Protein AF-0000000080392130 (afdb_homodimer)

Structure (mmCIF, N/CA/C/O backbone):
data_AF-0000000080392130-model_v1
#
loop_
_entity.id
_entity.type
_entity.pdbx_description
1 polymer 'Glycosyl transferase family 17 protein'
#
loop_
_atom_site.group_PDB
_atom_site.id
_atom_site.type_symbol
_atom_site.label_atom_id
_atom_site.label_alt_id
_atom_site.label_comp_id
_atom_site.label_asym_id
_atom_site.label_entity_id
_atom_site.label_seq_id
_atom_site.pdbx_PDB_ins_code
_atom_site.Cartn_x
_atom_site.Cartn_y
_atom_site.Cartn_z
_atom_site.occupancy
_atom_site.B_iso_or_equiv
_atom_site.auth_seq_id
_atom_site.auth_comp_id
_atom_site.auth_asym_id
_atom_site.auth_atom_id
_atom_site.pdbx_PDB_model_num
ATOM 1 N N . MET A 1 1 ? -1.293 20.219 19.391 1 91.06 1 MET A N 1
ATOM 2 C CA . MET A 1 1 ? -1.253 19.484 18.125 1 91.06 1 MET A CA 1
ATOM 3 C C . MET A 1 1 ? 0.135 18.906 17.891 1 91.06 1 MET A C 1
ATOM 5 O O . MET A 1 1 ? 0.278 17.703 17.656 1 91.06 1 MET A O 1
ATOM 9 N N . LEU A 1 2 ? 1.126 19.703 17.984 1 92.88 2 LEU A N 1
ATOM 10 C CA . LEU A 1 2 ? 2.482 19.219 17.75 1 92.88 2 LEU A CA 1
ATOM 11 C C . LEU A 1 2 ? 2.85 18.109 18.719 1 92.88 2 LEU A C 1
ATOM 13 O O . LEU A 1 2 ? 3.424 17.094 18.328 1 92.88 2 LEU A O 1
ATOM 17 N N . GLU A 1 3 ? 2.512 18.328 19.969 1 91.5 3 GLU A N 1
ATOM 18 C CA . GLU A 1 3 ? 2.824 17.312 20.984 1 91.5 3 GLU A CA 1
ATOM 19 C C . GLU A 1 3 ? 2.137 15.992 20.656 1 91.5 3 GLU A C 1
ATOM 21 O O . GLU A 1 3 ? 2.744 14.93 20.781 1 91.5 3 GLU A O 1
ATOM 26 N N . PHE A 1 4 ? 0.896 16.078 20.328 1 93.25 4 PHE A N 1
ATOM 27 C CA . PHE A 1 4 ? 0.15 14.898 19.938 1 93.25 4 PHE A CA 1
ATOM 28 C C . PHE A 1 4 ? 0.846 14.18 18.781 1 93.25 4 PHE A C 1
ATOM 30 O O . PHE A 1 4 ? 1.002 12.961 18.797 1 93.25 4 PHE A O 1
ATOM 37 N N . ARG A 1 5 ? 1.266 14.938 17.781 1 95.75 5 ARG A N 1
ATOM 38 C CA . ARG A 1 5 ? 1.941 14.391 16.594 1 95.75 5 ARG A CA 1
ATOM 39 C C . ARG A 1 5 ? 3.246 13.703 16.984 1 95.75 5 ARG A C 1
ATOM 41 O O . ARG A 1 5 ? 3.504 12.57 16.578 1 95.75 5 ARG A O 1
ATOM 48 N N . LEU A 1 6 ? 4.051 14.375 17.797 1 96.12 6 LEU A N 1
ATOM 49 C CA . LEU A 1 6 ? 5.34 13.828 18.203 1 96.12 6 LEU A CA 1
ATOM 50 C C . LEU A 1 6 ? 5.152 12.547 19.016 1 96.12 6 LEU A C 1
ATOM 52 O O . LEU A 1 6 ? 5.836 11.547 18.781 1 96.12 6 LEU A O 1
ATOM 56 N N . LYS A 1 7 ? 4.207 12.562 19.922 1 94.56 7 LYS A N 1
ATOM 57 C CA . LYS A 1 7 ? 3.939 11.391 20.75 1 94.56 7 LYS A CA 1
ATOM 58 C C . LYS A 1 7 ? 3.463 10.211 19.891 1 94.56 7 LYS A C 1
ATOM 60 O O . LYS A 1 7 ? 3.918 9.086 20.078 1 94.56 7 LYS A O 1
ATOM 65 N N . THR A 1 8 ? 2.6 10.477 19.031 1 95.88 8 THR A N 1
ATOM 66 C CA . THR A 1 8 ? 2.002 9.453 18.172 1 95.88 8 THR A CA 1
ATOM 67 C C . THR A 1 8 ? 3.053 8.828 17.266 1 95.88 8 THR A C 1
ATOM 69 O O . THR A 1 8 ? 3.039 7.613 17.031 1 95.88 8 THR A O 1
ATOM 72 N N . LEU A 1 9 ? 4.02 9.617 16.766 1 97.56 9 LEU A N 1
ATOM 73 C CA . LEU A 1 9 ? 4.887 9.172 15.688 1 97.56 9 LEU A CA 1
ATOM 74 C C . LEU A 1 9 ? 6.266 8.789 16.219 1 97.56 9 LEU A C 1
ATOM 76 O O . LEU A 1 9 ? 7.062 8.172 15.5 1 97.56 9 LEU A O 1
ATOM 80 N N . ASP A 1 10 ? 6.531 9.078 17.438 1 97 10 ASP A N 1
ATOM 81 C CA . ASP A 1 10 ? 7.848 8.875 18.031 1 97 10 ASP A CA 1
ATOM 82 C C . ASP A 1 10 ? 8.336 7.445 17.812 1 97 10 ASP A C 1
ATOM 84 O O . ASP A 1 10 ? 9.492 7.223 17.453 1 97 10 ASP A O 1
ATOM 88 N N . PRO A 1 11 ? 7.512 6.445 17.969 1 96.44 11 PRO A N 1
ATOM 89 C CA . PRO A 1 11 ? 7.996 5.066 17.859 1 96.44 11 PRO A CA 1
ATOM 90 C C . PRO A 1 11 ? 8.391 4.695 16.438 1 96.44 11 PRO A C 1
ATOM 92 O O . PRO A 1 11 ? 9.133 3.725 16.234 1 96.44 11 PRO A O 1
ATOM 95 N N . VAL A 1 12 ? 7.973 5.465 15.453 1 97.31 12 VAL A N 1
ATOM 96 C CA . VAL A 1 12 ? 8.117 4.957 14.094 1 97.31 12 VAL A CA 1
ATOM 97 C C . VAL A 1 12 ? 8.906 5.957 13.25 1 97.31 12 VAL A C 1
ATOM 99 O O . VAL A 1 12 ? 9.406 5.613 12.172 1 97.31 12 VAL A O 1
ATOM 102 N N . VAL A 1 13 ? 9.031 7.188 13.625 1 97.75 13 VAL A N 1
ATOM 103 C CA . VAL A 1 13 ? 9.758 8.211 12.875 1 97.75 13 VAL A CA 1
ATOM 104 C C . VAL A 1 13 ? 11.148 8.398 13.469 1 97.75 13 VAL A C 1
ATOM 106 O O . VAL A 1 13 ? 11.305 8.508 14.688 1 97.75 13 VAL A O 1
ATOM 109 N N . ASP A 1 14 ? 12.156 8.453 12.648 1 96.88 14 ASP A N 1
ATOM 110 C CA . ASP A 1 14 ? 13.539 8.531 13.109 1 96.88 14 ASP A CA 1
ATOM 111 C C . ASP A 1 14 ? 13.984 9.977 13.266 1 96.88 14 ASP A C 1
ATOM 113 O O . ASP A 1 14 ? 14.766 10.305 14.172 1 96.88 14 ASP A O 1
ATOM 117 N N . ILE A 1 15 ? 13.5 10.852 12.398 1 96.81 15 ILE A N 1
ATOM 118 C CA . ILE A 1 15 ? 13.875 12.266 12.422 1 96.81 15 ILE A CA 1
ATOM 119 C C . ILE A 1 15 ? 12.656 13.125 12.133 1 96.81 15 ILE A C 1
ATOM 121 O O . ILE A 1 15 ? 11.922 12.883 11.164 1 96.81 15 ILE A O 1
ATOM 125 N N . PHE A 1 16 ? 12.445 14.125 12.961 1 97.25 16 PHE A N 1
ATOM 126 C CA . PHE A 1 16 ? 11.43 15.148 12.75 1 97.25 16 PHE A CA 1
ATOM 127 C C . PHE A 1 16 ? 12.062 16.453 12.281 1 97.25 16 PHE A C 1
ATOM 129 O O . PHE A 1 16 ? 12.961 16.984 12.945 1 97.25 16 PHE A O 1
ATOM 136 N N . VAL A 1 17 ? 11.633 16.969 11.164 1 95.75 17 VAL A N 1
ATOM 137 C CA . VAL A 1 17 ? 12.062 18.281 10.719 1 95.75 17 VAL A CA 1
ATOM 138 C C . VAL A 1 17 ? 10.938 19.297 10.93 1 95.75 17 VAL A C 1
ATOM 140 O O . VAL A 1 17 ? 9.859 19.172 10.352 1 95.75 17 VAL A O 1
ATOM 143 N N . ILE A 1 18 ? 11.18 20.25 11.781 1 94.81 18 ILE A N 1
ATOM 144 C CA . ILE A 1 18 ? 10.195 21.266 12.094 1 94.81 18 ILE A CA 1
ATOM 145 C C . ILE A 1 18 ? 10.648 22.609 11.523 1 94.81 18 ILE A C 1
ATOM 147 O O . ILE A 1 18 ? 11.688 23.141 11.922 1 94.81 18 ILE A O 1
ATOM 151 N N . SER A 1 19 ? 9.891 23.109 10.594 1 91.69 19 SER A N 1
ATOM 152 C CA . SER A 1 19 ? 10.133 24.453 10.047 1 91.69 19 SER A CA 1
ATOM 153 C C . SER A 1 19 ? 9.25 25.484 10.734 1 91.69 19 SER A C 1
ATOM 155 O O . SER A 1 19 ? 8.023 25.375 10.727 1 91.69 19 SER A O 1
ATOM 157 N N . GLU A 1 20 ? 9.875 26.469 11.273 1 90.62 20 GLU A N 1
ATOM 158 C CA . GLU A 1 20 ? 9.172 27.516 12.016 1 90.62 20 GLU A CA 1
ATOM 159 C C . GLU A 1 20 ? 9.555 28.906 11.5 1 90.62 20 GLU A C 1
ATOM 161 O O . GLU A 1 20 ? 10.742 29.234 11.438 1 90.62 20 GLU A O 1
ATOM 166 N N . ALA A 1 21 ? 8.547 29.656 11.117 1 87.69 21 ALA A N 1
ATOM 167 C CA . ALA A 1 21 ? 8.789 31 10.586 1 87.69 21 ALA A CA 1
ATOM 168 C C . ALA A 1 21 ? 8.5 32.062 11.641 1 87.69 21 ALA A C 1
ATOM 170 O O . ALA A 1 21 ? 7.668 31.875 12.523 1 87.69 21 ALA A O 1
ATOM 171 N N . LYS A 1 22 ? 9.086 33.219 11.484 1 86.62 22 LYS A N 1
ATOM 172 C CA . LYS A 1 22 ? 8.867 34.375 12.383 1 86.62 22 LYS A CA 1
ATOM 173 C C . LYS A 1 22 ? 7.684 35.219 11.922 1 86.62 22 LYS A C 1
ATOM 175 O O . LYS A 1 22 ? 7.328 36.188 12.57 1 86.62 22 LYS A O 1
ATOM 180 N N . THR A 1 23 ? 7.188 34.844 10.812 1 83.56 23 THR A N 1
ATOM 181 C CA . THR A 1 23 ? 6.027 35.531 10.273 1 83.56 23 THR A CA 1
ATOM 182 C C . THR A 1 23 ? 4.938 34.531 9.867 1 83.56 23 THR A C 1
ATOM 184 O O . THR A 1 23 ? 5.234 33.406 9.539 1 83.56 23 THR A O 1
ATOM 187 N N . THR A 1 24 ? 3.713 35 10 1 81.88 24 THR A N 1
ATOM 188 C CA . THR A 1 24 ? 2.611 34.188 9.484 1 81.88 24 THR A CA 1
ATOM 189 C C . THR A 1 24 ? 2.619 34.188 7.957 1 81.88 24 THR A C 1
ATOM 191 O O . THR A 1 24 ? 3.375 34.938 7.332 1 81.88 24 THR A O 1
ATOM 194 N N . PHE A 1 25 ? 1.802 33.344 7.379 1 81.06 25 PHE A N 1
ATOM 195 C CA . PHE A 1 25 ? 1.703 33.344 5.922 1 81.06 25 PHE A CA 1
ATOM 196 C C . PHE A 1 25 ? 1.188 34.688 5.402 1 81.06 25 PHE A C 1
ATOM 198 O O . PHE A 1 25 ? 1.566 35.125 4.312 1 81.06 25 PHE A O 1
ATOM 205 N N . SER A 1 26 ? 0.376 35.344 6.227 1 78.19 26 SER A N 1
ATOM 206 C CA . SER A 1 26 ? -0.181 36.625 5.836 1 78.19 26 SER A CA 1
ATOM 207 C C . SER A 1 26 ? 0.822 37.75 6.066 1 78.19 26 SER A C 1
ATOM 209 O O . SER A 1 26 ? 0.525 38.938 5.801 1 78.19 26 SER A O 1
ATOM 211 N N . GLY A 1 27 ? 1.993 37.406 6.668 1 77.62 27 GLY A N 1
ATOM 212 C CA . GLY A 1 27 ? 3.068 38.406 6.766 1 77.62 27 GLY A CA 1
ATOM 213 C C . GLY A 1 27 ? 3.15 39.062 8.125 1 77.62 27 GLY A C 1
ATOM 214 O O . GLY A 1 27 ? 3.932 40 8.32 1 77.62 27 GLY A O 1
ATOM 215 N N . ARG A 1 28 ? 2.367 38.625 9.07 1 80.75 28 ARG A N 1
ATOM 216 C CA . ARG A 1 28 ? 2.389 39.219 10.398 1 80.75 28 ARG A CA 1
ATOM 217 C C . ARG A 1 28 ? 3.443 38.531 11.281 1 80.75 28 ARG A C 1
ATOM 219 O O . ARG A 1 28 ? 3.701 37.344 11.141 1 80.75 28 ARG A O 1
ATOM 226 N N . PRO A 1 29 ? 3.994 39.375 12.141 1 82.94 29 PRO A N 1
ATOM 227 C CA . PRO A 1 29 ? 4.965 38.781 13.055 1 82.94 29 PRO A CA 1
ATOM 228 C C . PRO A 1 29 ? 4.344 37.688 13.938 1 82.94 29 PRO A C 1
ATOM 230 O O . PRO A 1 29 ? 3.197 37.844 14.375 1 82.94 29 PRO A O 1
ATOM 233 N N . LYS A 1 30 ? 5.07 36.688 14.164 1 85.31 30 LYS A N 1
ATOM 234 C CA . LYS A 1 30 ? 4.629 35.562 14.984 1 85.31 30 LYS A CA 1
ATOM 235 C C . LYS A 1 30 ? 5.754 35.062 15.883 1 85.31 30 LYS A C 1
ATOM 237 O O . LYS A 1 30 ? 6.918 35.062 15.477 1 85.31 30 LYS A O 1
ATOM 242 N N . ASP A 1 31 ? 5.457 34.688 17.062 1 86.62 31 ASP A N 1
ATOM 243 C CA . ASP A 1 31 ? 6.438 34.094 17.969 1 86.62 31 ASP A CA 1
ATOM 244 C C . ASP A 1 31 ? 6.891 32.719 17.5 1 86.62 31 ASP A C 1
ATOM 246 O O . ASP A 1 31 ? 6.168 32.062 16.75 1 86.62 31 ASP A O 1
ATOM 250 N N . LEU A 1 32 ? 8.109 32.438 17.891 1 91.12 32 LEU A N 1
ATOM 251 C CA . LEU A 1 32 ? 8.609 31.078 17.672 1 91.12 32 LEU A CA 1
ATOM 252 C C . LEU A 1 32 ? 8.172 30.141 18.781 1 91.12 32 LEU A C 1
ATOM 254 O O . LEU A 1 32 ? 8.945 29.844 19.688 1 91.12 32 LEU A O 1
ATOM 258 N N . PHE A 1 33 ? 7.031 29.625 18.625 1 89.25 33 PHE A N 1
ATOM 259 C CA . PHE A 1 33 ? 6.383 28.875 19.688 1 89.25 33 PHE A CA 1
ATOM 260 C C . PHE A 1 33 ? 7.191 27.625 20.047 1 89.25 33 PHE A C 1
ATOM 262 O O . PHE A 1 33 ? 7.359 27.297 21.219 1 89.25 33 PHE A O 1
ATOM 269 N N . PHE A 1 34 ? 7.684 26.953 19.078 1 93.5 34 PHE A N 1
ATOM 270 C CA . PHE A 1 34 ? 8.469 25.75 19.359 1 93.5 34 PHE A CA 1
ATOM 271 C C . PHE A 1 34 ? 9.773 26.109 20.062 1 93.5 34 PHE A C 1
ATOM 273 O O . PHE A 1 34 ? 10.109 25.516 21.094 1 93.5 34 PHE A O 1
ATOM 280 N N . GLU A 1 35 ? 10.422 27.062 19.484 1 92.44 35 GLU A N 1
ATOM 281 C CA . GLU A 1 35 ? 11.688 27.484 20.062 1 92.44 35 GLU A CA 1
ATOM 282 C C . GLU A 1 35 ? 11.516 27.906 21.516 1 92.44 35 GLU A C 1
ATOM 284 O O . GLU A 1 35 ? 12.344 27.562 22.375 1 92.44 35 GLU A O 1
ATOM 289 N N . GLN A 1 36 ? 10.453 28.547 21.781 1 93.38 36 GLN A N 1
ATOM 290 C CA . GLN A 1 36 ? 10.219 29.109 23.109 1 93.38 36 GLN A CA 1
ATOM 291 C C . GLN A 1 36 ? 9.758 28.031 24.094 1 93.38 36 GLN A C 1
ATOM 293 O O . GLN A 1 36 ? 9.805 28.234 25.297 1 93.38 36 GLN A O 1
ATOM 298 N N . ASN A 1 37 ? 9.305 26.922 23.578 1 93.38 37 ASN A N 1
ATOM 299 C CA . ASN A 1 37 ? 8.742 25.875 24.438 1 93.38 37 ASN A CA 1
ATOM 300 C C . ASN A 1 37 ? 9.469 24.547 24.25 1 93.38 37 ASN A C 1
ATOM 302 O O . ASN A 1 37 ? 8.852 23.484 24.359 1 93.38 37 ASN A O 1
ATOM 306 N N . LYS A 1 38 ? 10.648 24.531 23.984 1 93.88 38 LYS A N 1
ATOM 307 C CA . LYS A 1 38 ? 11.414 23.328 23.703 1 93.88 38 LYS A CA 1
ATOM 308 C C . LYS A 1 38 ? 11.367 22.344 24.875 1 93.88 38 LYS A C 1
ATOM 310 O O . LYS A 1 38 ? 11.383 21.141 24.672 1 93.88 38 LYS A O 1
ATOM 315 N N . LYS A 1 39 ? 11.305 22.859 26.047 1 94.19 39 LYS A N 1
ATOM 316 C CA . LYS A 1 39 ? 11.281 22.016 27.234 1 94.19 39 LYS A CA 1
ATOM 317 C C . LYS A 1 39 ? 10.086 21.078 27.219 1 94.19 39 LYS A C 1
ATOM 319 O O . LYS A 1 39 ? 10.18 19.938 27.688 1 94.19 39 LYS A O 1
ATOM 324 N N . ARG A 1 40 ? 9 21.516 26.719 1 93.69 40 ARG A N 1
ATOM 325 C CA . ARG A 1 40 ? 7.77 20.734 26.609 1 93.69 40 ARG A CA 1
ATOM 326 C C . ARG A 1 40 ? 7.977 19.5 25.734 1 93.69 40 ARG A C 1
ATOM 328 O O . ARG A 1 40 ? 7.309 18.484 25.922 1 93.69 40 ARG A O 1
ATOM 335 N N . TYR A 1 41 ? 8.945 19.641 24.891 1 96.19 41 TYR A N 1
ATOM 336 C CA . TYR A 1 41 ? 9.164 18.578 23.906 1 96.19 41 TYR A CA 1
ATOM 337 C C . TYR A 1 41 ? 10.453 17.828 24.188 1 96.19 41 TYR A C 1
ATOM 339 O O . TYR A 1 41 ? 10.984 17.141 23.312 1 96.19 41 TYR A O 1
ATOM 347 N N . GLU A 1 42 ? 10.953 17.859 25.312 1 96.19 42 GLU A N 1
ATOM 348 C CA . GLU A 1 42 ? 12.25 17.328 25.719 1 96.19 42 GLU A CA 1
ATOM 349 C C . GLU A 1 42 ? 12.406 15.867 25.344 1 96.19 42 GLU A C 1
ATOM 351 O O . GLU A 1 42 ? 13.445 15.461 24.812 1 96.19 42 GLU A O 1
ATOM 356 N N . PRO A 1 43 ? 11.367 15.008 25.547 1 96.5 43 PRO A N 1
ATOM 357 C CA . PRO A 1 43 ? 11.531 13.586 25.234 1 96.5 43 PRO A CA 1
ATOM 358 C C . PRO A 1 43 ? 11.828 13.344 23.75 1 96.5 43 PRO A C 1
ATOM 360 O O . PRO A 1 43 ? 12.367 12.289 23.391 1 96.5 43 PRO A O 1
ATOM 363 N N . TYR A 1 44 ? 11.523 14.297 22.922 1 97.38 44 TYR A N 1
ATOM 364 C CA . TYR A 1 44 ? 11.602 14.07 21.484 1 97.38 44 TYR A CA 1
ATOM 365 C C . TYR A 1 44 ? 12.719 14.898 20.859 1 97.38 44 TYR A C 1
ATOM 367 O O . TYR A 1 44 ? 13.016 14.75 19.672 1 97.38 44 TYR A O 1
ATOM 375 N N . LEU A 1 45 ? 13.391 15.773 21.562 1 96.94 45 LEU A N 1
ATOM 376 C CA . LEU A 1 45 ? 14.312 16.766 21.031 1 96.94 45 LEU A CA 1
ATOM 377 C C . LEU A 1 45 ? 15.484 16.109 20.328 1 96.94 45 LEU A C 1
ATOM 379 O O . LEU A 1 45 ? 16 16.641 19.344 1 96.94 45 LEU A O 1
ATOM 383 N N . HIS A 1 46 ? 15.891 14.93 20.781 1 96.5 46 HIS A N 1
ATOM 384 C CA . HIS A 1 46 ? 17.031 14.242 20.188 1 96.5 46 HIS A CA 1
ATOM 385 C C . HIS A 1 46 ? 16.75 13.828 18.75 1 96.5 46 HIS A C 1
ATOM 387 O O . HIS A 1 46 ? 17.688 13.594 17.984 1 96.5 46 HIS A O 1
ATOM 393 N N . LYS A 1 47 ? 15.484 13.75 18.359 1 96.94 47 LYS A N 1
ATOM 394 C CA . LYS A 1 47 ? 15.102 13.359 17 1 96.94 47 LYS A CA 1
ATOM 395 C C . LYS A 1 47 ? 14.719 14.586 16.172 1 96.94 47 LYS A C 1
ATOM 397 O O . LYS A 1 47 ? 14.398 14.461 14.992 1 96.94 47 LYS A O 1
ATOM 402 N N . ILE A 1 48 ? 14.727 15.797 16.75 1 96.25 48 ILE A N 1
ATOM 403 C CA . ILE A 1 48 ? 14.133 16.953 16.078 1 96.25 48 ILE A CA 1
ATOM 404 C C . ILE A 1 48 ? 15.234 17.797 15.445 1 96.25 48 ILE A C 1
ATOM 406 O O . ILE A 1 48 ? 16.25 18.109 16.094 1 96.25 48 ILE A O 1
ATOM 410 N N . ARG A 1 49 ? 15.102 18.062 14.219 1 94.69 49 ARG A N 1
ATOM 411 C CA . ARG A 1 49 ? 15.828 19.125 13.531 1 94.69 49 ARG A CA 1
ATOM 412 C C . ARG A 1 49 ? 14.953 20.359 13.336 1 94.69 49 ARG A C 1
ATOM 414 O O . ARG A 1 49 ? 13.922 20.281 12.648 1 94.69 49 ARG A O 1
ATOM 421 N N . HIS A 1 50 ? 15.305 21.422 13.953 1 93.69 50 HIS A N 1
ATOM 422 C CA . HIS A 1 50 ? 14.523 22.656 13.961 1 93.69 50 HIS A CA 1
ATOM 423 C C . HIS A 1 50 ? 15.102 23.672 12.992 1 93.69 50 HIS A C 1
ATOM 425 O O . HIS A 1 50 ? 16.281 24.031 13.078 1 93.69 50 HIS A O 1
ATOM 431 N N . VAL A 1 51 ? 14.32 24.141 12.078 1 90.88 51 VAL A N 1
ATOM 432 C CA . VAL A 1 51 ? 14.727 25.141 11.102 1 90.88 51 VAL A CA 1
ATOM 433 C C . VAL A 1 51 ? 13.922 26.422 11.305 1 90.88 51 VAL A C 1
ATOM 435 O O . VAL A 1 51 ? 12.688 26.406 11.219 1 90.88 51 VAL A O 1
ATOM 438 N N . ILE A 1 52 ? 14.578 27.469 11.539 1 89 52 ILE A N 1
ATOM 439 C CA . ILE A 1 52 ? 13.93 28.766 11.703 1 89 52 ILE A CA 1
ATOM 440 C C . ILE A 1 52 ? 14.023 29.562 10.406 1 89 52 ILE A C 1
ATOM 442 O O . ILE A 1 52 ? 15.102 29.656 9.812 1 89 52 ILE A O 1
ATOM 446 N N . ILE A 1 53 ? 12.938 29.969 10.016 1 84.69 53 ILE A N 1
ATOM 447 C CA . ILE A 1 53 ? 12.867 30.781 8.805 1 84.69 53 ILE A CA 1
ATOM 448 C C . ILE A 1 53 ? 12.719 32.25 9.18 1 84.69 53 ILE A C 1
ATOM 450 O O . ILE A 1 53 ? 11.75 32.656 9.82 1 84.69 53 ILE A O 1
ATOM 454 N N . GLU A 1 54 ? 13.719 33 9.031 1 75.88 54 GLU A N 1
ATOM 455 C CA . GLU A 1 54 ? 13.703 34.406 9.391 1 75.88 54 GLU A CA 1
ATOM 456 C C . GLU A 1 54 ? 12.727 35.188 8.523 1 75.88 54 GLU A C 1
ATOM 458 O O . GLU A 1 54 ? 11.859 35.906 9.031 1 75.88 54 GLU A O 1
ATOM 463 N N . ASP A 1 55 ? 13.219 35.969 7.309 1 60.34 55 ASP A N 1
ATOM 464 C CA . ASP A 1 55 ? 12.586 37.125 6.68 1 60.34 55 ASP A CA 1
ATOM 465 C C . ASP A 1 55 ? 11.672 36.688 5.531 1 60.34 55 ASP A C 1
ATOM 467 O O . ASP A 1 55 ? 12.148 36.25 4.48 1 60.34 55 ASP A O 1
ATOM 471 N N . PRO A 1 56 ? 10.375 36.406 5.988 1 55.12 56 PRO A N 1
ATOM 472 C CA . PRO A 1 56 ? 9.602 36.406 4.746 1 55.12 56 PRO A CA 1
ATOM 473 C C . PRO A 1 56 ? 9.719 37.688 3.957 1 55.12 56 PRO A C 1
ATOM 475 O O . PRO A 1 56 ? 9.969 38.75 4.539 1 55.12 56 PRO A O 1
ATOM 478 N N . LYS A 1 57 ? 10.031 37.656 2.766 1 54.38 57 LYS A N 1
ATOM 479 C CA . LYS A 1 57 ? 9.992 38.906 2.021 1 54.38 57 LYS A CA 1
ATOM 480 C C . LYS A 1 57 ? 8.719 39.688 2.338 1 54.38 57 LYS A C 1
ATOM 482 O O . LYS A 1 57 ? 7.613 39.156 2.266 1 54.38 57 LYS A O 1
ATOM 487 N N . LYS A 1 58 ? 8.703 40.812 3.148 1 54.19 58 LYS A N 1
ATOM 488 C CA . LYS A 1 58 ? 7.652 41.75 3.564 1 54.19 58 LYS A CA 1
ATOM 489 C C . LYS A 1 58 ? 6.512 41.75 2.553 1 54.19 58 LYS A C 1
ATOM 491 O O . LYS A 1 58 ? 5.352 41.969 2.922 1 54.19 58 LYS A O 1
ATOM 496 N N . GLN A 1 59 ? 6.871 41.5 1.258 1 54.34 59 GLN A N 1
ATOM 497 C CA . GLN A 1 59 ? 5.859 41.75 0.233 1 54.34 59 GLN A CA 1
ATOM 498 C C . GLN A 1 59 ? 5.473 40.438 -0.474 1 54.34 59 GLN A C 1
ATOM 500 O O . GLN A 1 59 ? 4.824 40.469 -1.521 1 54.34 59 GLN A O 1
ATOM 505 N N . ALA A 1 60 ? 5.531 39.406 0.358 1 63.19 60 ALA A N 1
ATOM 506 C CA . ALA A 1 60 ? 5.227 38.219 -0.441 1 63.19 60 ALA A CA 1
ATOM 507 C C . ALA A 1 60 ? 3.775 37.781 -0.242 1 63.19 60 ALA A C 1
ATOM 509 O O . ALA A 1 60 ? 3.189 38.031 0.816 1 63.19 60 ALA A O 1
ATOM 510 N N . ALA A 1 61 ? 3.113 37.438 -1.345 1 79.06 61 ALA A N 1
ATOM 511 C CA . ALA A 1 61 ? 1.795 36.812 -1.271 1 79.06 61 ALA A CA 1
ATOM 512 C C . ALA A 1 61 ? 1.795 35.656 -0.284 1 79.06 61 ALA A C 1
ATOM 514 O O . ALA A 1 61 ? 2.818 35 -0.092 1 79.06 61 ALA A O 1
ATOM 515 N N . ALA A 1 62 ? 0.792 35.562 0.516 1 77.81 62 ALA A N 1
ATOM 516 C CA . ALA A 1 62 ? 0.643 34.531 1.552 1 77.81 62 ALA A CA 1
ATOM 517 C C . ALA A 1 62 ? 1.081 33.156 1.041 1 77.81 62 ALA A C 1
ATOM 519 O O . ALA A 1 62 ? 1.772 32.438 1.744 1 77.81 62 ALA A O 1
ATOM 520 N N . TRP A 1 63 ? 0.757 32.906 -0.173 1 83.06 63 TRP A N 1
ATOM 521 C CA . TRP A 1 63 ? 1.096 31.625 -0.755 1 83.06 63 TRP A CA 1
ATOM 522 C C . TRP A 1 63 ? 2.604 31.484 -0.941 1 83.06 63 TRP A C 1
ATOM 524 O O . TRP A 1 63 ? 3.152 30.391 -0.84 1 83.06 63 TRP A O 1
ATOM 534 N N . GLN A 1 64 ? 3.223 32.531 -1.252 1 82.12 64 GLN A N 1
ATOM 535 C CA . GLN A 1 64 ? 4.676 32.5 -1.398 1 82.12 64 GLN A CA 1
ATOM 536 C C . GLN A 1 64 ? 5.359 32.25 -0.058 1 82.12 64 GLN A C 1
ATOM 538 O O . GLN A 1 64 ? 6.367 31.547 0.009 1 82.12 64 GLN A O 1
ATOM 543 N N . ASN A 1 65 ? 4.852 32.844 0.982 1 83 65 ASN A N 1
ATOM 544 C CA . ASN A 1 65 ? 5.383 32.625 2.32 1 83 65 ASN A CA 1
ATOM 545 C C . ASN A 1 65 ? 5.258 31.141 2.719 1 83 65 ASN A C 1
ATOM 547 O O . ASN A 1 65 ? 6.195 30.562 3.264 1 83 65 ASN A O 1
ATOM 551 N N . GLU A 1 66 ? 4.102 30.609 2.441 1 84.38 66 GLU A N 1
ATOM 552 C CA . GLU A 1 66 ? 3.859 29.203 2.729 1 84.38 66 GLU A CA 1
ATOM 553 C C . GLU A 1 66 ? 4.832 28.312 1.96 1 84.38 66 GLU A C 1
ATOM 555 O O . GLU A 1 66 ? 5.41 27.375 2.529 1 84.38 66 GLU A O 1
ATOM 560 N N . ALA A 1 67 ? 4.984 28.594 0.72 1 86.81 67 ALA A N 1
ATOM 561 C CA . ALA A 1 67 ? 5.902 27.828 -0.114 1 86.81 67 ALA A CA 1
ATOM 562 C C . ALA A 1 67 ? 7.332 27.922 0.417 1 86.81 67 ALA A C 1
ATOM 564 O O . ALA A 1 67 ? 8.047 26.922 0.476 1 86.81 67 ALA A O 1
ATOM 565 N N . THR A 1 68 ? 7.688 29.094 0.764 1 85.19 68 THR A N 1
ATOM 566 C CA . THR A 1 68 ? 9.031 29.297 1.297 1 85.19 68 THR A CA 1
ATOM 567 C C . THR A 1 68 ? 9.242 28.484 2.564 1 85.19 68 THR A C 1
ATOM 569 O O . THR A 1 68 ? 10.289 27.844 2.732 1 85.19 68 THR A O 1
ATOM 572 N N . GLN A 1 69 ? 8.297 28.516 3.389 1 86.75 69 GLN A N 1
ATOM 573 C CA . GLN A 1 69 ? 8.414 27.766 4.629 1 86.75 69 GLN A CA 1
ATOM 574 C C . GLN A 1 69 ? 8.523 26.266 4.348 1 86.75 69 GLN A C 1
ATOM 576 O O . GLN A 1 69 ? 9.367 25.578 4.934 1 86.75 69 GLN A O 1
ATOM 581 N N . ARG A 1 70 ? 7.695 25.797 3.441 1 88.12 70 ARG A N 1
ATOM 582 C CA . ARG A 1 70 ? 7.719 24.375 3.078 1 88.12 70 ARG A CA 1
ATOM 583 C C . ARG A 1 70 ? 9.062 24 2.467 1 88.12 70 ARG A C 1
ATOM 585 O O . ARG A 1 70 ? 9.648 22.984 2.838 1 88.12 70 ARG A O 1
ATOM 592 N N . ASP A 1 71 ? 9.562 24.781 1.629 1 90.44 71 ASP A N 1
ATOM 593 C CA . ASP A 1 71 ? 10.703 24.438 0.79 1 90.44 71 ASP A CA 1
ATOM 594 C C . ASP A 1 71 ? 12.023 24.625 1.539 1 90.44 71 ASP A C 1
ATOM 596 O O . ASP A 1 71 ? 13.055 24.078 1.147 1 90.44 71 ASP A O 1
ATOM 600 N N . THR A 1 72 ? 12.008 25.422 2.605 1 86.56 72 THR A N 1
ATOM 601 C CA . THR A 1 72 ? 13.219 25.656 3.387 1 86.56 72 THR A CA 1
ATOM 602 C C . THR A 1 72 ? 13.695 24.359 4.039 1 86.56 72 THR A C 1
ATOM 604 O O . THR A 1 72 ? 14.891 24.188 4.27 1 86.56 72 THR A O 1
ATOM 607 N N . SER A 1 73 ? 12.789 23.469 4.277 1 85.44 73 SER A N 1
ATOM 608 C CA . SER A 1 73 ? 13.125 22.188 4.895 1 85.44 73 SER A CA 1
ATOM 609 C C . SER A 1 73 ? 14.039 21.375 3.994 1 85.44 73 SER A C 1
ATOM 611 O O . SER A 1 73 ? 14.695 20.438 4.457 1 85.44 73 SER A O 1
ATOM 613 N N . LYS A 1 74 ? 14.039 21.625 2.727 1 85.88 74 LYS A N 1
ATOM 614 C CA . LYS A 1 74 ? 14.914 20.922 1.802 1 85.88 74 LYS A CA 1
ATOM 615 C C . LYS A 1 74 ? 16.375 21.109 2.178 1 85.88 74 LYS A C 1
ATOM 617 O O . LYS A 1 74 ? 17.203 20.219 1.93 1 85.88 74 LYS A O 1
ATOM 622 N N . GLU A 1 75 ? 16.672 22.234 2.77 1 83.19 75 GLU A N 1
ATOM 623 C CA . GLU A 1 75 ? 18.031 22.5 3.215 1 83.19 75 GLU A CA 1
ATOM 624 C C . GLU A 1 75 ? 18.469 21.5 4.285 1 83.19 75 GLU A C 1
ATOM 626 O O . GLU A 1 75 ? 19.625 21.078 4.324 1 83.19 75 GLU A O 1
ATOM 631 N N . VAL A 1 76 ? 17.562 21.172 5.125 1 85.69 76 VAL A N 1
ATOM 632 C CA . VAL A 1 76 ? 17.844 20.188 6.16 1 85.69 76 VAL A CA 1
ATOM 633 C C . VAL A 1 76 ? 18.141 18.828 5.52 1 85.69 76 VAL A C 1
ATOM 635 O O . VAL A 1 76 ? 19.031 18.109 5.961 1 85.69 76 VAL A O 1
ATOM 638 N N . LEU A 1 77 ? 17.391 18.484 4.535 1 86.5 77 LEU A N 1
ATOM 639 C CA . LEU A 1 77 ? 17.609 17.219 3.842 1 86.5 77 LEU A CA 1
ATOM 640 C C . LEU A 1 77 ? 19.031 17.156 3.27 1 86.5 77 LEU A C 1
ATOM 642 O O . LEU A 1 77 ? 19.656 16.094 3.287 1 86.5 77 LEU A O 1
ATOM 646 N N . ALA A 1 78 ? 19.5 18.219 2.789 1 83.56 78 ALA A N 1
ATOM 647 C CA . ALA A 1 78 ? 20.844 18.266 2.232 1 83.56 78 ALA A CA 1
ATOM 648 C C . ALA A 1 78 ? 21.891 17.922 3.293 1 83.56 78 ALA A C 1
ATOM 650 O O . ALA A 1 78 ? 22.891 17.25 3 1 83.56 78 ALA A O 1
ATOM 651 N N . THR A 1 79 ? 21.625 18.328 4.457 1 87.75 79 THR A N 1
ATOM 652 C CA . THR A 1 79 ? 22.578 18.078 5.539 1 87.75 79 THR A CA 1
ATOM 653 C C . THR A 1 79 ? 22.5 16.625 5.992 1 87.75 79 THR A C 1
ATOM 655 O O . THR A 1 79 ? 23.484 16.062 6.473 1 87.75 79 THR A O 1
ATOM 658 N N . LEU A 1 80 ? 21.406 16.031 5.816 1 89.25 80 LEU A N 1
ATOM 659 C CA . LEU A 1 80 ? 21.188 14.656 6.262 1 89.25 80 LEU A CA 1
ATOM 660 C C . LEU A 1 80 ? 21.562 13.664 5.168 1 89.25 80 LEU A C 1
ATOM 662 O O . LEU A 1 80 ? 21.75 12.477 5.441 1 89.25 80 LEU A O 1
ATOM 666 N N . GLU A 1 81 ? 21.594 14.125 3.996 1 84.06 81 GLU A N 1
ATOM 667 C CA . GLU A 1 81 ? 21.688 13.305 2.793 1 84.06 81 GLU A CA 1
ATOM 668 C C . GLU A 1 81 ? 22.812 12.281 2.912 1 84.06 81 GLU A C 1
ATOM 670 O O . GLU A 1 81 ? 22.625 11.094 2.627 1 84.06 81 GLU A O 1
ATOM 675 N N . PRO A 1 82 ? 23.984 12.664 3.457 1 85.75 82 PRO A N 1
ATOM 676 C CA . PRO A 1 82 ? 25.078 11.703 3.52 1 85.75 82 PRO A CA 1
ATOM 677 C C . PRO A 1 82 ? 24.781 10.508 4.418 1 85.75 82 PRO A C 1
ATOM 679 O O . PRO A 1 82 ? 25.359 9.438 4.246 1 85.75 82 PRO A O 1
ATOM 682 N N . SER A 1 83 ? 23.828 10.68 5.223 1 89.56 83 SER A N 1
ATOM 683 C CA . SER A 1 83 ? 23.531 9.617 6.188 1 89.56 83 SER A CA 1
ATOM 684 C C . SER A 1 83 ? 22.25 8.883 5.816 1 89.56 83 SER A C 1
ATOM 686 O O . SER A 1 83 ? 21.859 7.926 6.492 1 89.56 83 SER A O 1
ATOM 688 N N . LEU A 1 84 ? 21.656 9.297 4.75 1 92.19 84 LEU A N 1
ATOM 689 C CA . LEU A 1 84 ? 20.375 8.703 4.375 1 92.19 84 LEU A CA 1
ATOM 690 C C . LEU A 1 84 ? 20.578 7.574 3.369 1 92.19 84 LEU A C 1
ATOM 692 O O . LEU A 1 84 ? 21.438 7.672 2.484 1 92.19 84 LEU A O 1
ATOM 696 N N . ASN A 1 85 ? 19.812 6.543 3.572 1 93.88 85 ASN A N 1
ATOM 697 C CA . ASN A 1 85 ? 19.688 5.5 2.562 1 93.88 85 ASN A CA 1
ATOM 698 C C . ASN A 1 85 ? 18.734 5.926 1.441 1 93.88 85 ASN A C 1
ATOM 700 O O . ASN A 1 85 ? 17.719 6.559 1.694 1 93.88 85 ASN A O 1
ATOM 704 N N . PRO A 1 86 ? 19.094 5.586 0.198 1 92.88 86 PRO A N 1
ATOM 705 C CA . PRO A 1 86 ? 18.234 5.949 -0.93 1 92.88 86 PRO A CA 1
ATOM 706 C C . PRO A 1 86 ? 16.797 5.48 -0.751 1 92.88 86 PRO A C 1
ATOM 708 O O . PRO A 1 86 ? 15.875 6.059 -1.334 1 92.88 86 PRO A O 1
ATOM 711 N N . TYR A 1 87 ? 16.609 4.477 0.073 1 92.12 87 TYR A N 1
ATOM 712 C CA . TYR A 1 87 ? 15.273 3.904 0.191 1 92.12 87 TYR A CA 1
ATOM 713 C C . TYR A 1 87 ? 14.602 4.348 1.484 1 92.12 87 TYR A C 1
ATOM 715 O O . TYR A 1 87 ? 13.508 3.883 1.814 1 92.12 87 TYR A O 1
ATOM 723 N N . ASP A 1 88 ? 15.273 5.273 2.174 1 95.5 88 ASP A N 1
ATOM 724 C CA . ASP A 1 88 ? 14.586 5.926 3.287 1 95.5 88 ASP A CA 1
ATOM 725 C C . ASP A 1 88 ? 13.359 6.691 2.801 1 95.5 88 ASP A C 1
ATOM 727 O O . ASP A 1 88 ? 13.273 7.059 1.626 1 95.5 88 ASP A O 1
ATOM 731 N N . LEU A 1 89 ? 12.406 6.852 3.674 1 96.75 89 LEU A N 1
ATOM 732 C CA . LEU A 1 89 ? 11.148 7.48 3.295 1 96.75 89 LEU A CA 1
ATOM 733 C C . LEU A 1 89 ? 11.055 8.898 3.855 1 96.75 89 LEU A C 1
ATOM 735 O O . LEU A 1 89 ? 11.414 9.133 5.012 1 96.75 89 LEU A O 1
ATOM 739 N N . ILE A 1 90 ? 10.641 9.82 3.025 1 96.44 90 ILE A N 1
ATOM 740 C CA . ILE A 1 90 ? 10.359 11.195 3.414 1 96.44 90 ILE A CA 1
ATOM 741 C C . ILE A 1 90 ? 8.844 11.422 3.459 1 96.44 90 ILE A C 1
ATOM 743 O O . ILE A 1 90 ? 8.141 11.117 2.496 1 96.44 90 ILE A O 1
ATOM 747 N N . LEU A 1 91 ? 8.398 11.883 4.543 1 97.25 91 LEU A N 1
ATOM 748 C CA . LEU A 1 91 ? 7.004 12.289 4.711 1 97.25 91 LEU A CA 1
ATOM 749 C C . LEU A 1 91 ? 6.875 13.805 4.711 1 97.25 91 LEU A C 1
ATOM 751 O O . LEU A 1 91 ? 7.555 14.492 5.48 1 97.25 91 LEU A O 1
ATOM 755 N N . HIS A 1 92 ? 6.078 14.297 3.883 1 96.69 92 HIS A N 1
ATOM 756 C CA . HIS A 1 92 ? 5.797 15.727 3.893 1 96.69 92 HIS A CA 1
ATOM 757 C C . HIS A 1 92 ? 4.324 16 4.172 1 96.69 92 HIS A C 1
ATOM 759 O O . HIS A 1 92 ? 3.459 15.641 3.369 1 96.69 92 HIS A O 1
ATOM 765 N N . MET A 1 93 ? 4.082 16.688 5.242 1 95.56 93 MET A N 1
ATOM 766 C CA . MET A 1 93 ? 2.717 16.984 5.664 1 95.56 93 MET A CA 1
ATOM 767 C C . MET A 1 93 ? 2.689 18.141 6.648 1 95.56 93 MET A C 1
ATOM 769 O O . MET A 1 93 ? 3.719 18.5 7.219 1 95.56 93 MET A O 1
ATOM 773 N N . ASP A 1 94 ? 1.542 18.797 6.777 1 94.19 94 ASP A N 1
ATOM 774 C CA . ASP A 1 94 ? 1.362 19.859 7.754 1 94.19 94 ASP A CA 1
ATOM 775 C C . ASP A 1 94 ? 1.241 19.297 9.172 1 94.19 94 ASP A C 1
ATOM 777 O O . ASP A 1 94 ? 1.07 18.094 9.352 1 94.19 94 ASP A O 1
ATOM 781 N N . VAL A 1 95 ? 1.308 20.172 10.117 1 94 95 VAL A N 1
ATOM 782 C CA . VAL A 1 95 ? 1.361 19.766 11.516 1 94 95 VAL A CA 1
ATOM 783 C C . VAL A 1 95 ? 0.046 19.094 11.906 1 94 95 VAL A C 1
ATOM 785 O O . VAL A 1 95 ? 0.03 18.188 12.742 1 94 95 VAL A O 1
ATOM 788 N N . ASP A 1 96 ? -1.068 19.516 11.305 1 95.75 96 ASP A N 1
ATOM 789 C CA . ASP A 1 96 ? -2.371 18.984 11.68 1 95.75 96 ASP A CA 1
ATOM 790 C C . ASP A 1 96 ? -2.729 17.766 10.82 1 95.75 96 ASP A C 1
ATOM 792 O O . ASP A 1 96 ? -3.869 17.297 10.852 1 95.75 96 ASP A O 1
ATOM 796 N N . GLU A 1 97 ? -1.848 17.328 10.008 1 97.44 97 GLU A N 1
ATOM 797 C CA . GLU A 1 97 ? -1.919 16.062 9.266 1 97.44 97 GLU A CA 1
ATOM 798 C C . GLU A 1 97 ? -1.026 15.008 9.898 1 97.44 97 GLU A C 1
ATOM 800 O O . GLU A 1 97 ? 0.198 15.047 9.75 1 97.44 97 GLU A O 1
ATOM 805 N N . VAL A 1 98 ? -1.628 14.055 10.539 1 97.69 98 VAL A N 1
ATOM 806 C CA . VAL A 1 98 ? -0.865 13.062 11.289 1 97.69 98 VAL A CA 1
ATOM 807 C C . VAL A 1 98 ? -1.061 11.68 10.672 1 97.69 98 VAL A C 1
ATOM 809 O O . VAL A 1 98 ? -2.174 11.148 10.656 1 97.69 98 VAL A O 1
ATOM 812 N N . PRO A 1 99 ? 0.011 11.094 10.18 1 97.88 99 PRO A N 1
ATOM 813 C CA . PRO A 1 99 ? -0.131 9.758 9.578 1 97.88 99 PRO A CA 1
ATOM 814 C C . PRO A 1 99 ? -0.356 8.664 10.617 1 97.88 99 PRO A C 1
ATOM 816 O O . PRO A 1 99 ? 0.038 8.82 11.773 1 97.88 99 PRO A O 1
ATOM 819 N N . ASP A 1 100 ? -1.051 7.629 10.188 1 96.62 100 ASP A N 1
ATOM 820 C CA . ASP A 1 100 ? -1.232 6.457 11.039 1 96.62 100 ASP A CA 1
ATOM 821 C C . ASP A 1 100 ? 0.09 5.723 11.258 1 96.62 100 ASP A C 1
ATOM 823 O O . ASP A 1 100 ? 0.707 5.25 10.297 1 96.62 100 ASP A O 1
ATOM 827 N N . PRO A 1 101 ? 0.543 5.645 12.531 1 96.69 101 PRO A N 1
ATOM 828 C CA . PRO A 1 101 ? 1.829 4.988 12.781 1 96.69 101 PRO A CA 1
ATOM 829 C C . PRO A 1 101 ? 1.833 3.521 12.359 1 96.69 101 PRO A C 1
ATOM 831 O O . PRO A 1 101 ? 2.885 2.977 12.016 1 96.69 101 PRO A O 1
ATOM 834 N N . ARG A 1 102 ? 0.731 2.814 12.359 1 94.62 102 ARG A N 1
ATOM 835 C CA . ARG A 1 102 ? 0.655 1.421 11.93 1 94.62 102 ARG A CA 1
ATOM 836 C C . ARG A 1 102 ? 0.998 1.283 10.453 1 94.62 102 ARG A C 1
ATOM 838 O O . ARG A 1 102 ? 1.703 0.352 10.055 1 94.62 102 ARG A O 1
ATOM 845 N N . THR A 1 103 ? 0.452 2.193 9.656 1 96 103 THR A N 1
ATOM 846 C CA . THR A 1 103 ? 0.774 2.234 8.234 1 96 103 THR A CA 1
ATOM 847 C C . THR A 1 103 ? 2.266 2.479 8.023 1 96 103 THR A C 1
ATOM 849 O O . THR A 1 103 ? 2.91 1.782 7.238 1 96 103 THR A O 1
ATOM 852 N N . LEU A 1 104 ? 2.801 3.488 8.727 1 96.81 104 LEU A N 1
ATOM 853 C CA . LEU A 1 104 ? 4.219 3.801 8.586 1 96.81 104 LEU A CA 1
ATOM 854 C C . LEU A 1 104 ? 5.078 2.611 9 1 96.81 104 LEU A C 1
ATOM 856 O O . LEU A 1 104 ? 6.098 2.324 8.367 1 96.81 104 LEU A O 1
ATOM 860 N N . GLN A 1 105 ? 4.688 1.955 10.031 1 95 105 GLN A N 1
ATOM 861 C CA . GLN A 1 105 ? 5.426 0.78 10.484 1 95 105 GLN A CA 1
ATOM 862 C C . GLN A 1 105 ? 5.414 -0.319 9.422 1 95 105 GLN A C 1
ATOM 864 O O . GLN A 1 105 ? 6.434 -0.967 9.18 1 95 105 GLN A O 1
ATOM 869 N N . ALA A 1 106 ? 4.273 -0.551 8.867 1 93.75 106 ALA A N 1
ATOM 870 C CA . ALA A 1 106 ? 4.164 -1.551 7.805 1 93.75 106 ALA A CA 1
ATOM 871 C C . ALA A 1 106 ? 5.082 -1.211 6.633 1 93.75 106 ALA A C 1
ATOM 873 O O . ALA A 1 106 ? 5.758 -2.088 6.09 1 93.75 106 ALA A O 1
ATOM 874 N N . LEU A 1 107 ? 5.113 0.024 6.227 1 94.94 107 LEU A N 1
ATOM 875 C CA . LEU A 1 107 ? 5.957 0.467 5.121 1 94.94 107 LEU A CA 1
ATOM 876 C C . LEU A 1 107 ? 7.434 0.333 5.477 1 94.94 107 LEU A C 1
ATOM 878 O O . LEU A 1 107 ? 8.25 -0.028 4.629 1 94.94 107 LEU A O 1
ATOM 882 N N . LYS A 1 108 ? 7.727 0.655 6.711 1 92.38 108 LYS A N 1
ATOM 883 C CA . LYS A 1 108 ? 9.109 0.531 7.164 1 92.38 108 LYS A CA 1
ATOM 884 C C . LYS A 1 108 ? 9.555 -0.928 7.168 1 92.38 108 LYS A C 1
ATOM 886 O O . LYS A 1 108 ? 10.672 -1.239 6.746 1 92.38 108 LYS A O 1
ATOM 891 N N . ASN A 1 109 ? 8.695 -1.788 7.625 1 88.88 109 ASN A N 1
ATOM 892 C CA . ASN A 1 109 ? 9.07 -3.184 7.836 1 88.88 109 ASN A CA 1
ATOM 893 C C . ASN A 1 109 ? 8.977 -3.986 6.543 1 88.88 109 ASN A C 1
ATOM 895 O O . ASN A 1 109 ? 9.773 -4.898 6.316 1 88.88 109 ASN A O 1
ATOM 899 N N . HIS A 1 110 ? 8 -3.613 5.719 1 87.62 110 HIS A N 1
ATOM 900 C CA . HIS A 1 110 ? 7.707 -4.492 4.594 1 87.62 110 HIS A CA 1
ATOM 901 C C . HIS A 1 110 ? 7.535 -3.699 3.303 1 87.62 110 HIS A C 1
ATOM 903 O O . HIS A 1 110 ? 7.148 -4.258 2.271 1 87.62 110 HIS A O 1
ATOM 909 N N . GLY A 1 111 ? 7.84 -2.445 3.383 1 90.69 111 GLY A N 1
ATOM 910 C CA . GLY A 1 111 ? 7.578 -1.568 2.254 1 90.69 111 GLY A CA 1
ATOM 911 C C . GLY A 1 111 ? 8.602 -1.7 1.145 1 90.69 111 GLY A C 1
ATOM 912 O O . GLY A 1 111 ? 9.781 -1.974 1.407 1 90.69 111 GLY A O 1
ATOM 913 N N . VAL A 1 112 ? 8.125 -1.517 -0.107 1 90.06 112 VAL A N 1
ATOM 914 C CA . VAL A 1 112 ? 8.961 -1.46 -1.299 1 90.06 112 VAL A CA 1
ATOM 915 C C . VAL A 1 112 ? 8.664 -0.185 -2.084 1 90.06 112 VAL A C 1
ATOM 917 O O . VAL A 1 112 ? 8.758 -0.167 -3.312 1 90.06 112 VAL A O 1
ATOM 920 N N . LEU A 1 113 ? 8.219 0.757 -1.352 1 92.81 113 LEU A N 1
ATOM 921 C CA . LEU A 1 113 ? 7.758 2.002 -1.957 1 92.81 113 LEU A CA 1
ATOM 922 C C . LEU A 1 113 ? 8.883 2.674 -2.74 1 92.81 113 LEU A C 1
ATOM 924 O O . LEU A 1 113 ? 9.938 2.98 -2.18 1 92.81 113 LEU A O 1
ATOM 928 N N . ARG A 1 114 ? 8.648 2.828 -4.027 1 91.88 114 ARG A N 1
ATOM 929 C CA . ARG A 1 114 ? 9.516 3.578 -4.934 1 91.88 114 ARG A CA 1
ATOM 930 C C . ARG A 1 114 ? 8.727 4.656 -5.672 1 91.88 114 ARG A C 1
ATOM 932 O O . ARG A 1 114 ? 7.738 4.359 -6.344 1 91.88 114 ARG A O 1
ATOM 939 N N . GLY A 1 115 ? 9.203 5.918 -5.488 1 94.5 115 GLY A N 1
ATOM 940 C CA . GLY A 1 115 ? 8.484 7.027 -6.094 1 94.5 115 GLY A CA 1
ATOM 941 C C . GLY A 1 115 ? 7.625 7.793 -5.102 1 94.5 115 GLY A C 1
ATOM 942 O O . GLY A 1 115 ? 7.883 7.766 -3.898 1 94.5 115 GLY A O 1
ATOM 943 N N . VAL A 1 116 ? 6.633 8.531 -5.641 1 95.88 116 VAL A N 1
ATOM 944 C CA . VAL A 1 116 ? 5.797 9.414 -4.832 1 95.88 116 VAL A CA 1
ATOM 945 C C . VAL A 1 116 ? 4.41 8.797 -4.664 1 95.88 116 VAL A C 1
ATOM 947 O O . VAL A 1 116 ? 3.826 8.289 -5.625 1 95.88 116 VAL A O 1
ATOM 950 N N . TYR A 1 117 ? 3.889 8.789 -3.488 1 96.5 117 TYR A N 1
ATOM 951 C CA . TYR A 1 117 ? 2.543 8.312 -3.191 1 96.5 117 TYR A CA 1
ATOM 952 C C . TYR A 1 117 ? 1.799 9.297 -2.297 1 96.5 117 TYR A C 1
ATOM 954 O O . TYR A 1 117 ? 2.418 10.055 -1.547 1 96.5 117 TYR A O 1
ATOM 962 N N . TYR A 1 118 ? 0.442 9.102 -2.316 1 95.56 118 TYR A N 1
ATOM 963 C CA . TYR A 1 118 ? -0.418 9.758 -1.339 1 95.56 118 TYR A CA 1
ATOM 964 C C . TYR A 1 118 ? -0.605 8.883 -0.104 1 95.56 118 TYR A C 1
ATOM 966 O O . TYR A 1 118 ? -0.711 7.664 -0.212 1 95.56 118 TYR A O 1
ATOM 974 N N . LEU A 1 119 ? -0.702 9.609 0.896 1 96.31 119 LEU A N 1
ATOM 975 C CA . LEU A 1 119 ? -1.33 9 2.062 1 96.31 119 LEU A CA 1
ATOM 976 C C . LEU A 1 119 ? -2.734 9.555 2.275 1 96.31 119 LEU A C 1
ATOM 978 O O . LEU A 1 119 ? -2.896 10.711 2.691 1 96.31 119 LEU A O 1
ATOM 982 N N . GLY A 1 120 ? -3.701 8.773 1.93 1 96.12 120 GLY A N 1
ATOM 983 C CA . GLY A 1 120 ? -5.074 9.219 2.131 1 96.12 120 GLY A CA 1
ATOM 984 C C . GLY A 1 120 ? -5.465 9.297 3.594 1 96.12 120 GLY A C 1
ATOM 985 O O . GLY A 1 120 ? -5.27 8.344 4.352 1 96.12 120 GLY A O 1
ATOM 986 N N . MET A 1 121 ? -6.082 10.477 3.957 1 97.38 121 MET A N 1
ATOM 987 C CA . MET A 1 121 ? -6.383 10.688 5.371 1 97.38 121 MET A CA 1
ATOM 988 C C . MET A 1 121 ? -7.863 10.984 5.578 1 97.38 121 MET A C 1
ATOM 990 O O . MET A 1 121 ? -8.508 11.578 4.711 1 97.38 121 MET A O 1
ATOM 994 N N . ASP A 1 122 ? -8.352 10.5 6.734 1 96.5 122 ASP A N 1
ATOM 995 C CA . ASP A 1 122 ? -9.656 10.977 7.188 1 96.5 122 ASP A CA 1
ATOM 996 C C . ASP A 1 122 ? -9.594 12.445 7.586 1 96.5 122 ASP A C 1
ATOM 998 O O . ASP A 1 122 ? -8.719 12.852 8.352 1 96.5 122 ASP A O 1
ATOM 1002 N N . LEU A 1 123 ? -10.531 13.195 7.082 1 97.19 123 LEU A N 1
ATOM 1003 C CA . LEU A 1 123 ? -10.578 14.617 7.398 1 97.19 123 LEU A CA 1
ATOM 1004 C C . LEU A 1 123 ? -11.641 14.906 8.461 1 97.19 123 LEU A C 1
ATOM 1006 O O . LEU A 1 123 ? -12.812 14.562 8.281 1 97.19 123 LEU A O 1
ATOM 1010 N N . TYR A 1 124 ? -11.234 15.492 9.539 1 96.56 124 TYR A N 1
ATOM 1011 C CA . TYR A 1 124 ? -12.117 15.891 10.633 1 96.56 124 TYR A CA 1
ATOM 1012 C C . TYR A 1 124 ? -12.117 17.406 10.805 1 96.56 124 TYR A C 1
ATOM 1014 O O . TYR A 1 124 ? -11.078 18.047 10.688 1 96.56 124 TYR A O 1
ATOM 1022 N N . TYR A 1 125 ? -13.32 17.922 11.172 1 96.06 125 TYR A N 1
ATOM 1023 C CA . TYR A 1 125 ? -13.438 19.328 11.5 1 96.06 125 TYR A CA 1
ATOM 1024 C C . TYR A 1 125 ? -13.766 19.531 12.977 1 96.06 125 TYR A C 1
ATOM 1026 O O . TYR A 1 125 ? -14.664 18.859 13.508 1 96.06 125 TYR A O 1
ATOM 1034 N N . PHE A 1 126 ? -13.016 20.344 13.75 1 95.12 126 PHE A N 1
ATOM 1035 C CA . PHE A 1 126 ? -13.297 20.844 15.094 1 95.12 126 PHE A CA 1
ATOM 1036 C C . PHE A 1 126 ? -13.039 19.766 16.141 1 95.12 126 PHE A C 1
ATOM 1038 O O . PHE A 1 126 ? -12.484 20.062 17.203 1 95.12 126 PHE A O 1
ATOM 1045 N N . SER A 1 127 ? -13.508 18.578 15.805 1 93.94 127 SER A N 1
ATOM 1046 C CA . SER A 1 127 ? -13.352 17.438 16.688 1 93.94 127 SER A CA 1
ATOM 1047 C C . SER A 1 127 ? -13.453 16.125 15.914 1 93.94 127 SER A C 1
ATOM 1049 O O . SER A 1 127 ? -13.727 16.125 14.711 1 93.94 127 SER A O 1
ATOM 1051 N N . PHE A 1 128 ? -13.25 15.016 16.641 1 95.12 128 PHE A N 1
ATOM 1052 C CA . PHE A 1 128 ? -13.312 13.711 16.016 1 95.12 128 PHE A CA 1
ATOM 1053 C C . PHE A 1 128 ? -14.758 13.266 15.828 1 95.12 128 PHE A C 1
ATOM 1055 O O . PHE A 1 128 ? -15.023 12.188 15.281 1 95.12 128 PHE A O 1
ATOM 1062 N N . ARG A 1 129 ? -15.719 14.133 16.203 1 94.62 129 ARG A N 1
ATOM 1063 C CA . ARG A 1 129 ? -17.125 13.82 16.031 1 94.62 129 ARG A CA 1
ATOM 1064 C C . ARG A 1 129 ? -17.609 14.18 14.617 1 94.62 129 ARG A C 1
ATOM 1066 O O . ARG A 1 129 ? -18.672 13.727 14.188 1 94.62 129 ARG A O 1
ATOM 1073 N N . TYR A 1 130 ? -16.875 15.039 13.953 1 96.25 130 TYR A N 1
ATOM 1074 C CA . TYR A 1 130 ? -17.328 15.539 12.664 1 96.25 130 TYR A CA 1
ATOM 1075 C C . TYR A 1 130 ? -16.344 15.172 11.555 1 96.25 130 TYR A C 1
ATOM 1077 O O . TYR A 1 130 ? -15.359 15.875 11.328 1 96.25 130 TYR A O 1
ATOM 1085 N N . LYS A 1 131 ? -16.672 14.148 10.773 1 96.31 131 LYS A N 1
ATOM 1086 C CA . LYS A 1 131 ? -15.844 13.617 9.703 1 96.31 131 LYS A CA 1
ATOM 1087 C C . LYS A 1 131 ? -16.438 13.938 8.336 1 96.31 131 LYS A C 1
ATOM 1089 O O . LYS A 1 131 ? -17.641 13.828 8.133 1 96.31 131 LYS A O 1
ATOM 1094 N N . THR A 1 132 ? -15.57 14.391 7.43 1 96.44 132 THR A N 1
ATOM 1095 C CA . THR A 1 132 ? -16.047 14.594 6.07 1 96.44 132 THR A CA 1
ATOM 1096 C C . THR A 1 132 ? -16.188 13.266 5.332 1 96.44 132 THR A C 1
ATOM 1098 O O . THR A 1 132 ? -15.516 12.289 5.68 1 96.44 132 THR A O 1
ATOM 1101 N N . LYS A 1 133 ? -16.938 13.234 4.312 1 93.31 133 LYS A N 1
ATOM 1102 C CA . LYS A 1 133 ? -17.109 12.047 3.475 1 93.31 133 LYS A CA 1
ATOM 1103 C C . LYS A 1 133 ? -15.891 11.852 2.566 1 93.31 133 LYS A C 1
ATOM 1105 O O . LYS A 1 133 ? -15.438 10.727 2.367 1 93.31 133 LYS A O 1
ATOM 1110 N N . ASP A 1 134 ? -15.352 12.906 2.09 1 91.44 134 ASP A N 1
ATOM 1111 C CA . ASP A 1 134 ? -14.219 12.828 1.172 1 91.44 134 ASP A CA 1
ATOM 1112 C C . ASP A 1 134 ? -12.906 12.648 1.931 1 91.44 134 ASP A C 1
ATOM 1114 O O . ASP A 1 134 ? -12.742 13.172 3.037 1 91.44 134 ASP A O 1
ATOM 1118 N N . GLU A 1 135 ? -12.047 11.961 1.271 1 92.19 135 GLU A N 1
ATOM 1119 C CA . GLU A 1 135 ? -10.711 11.75 1.815 1 92.19 135 GLU A CA 1
ATOM 1120 C C . GLU A 1 135 ? -9.797 12.938 1.512 1 92.19 135 GLU A C 1
ATOM 1122 O O . GLU A 1 135 ? -9.992 13.633 0.509 1 92.19 135 GLU A O 1
ATOM 1127 N N . TRP A 1 136 ? -8.883 13.172 2.445 1 95.31 136 TRP A N 1
ATOM 1128 C CA . TRP A 1 136 ? -7.852 14.195 2.277 1 95.31 136 TRP A CA 1
ATOM 1129 C C . TRP A 1 136 ? -6.602 13.602 1.632 1 95.31 136 TRP A C 1
ATOM 1131 O O . TRP A 1 136 ? -5.984 12.688 2.18 1 95.31 136 TRP A O 1
ATOM 1141 N N . ARG A 1 137 ? -6.156 14.094 0.417 1 93.44 137 ARG A N 1
ATOM 1142 C CA . ARG A 1 137 ? -5.098 13.453 -0.353 1 93.44 137 ARG A CA 1
ATOM 1143 C C . ARG A 1 137 ? -3.996 14.445 -0.704 1 93.44 137 ARG A C 1
ATOM 1145 O O . ARG A 1 137 ? -3.615 14.57 -1.869 1 93.44 137 ARG A O 1
ATOM 1152 N N . TYR A 1 138 ? -3.396 15.047 0.296 1 94.44 138 TYR A N 1
ATOM 1153 C CA . TYR A 1 138 ? -2.322 15.992 0.011 1 94.44 138 TYR A CA 1
ATOM 1154 C C . TYR A 1 138 ? -1.013 15.531 0.644 1 94.44 138 TYR A C 1
ATOM 1156 O O . TYR A 1 138 ? 0.061 15.719 0.066 1 94.44 138 TYR A O 1
ATOM 1164 N N . PRO A 1 139 ? -1.129 14.898 1.811 1 97 139 PRO A N 1
ATOM 1165 C CA . PRO A 1 139 ? 0.123 14.375 2.365 1 97 139 PRO A CA 1
ATOM 1166 C C . PRO A 1 139 ? 0.823 13.398 1.422 1 97 139 PRO A C 1
ATOM 1168 O O . PRO A 1 139 ? 0.164 12.586 0.767 1 97 139 PRO A O 1
ATOM 1171 N N . LYS A 1 140 ? 2.158 13.57 1.354 1 97.5 140 LYS A N 1
ATOM 1172 C CA . LYS A 1 140 ? 2.934 12.758 0.422 1 97.5 140 LYS A CA 1
ATOM 1173 C C . LYS A 1 140 ? 4.004 11.953 1.152 1 97.5 140 LYS A C 1
ATOM 1175 O O . LYS A 1 140 ? 4.508 12.375 2.193 1 97.5 140 LYS A O 1
ATOM 1180 N N . ILE A 1 141 ? 4.277 10.828 0.645 1 97.31 141 ILE A N 1
ATOM 1181 C CA . ILE A 1 141 ? 5.41 9.992 1.031 1 97.31 141 ILE A CA 1
ATOM 1182 C C . ILE A 1 141 ? 6.242 9.648 -0.203 1 97.31 141 ILE A C 1
ATOM 1184 O O . ILE A 1 141 ? 5.691 9.352 -1.267 1 97.31 141 ILE A O 1
ATOM 1188 N N . VAL A 1 142 ? 7.582 9.789 -0.089 1 96.62 142 VAL A N 1
ATOM 1189 C CA . VAL A 1 142 ? 8.477 9.57 -1.221 1 96.62 142 VAL A CA 1
ATOM 1190 C C . VAL A 1 142 ? 9.805 9 -0.729 1 96.62 142 VAL A C 1
ATOM 1192 O O . VAL A 1 142 ? 10.234 9.281 0.394 1 96.62 142 VAL A O 1
ATOM 1195 N N . ASP A 1 143 ? 10.383 8.141 -1.521 1 95.62 143 ASP A N 1
ATOM 1196 C CA . ASP A 1 143 ? 11.711 7.68 -1.154 1 95.62 143 ASP A CA 1
ATOM 1197 C C . ASP A 1 143 ? 12.773 8.734 -1.476 1 95.62 143 ASP A C 1
ATOM 1199 O O . ASP A 1 143 ? 12.586 9.547 -2.387 1 95.62 143 ASP A O 1
ATOM 1203 N N . VAL A 1 144 ? 13.891 8.695 -0.748 1 94.75 144 VAL A N 1
ATOM 1204 C CA . VAL A 1 144 ? 14.953 9.688 -0.842 1 94.75 144 VAL A CA 1
ATOM 1205 C C . VAL A 1 144 ? 15.5 9.734 -2.27 1 94.75 144 VAL A C 1
ATOM 1207 O O . VAL A 1 144 ? 15.703 10.812 -2.832 1 94.75 144 VAL A O 1
ATOM 1210 N N . LYS A 1 145 ? 15.672 8.617 -2.863 1 94.31 145 LYS A N 1
ATOM 1211 C CA . LYS A 1 145 ? 16.219 8.539 -4.211 1 94.31 145 LYS A CA 1
ATOM 1212 C C . LYS A 1 145 ? 15.375 9.328 -5.203 1 94.31 145 LYS A C 1
ATOM 1214 O O . LYS A 1 145 ? 15.891 10.141 -5.969 1 94.31 145 LYS A O 1
ATOM 1219 N N . THR A 1 146 ? 14.133 9.094 -5.172 1 94.62 146 THR A N 1
ATOM 1220 C CA . THR A 1 146 ? 13.211 9.766 -6.082 1 94.62 146 THR A CA 1
ATOM 1221 C C . THR A 1 146 ? 13.203 11.273 -5.824 1 94.62 146 THR A C 1
ATOM 1223 O O . THR A 1 146 ? 13.25 12.062 -6.766 1 94.62 146 THR A O 1
ATOM 1226 N N . PHE A 1 147 ? 13.125 11.68 -4.602 1 94.56 147 PHE A N 1
ATOM 1227 C CA . PHE A 1 147 ? 13.039 13.094 -4.25 1 94.56 147 PHE A CA 1
ATOM 1228 C C . PHE A 1 147 ? 14.289 13.836 -4.715 1 94.56 147 PHE A C 1
ATOM 1230 O O . PHE A 1 147 ? 14.195 14.953 -5.234 1 94.56 147 PHE A O 1
ATOM 1237 N N . LEU A 1 148 ? 15.453 13.195 -4.578 1 90.44 148 LEU A N 1
ATOM 1238 C CA . LEU A 1 148 ? 16.719 13.883 -4.859 1 90.44 148 LEU A CA 1
ATOM 1239 C C . LEU A 1 148 ? 17.078 13.75 -6.332 1 90.44 148 LEU A C 1
ATOM 1241 O O . LEU A 1 148 ? 17.953 14.477 -6.824 1 90.44 148 LEU A O 1
ATOM 1245 N N . LYS A 1 149 ? 16.5 12.805 -6.988 1 87.56 149 LYS A N 1
ATOM 1246 C CA . LYS A 1 149 ? 16.812 12.602 -8.398 1 87.56 149 LYS A CA 1
ATOM 1247 C C . LYS A 1 149 ? 16.438 13.828 -9.227 1 87.56 149 LYS A C 1
ATOM 1249 O O . LYS A 1 149 ? 17.141 14.195 -10.156 1 87.56 149 LYS A O 1
ATOM 1254 N N . GLU A 1 150 ? 15.297 14.367 -8.953 1 81.06 150 GLU A N 1
ATOM 1255 C CA . GLU A 1 150 ? 14.844 15.57 -9.656 1 81.06 150 GLU A CA 1
ATOM 1256 C C . GLU A 1 150 ? 15.289 16.828 -8.93 1 81.06 150 GLU A C 1
ATOM 1258 O O . GLU A 1 150 ? 14.672 17.234 -7.934 1 81.06 150 GLU A O 1
ATOM 1263 N N . SER A 1 151 ? 16.172 17.5 -9.438 1 76.62 151 SER A N 1
ATOM 1264 C CA . SER A 1 151 ? 16.734 18.672 -8.781 1 76.62 151 SER A CA 1
ATOM 1265 C C . SER A 1 151 ? 15.688 19.75 -8.586 1 76.62 151 SER A C 1
ATOM 1267 O O . SER A 1 151 ? 15.75 20.516 -7.617 1 76.62 151 SER A O 1
ATOM 1269 N N . SER A 1 152 ? 14.703 19.734 -9.391 1 85.56 152 SER A N 1
ATOM 1270 C CA . SER A 1 152 ? 13.719 20.812 -9.344 1 85.56 152 SER A CA 1
ATOM 1271 C C . SER A 1 152 ? 12.594 20.484 -8.375 1 85.56 152 SER A C 1
ATOM 1273 O O . SER A 1 152 ? 11.742 21.328 -8.086 1 85.56 152 SER A O 1
ATOM 1275 N N . MET A 1 153 ? 12.633 19.312 -7.867 1 90.06 153 MET A N 1
ATOM 1276 C CA . MET A 1 153 ? 11.56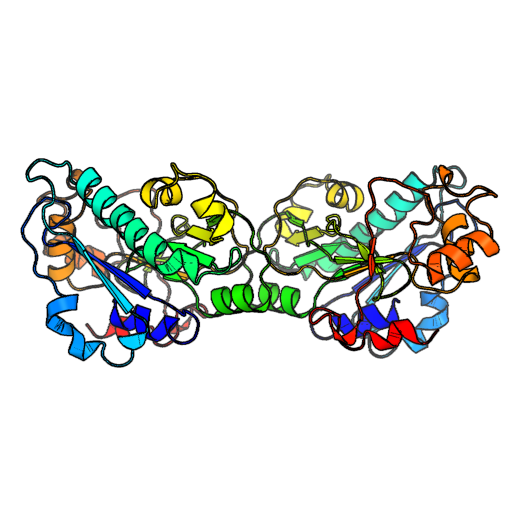2 18.922 -6.957 1 90.06 153 MET A CA 1
ATOM 1277 C C . MET A 1 153 ? 11.656 19.688 -5.641 1 90.06 153 MET A C 1
ATOM 1279 O O . MET A 1 153 ? 12.727 19.75 -5.031 1 90.06 153 MET A O 1
ATOM 1283 N N . THR A 1 154 ? 10.57 20.375 -5.254 1 92.56 154 THR A N 1
ATOM 1284 C CA . THR A 1 154 ? 10.422 21.031 -3.961 1 92.56 154 THR A CA 1
ATOM 1285 C C . THR A 1 154 ? 9.289 20.391 -3.158 1 92.56 154 THR A C 1
ATOM 1287 O O . THR A 1 154 ? 8.531 19.578 -3.686 1 92.56 154 THR A O 1
ATOM 1290 N N . PHE A 1 155 ? 9.242 20.703 -1.933 1 93.69 155 PHE A N 1
ATOM 1291 C CA . PHE A 1 155 ? 8.148 20.156 -1.125 1 93.69 155 PHE A CA 1
ATOM 1292 C C . PHE A 1 155 ? 6.812 20.75 -1.558 1 93.69 155 PHE A C 1
ATOM 1294 O O . PHE A 1 155 ? 5.785 20.062 -1.498 1 93.69 155 PHE A O 1
ATOM 1301 N N . THR A 1 156 ? 6.832 22.016 -1.99 1 93.19 156 THR A N 1
ATOM 1302 C CA . THR A 1 156 ? 5.617 22.625 -2.523 1 93.19 156 THR A CA 1
ATOM 1303 C C . THR A 1 156 ? 5.141 21.875 -3.764 1 93.19 156 THR A C 1
ATOM 1305 O O . THR A 1 156 ? 3.963 21.516 -3.865 1 93.19 156 THR A O 1
ATOM 1308 N N . SER A 1 157 ? 6.043 21.625 -4.695 1 93.75 157 SER A N 1
ATOM 1309 C CA . SER A 1 157 ? 5.672 20.906 -5.91 1 93.75 157 SER A CA 1
ATOM 1310 C C . SER A 1 157 ? 5.273 19.469 -5.598 1 93.75 157 SER A C 1
ATOM 1312 O O . SER A 1 157 ? 4.387 18.906 -6.25 1 93.75 157 SER A O 1
ATOM 1314 N N . LEU A 1 158 ? 5.938 18.844 -4.676 1 94.81 158 LEU A N 1
ATOM 1315 C CA . LEU A 1 158 ? 5.605 17.5 -4.242 1 94.81 158 LEU A CA 1
ATOM 1316 C C . LEU A 1 158 ? 4.164 17.422 -3.744 1 94.81 158 LEU A C 1
ATOM 1318 O O . LEU A 1 158 ? 3.428 16.5 -4.094 1 94.81 158 LEU A O 1
ATOM 1322 N N . ARG A 1 159 ? 3.783 18.375 -2.992 1 93.81 159 ARG A N 1
ATOM 1323 C CA . ARG A 1 159 ? 2.449 18.406 -2.402 1 93.81 159 ARG A CA 1
ATOM 1324 C C . ARG A 1 159 ? 1.375 18.484 -3.482 1 93.81 159 ARG A C 1
ATOM 1326 O O . ARG A 1 159 ? 0.302 17.891 -3.346 1 93.81 159 ARG A O 1
ATOM 1333 N N . GLU A 1 160 ? 1.67 19.109 -4.551 1 92.75 160 GLU A N 1
ATOM 1334 C CA . GLU A 1 160 ? 0.669 19.375 -5.578 1 92.75 160 GLU A CA 1
ATOM 1335 C C . GLU A 1 160 ? 0.677 18.297 -6.656 1 92.75 160 GLU A C 1
ATOM 1337 O O . GLU A 1 160 ? -0.264 18.188 -7.445 1 92.75 160 GLU A O 1
ATOM 1342 N N . MET A 1 161 ? 1.622 17.5 -6.652 1 93.5 161 MET A N 1
ATOM 1343 C CA . MET A 1 161 ? 1.781 16.547 -7.75 1 93.5 161 MET A CA 1
ATOM 1344 C C . MET A 1 161 ? 0.8 15.391 -7.613 1 93.5 161 MET A C 1
ATOM 1346 O O . MET A 1 161 ? 0.494 14.961 -6.5 1 93.5 161 MET A O 1
ATOM 1350 N N . LYS A 1 162 ? 0.364 14.844 -8.773 1 93.56 162 LYS A N 1
ATOM 1351 C CA . LYS A 1 162 ? -0.458 13.641 -8.781 1 93.56 162 LYS A CA 1
ATOM 1352 C C . LYS A 1 162 ? 0.38 12.398 -8.469 1 93.56 162 LYS A C 1
ATOM 1354 O O . LYS A 1 162 ? 1.528 12.297 -8.906 1 93.56 162 LYS A O 1
ATOM 1359 N N . ALA A 1 163 ? -0.199 11.492 -7.711 1 94.31 163 ALA A N 1
ATOM 1360 C CA . ALA A 1 163 ? 0.5 10.273 -7.309 1 94.31 163 ALA A CA 1
ATOM 1361 C C . ALA A 1 163 ? -0.485 9.148 -7.008 1 94.31 163 ALA A C 1
ATOM 1363 O O . ALA A 1 163 ? -1.67 9.398 -6.773 1 94.31 163 ALA A O 1
ATOM 1364 N N . PRO A 1 164 ? -0.002 7.887 -7.117 1 93.88 164 PRO A N 1
ATOM 1365 C CA . PRO A 1 164 ? -0.867 6.785 -6.684 1 93.88 164 PRO A CA 1
ATOM 1366 C C . PRO A 1 164 ? -1.101 6.781 -5.172 1 93.88 164 PRO A C 1
ATOM 1368 O O . PRO A 1 164 ? -0.302 7.344 -4.418 1 93.88 164 PRO A O 1
ATOM 1371 N N . LEU A 1 165 ? -2.191 6.121 -4.773 1 94.69 165 LEU A N 1
ATOM 1372 C CA . LEU A 1 165 ? -2.582 6.02 -3.373 1 94.69 165 LEU A CA 1
ATOM 1373 C C . LEU A 1 165 ? -1.912 4.82 -2.707 1 94.69 165 LEU A C 1
ATOM 1375 O O . LEU A 1 165 ? -1.851 3.736 -3.291 1 94.69 165 LEU A O 1
ATOM 1379 N N . VAL A 1 166 ? -1.339 5.008 -1.541 1 95.75 166 VAL A N 1
ATOM 1380 C CA . VAL A 1 166 ? -1.021 3.869 -0.685 1 95.75 166 VAL A CA 1
ATOM 1381 C C . VAL A 1 166 ? -2.311 3.199 -0.217 1 95.75 166 VAL A C 1
ATOM 1383 O O . VAL A 1 166 ? -3.154 3.836 0.417 1 95.75 166 VAL A O 1
ATOM 1386 N N . PRO A 1 167 ? -2.51 1.911 -0.485 1 95.06 167 PRO A N 1
ATOM 1387 C CA . PRO A 1 167 ? -3.793 1.283 -0.166 1 95.06 167 PRO A CA 1
ATOM 1388 C C . PRO A 1 167 ? -3.895 0.859 1.297 1 95.06 167 PRO A C 1
ATOM 1390 O O . PRO A 1 167 ? -4.352 -0.25 1.592 1 95.06 167 PRO A O 1
ATOM 1393 N N . LEU A 1 168 ? -3.412 1.621 2.182 1 95.12 168 LEU A N 1
ATOM 1394 C CA . LEU A 1 168 ? -3.533 1.561 3.635 1 95.12 168 LEU A CA 1
ATOM 1395 C C . LEU A 1 168 ? -4.09 2.867 4.188 1 95.12 168 LEU A C 1
ATOM 1397 O O . LEU A 1 168 ? -3.996 3.912 3.541 1 95.12 168 LEU A O 1
ATOM 1401 N N . ARG A 1 169 ? -4.648 2.779 5.359 1 94.19 169 ARG A N 1
ATOM 1402 C CA . ARG A 1 169 ? -5.133 4.004 5.984 1 94.19 169 ARG A CA 1
ATOM 1403 C C . ARG A 1 169 ? -3.99 4.984 6.23 1 94.19 169 ARG A C 1
ATOM 1405 O O . ARG A 1 169 ? -3.029 4.66 6.93 1 94.19 169 ARG A O 1
ATOM 1412 N N . GLY A 1 170 ? -4.152 6.184 5.707 1 96.69 170 GLY A N 1
ATOM 1413 C CA . GLY A 1 170 ? -3.043 7.121 5.707 1 96.69 170 GLY A CA 1
ATOM 1414 C C . GLY A 1 170 ? -2.924 7.906 7 1 96.69 170 GLY A C 1
ATOM 1415 O O . GLY A 1 170 ? -1.843 8.391 7.34 1 96.69 170 GLY A O 1
ATOM 1416 N N . GLY A 1 171 ? -4.055 8.172 7.699 1 97.31 171 GLY A N 1
ATOM 1417 C CA . GLY A 1 171 ? -4.027 8.922 8.938 1 97.31 171 GLY A CA 1
ATOM 1418 C C . GLY A 1 171 ? -5.176 9.906 9.062 1 97.31 171 GLY A C 1
ATOM 1419 O O . GLY A 1 171 ? -6.309 9.602 8.688 1 97.31 171 GLY A O 1
ATOM 1420 N N . TRP A 1 172 ? -4.852 11.008 9.711 1 97.75 172 TRP A N 1
ATOM 1421 C CA . TRP A 1 172 ? -5.918 11.93 10.094 1 97.75 172 TRP A CA 1
ATOM 1422 C C . TRP A 1 172 ? -5.516 13.375 9.812 1 97.75 172 TRP A C 1
ATOM 1424 O O . TRP A 1 172 ? -4.375 13.766 10.062 1 97.75 172 TRP A O 1
ATOM 1434 N N . HIS A 1 173 ? -6.348 14.062 9.242 1 97.88 173 HIS A N 1
ATOM 1435 C CA . HIS A 1 173 ? -6.238 15.516 9.148 1 97.88 173 HIS A CA 1
ATOM 1436 C C . HIS A 1 173 ? -7.211 16.203 10.102 1 97.88 173 HIS A C 1
ATOM 1438 O O . HIS A 1 173 ? -8.43 16.094 9.938 1 97.88 173 HIS A O 1
ATOM 1444 N N . MET A 1 174 ? -6.742 16.859 11.102 1 96.44 174 MET A N 1
ATOM 1445 C CA . MET A 1 174 ? -7.551 17.531 12.117 1 96.44 174 MET A CA 1
ATOM 1446 C C . MET A 1 174 ? -7.656 19.016 11.828 1 96.44 174 MET A C 1
ATOM 1448 O O . MET A 1 174 ? -6.887 19.812 12.375 1 96.44 174 MET A O 1
ATOM 1452 N N . SER A 1 175 ? -8.617 19.375 11.094 1 95.31 175 SER A N 1
ATOM 1453 C CA . SER A 1 175 ? -8.781 20.766 10.648 1 95.31 175 SER A CA 1
ATOM 1454 C C . SER A 1 175 ? -9.578 21.578 11.664 1 95.31 175 SER A C 1
ATOM 1456 O O . SER A 1 175 ? -10.625 21.125 12.148 1 95.31 175 SER A O 1
ATOM 1458 N N . TYR A 1 176 ? -9.055 22.766 12.141 1 94.25 176 TYR A N 1
ATOM 1459 C CA . TYR A 1 176 ? -9.688 23.734 13.031 1 94.25 176 TYR A CA 1
ATOM 1460 C C . TYR A 1 176 ? -9.945 23.125 14.398 1 94.25 176 TYR A C 1
ATOM 1462 O O . TYR A 1 176 ? -10.984 23.391 15.016 1 94.25 176 TYR A O 1
ATOM 1470 N N . PHE A 1 177 ? -9.094 22.281 14.789 1 94.25 177 PHE A N 1
ATOM 1471 C CA . PHE A 1 177 ? -9.156 21.75 16.141 1 94.25 177 PHE A CA 1
ATOM 1472 C C . PHE A 1 177 ? -8.734 22.797 17.156 1 94.25 177 PHE A C 1
ATOM 1474 O O . PHE A 1 177 ? -7.551 23.109 17.297 1 94.25 177 PHE A O 1
ATOM 1481 N N . GLY A 1 178 ? -9.594 23.344 17.891 1 91.81 178 GLY A N 1
ATOM 1482 C CA . GLY A 1 178 ? -9.375 24.391 18.875 1 91.81 178 GLY A CA 1
ATOM 1483 C C . GLY A 1 178 ? -10.633 25.172 19.219 1 91.81 178 GLY A C 1
ATOM 1484 O O . GLY A 1 178 ? -11.703 24.906 18.672 1 91.81 178 GLY A O 1
ATOM 1485 N N . ASP A 1 179 ? -10.531 26.141 20.062 1 92.94 179 ASP A N 1
ATOM 1486 C CA . ASP A 1 179 ? -11.672 26.969 20.422 1 92.94 179 ASP A CA 1
ATOM 1487 C C . ASP A 1 179 ? -11.852 28.125 19.438 1 92.94 179 ASP A C 1
ATOM 1489 O O . ASP A 1 179 ? -11.133 28.219 18.453 1 92.94 179 ASP A O 1
ATOM 1493 N N . VAL A 1 180 ? -12.844 28.922 19.734 1 95.06 180 VAL A N 1
ATOM 1494 C CA . VAL A 1 180 ? -13.211 30.016 18.844 1 95.06 180 VAL A CA 1
ATOM 1495 C C . VAL A 1 180 ? -12.008 30.938 18.609 1 95.06 180 VAL A C 1
ATOM 1497 O O . VAL A 1 180 ? -11.703 31.297 17.484 1 95.06 180 VAL A O 1
ATOM 1500 N N . GLU A 1 181 ? -11.32 31.266 19.656 1 93.69 181 GLU A N 1
ATOM 1501 C CA . GLU A 1 181 ? -10.188 32.156 19.531 1 93.69 181 GLU A CA 1
ATOM 1502 C C . GLU A 1 181 ? -9.078 31.562 18.672 1 93.69 181 GLU A C 1
ATOM 1504 O O . GLU A 1 181 ? -8.453 32.281 17.891 1 93.69 181 GLU A O 1
ATOM 1509 N N . PHE A 1 182 ? -8.836 30.344 18.859 1 91.56 182 PHE A N 1
ATOM 1510 C CA . PHE A 1 182 ? -7.836 29.656 18.062 1 91.56 182 PHE A CA 1
ATOM 1511 C C . PHE A 1 182 ? -8.188 29.734 16.578 1 91.56 182 PHE A C 1
ATOM 1513 O O . PHE A 1 182 ? -7.332 30.031 15.742 1 91.56 182 PHE A O 1
ATOM 1520 N N . ILE A 1 183 ? -9.391 29.438 16.281 1 93.88 183 ILE A N 1
ATOM 1521 C CA . ILE A 1 183 ? -9.836 29.375 14.898 1 93.88 183 ILE A CA 1
ATOM 1522 C C . ILE A 1 183 ? -9.75 30.781 14.281 1 93.88 183 ILE A C 1
ATOM 1524 O O . ILE A 1 183 ? -9.344 30.922 13.125 1 93.88 183 ILE A O 1
ATOM 1528 N N . ARG A 1 184 ? -10.102 31.766 15.023 1 92.75 184 ARG A N 1
ATOM 1529 C CA . ARG A 1 184 ? -9.992 33.125 14.531 1 92.75 184 ARG A CA 1
ATOM 1530 C C . ARG A 1 184 ? -8.547 33.469 14.195 1 92.75 184 ARG A C 1
ATOM 1532 O O . ARG A 1 184 ? -8.273 34.094 13.164 1 92.75 184 ARG A O 1
ATOM 1539 N N . THR A 1 185 ? -7.68 33.125 15.07 1 88.5 185 THR A N 1
ATOM 1540 C CA . THR A 1 185 ? -6.262 33.375 14.852 1 88.5 185 THR A CA 1
ATOM 1541 C C . THR A 1 185 ? -5.773 32.656 13.594 1 88.5 185 THR A C 1
ATOM 1543 O O . THR A 1 185 ? -4.992 33.219 12.82 1 88.5 185 THR A O 1
ATOM 1546 N N . LYS A 1 186 ? -6.23 31.438 13.469 1 89.56 186 LYS A N 1
ATOM 1547 C CA . LYS A 1 186 ? -5.867 30.688 12.273 1 89.56 186 LYS A CA 1
ATOM 1548 C C . LYS A 1 186 ? -6.355 31.391 11.016 1 89.56 186 LYS A C 1
ATOM 1550 O O . LYS A 1 186 ? -5.625 31.484 10.023 1 89.56 186 LYS A O 1
ATOM 1555 N N . LEU A 1 187 ? -7.559 31.844 10.984 1 88.25 187 LEU A N 1
ATOM 1556 C CA . LEU A 1 187 ? -8.133 32.531 9.836 1 88.25 187 LEU A CA 1
ATOM 1557 C C . LEU A 1 187 ? -7.324 33.781 9.508 1 88.25 187 LEU A C 1
ATOM 1559 O O . LEU A 1 187 ? -7.133 34.125 8.336 1 88.25 187 LEU A O 1
ATOM 1563 N N . ASN A 1 188 ? -6.816 34.375 10.477 1 85.31 188 ASN A N 1
ATOM 1564 C CA . ASN A 1 188 ? -6.031 35.594 10.297 1 85.31 188 ASN A CA 1
ATOM 1565 C C . ASN A 1 188 ? -4.652 35.281 9.719 1 85.31 188 ASN A C 1
ATOM 1567 O O . ASN A 1 188 ? -4.023 36.156 9.109 1 85.31 188 ASN A O 1
ATOM 1571 N N . SER A 1 189 ? -4.219 34.094 9.898 1 81.25 189 SER A N 1
ATOM 1572 C CA . SER A 1 189 ? -2.822 33.781 9.617 1 81.25 189 SER A CA 1
ATOM 1573 C C . SER A 1 189 ? -2.691 32.938 8.352 1 81.25 189 SER A C 1
ATOM 1575 O O . SER A 1 189 ? -1.599 32.812 7.797 1 81.25 189 SER A O 1
ATOM 1577 N N . PHE A 1 190 ? -3.768 32.344 7.914 1 80.31 190 PHE A N 1
ATOM 1578 C CA . PHE A 1 190 ? -3.602 31.344 6.887 1 80.31 190 PHE A CA 1
ATOM 1579 C C . PHE A 1 190 ? -3.574 31.969 5.5 1 80.31 190 PHE A C 1
ATOM 1581 O O . PHE A 1 190 ? -3.723 33.188 5.359 1 80.31 190 PHE A O 1
ATOM 1588 N N . SER A 1 191 ? -3.223 31.266 4.527 1 76.38 191 SER A N 1
ATOM 1589 C CA . SER A 1 191 ? -2.949 31.75 3.176 1 76.38 191 SER A CA 1
ATOM 1590 C C . SER A 1 191 ? -4.234 32.125 2.453 1 76.38 191 SER A C 1
ATOM 1592 O O . SER A 1 191 ? -4.227 33 1.576 1 76.38 191 SER A O 1
ATOM 1594 N N . HIS A 1 192 ? -5.312 31.484 2.82 1 77.94 192 HIS A N 1
ATOM 1595 C CA . HIS A 1 192 ? -6.598 31.75 2.18 1 77.94 192 HIS A CA 1
ATOM 1596 C C . HIS A 1 192 ? -7.258 33 2.754 1 77.94 192 HIS A C 1
ATOM 1598 O O . HIS A 1 192 ? -8.359 32.938 3.303 1 77.94 192 HIS A O 1
ATOM 1604 N N . GLN A 1 193 ? -6.715 34.094 2.479 1 79.19 193 GLN A N 1
ATOM 1605 C CA . GLN A 1 193 ? -7.176 35.312 3.1 1 79.19 193 GLN A CA 1
ATOM 1606 C C . GLN A 1 193 ? -8.531 35.75 2.533 1 79.19 193 GLN A C 1
ATOM 1608 O O . GLN A 1 193 ? -9.219 36.594 3.125 1 79.19 193 GLN A O 1
ATOM 1613 N N . ASN A 1 194 ? -8.891 35.125 1.429 1 78.75 194 ASN A N 1
ATOM 1614 C CA . ASN A 1 194 ? -10.219 35.375 0.878 1 78.75 194 ASN A CA 1
ATOM 1615 C C . ASN A 1 194 ? -11.312 34.875 1.815 1 78.75 194 ASN A C 1
ATOM 1617 O O . ASN A 1 194 ? -12.453 35.344 1.748 1 78.75 194 ASN A O 1
ATOM 1621 N N . PHE A 1 195 ? -11 34.094 2.742 1 83.62 195 PHE A N 1
ATOM 1622 C CA . PHE A 1 195 ? -11.969 33.5 3.674 1 83.62 195 PHE A CA 1
ATOM 1623 C C . PHE A 1 195 ? -11.938 34.25 5.004 1 83.62 195 PHE A C 1
ATOM 1625 O O . PHE A 1 195 ? -12.75 33.969 5.891 1 83.62 195 PHE A O 1
ATOM 1632 N N . ASN A 1 196 ? -11.047 35.188 5.078 1 87.25 196 ASN A N 1
ATOM 1633 C CA . ASN A 1 196 ? -10.969 35.969 6.301 1 87.25 196 ASN A CA 1
ATOM 1634 C C . ASN A 1 196 ? -11.844 37.219 6.219 1 87.25 196 ASN A C 1
ATOM 1636 O O . ASN A 1 196 ? -11.328 38.344 6.133 1 87.25 196 ASN A O 1
ATOM 1640 N N . THR A 1 197 ? -13.086 37.062 6.289 1 90.19 197 THR A N 1
ATOM 1641 C CA . THR A 1 197 ? -14.078 38.125 6.242 1 90.19 197 THR A CA 1
ATOM 1642 C C . THR A 1 197 ? -14.797 38.25 7.578 1 90.19 197 THR A C 1
ATOM 1644 O O . THR A 1 197 ? -14.836 37.312 8.367 1 90.19 197 THR A O 1
ATOM 1647 N N . PRO A 1 198 ? -15.32 39.375 7.766 1 91.94 198 PRO A N 1
ATOM 1648 C CA . PRO A 1 198 ? -16.031 39.562 9.031 1 91.94 198 PRO A CA 1
ATOM 1649 C C . PRO A 1 198 ? -17.203 38.562 9.203 1 91.94 198 PRO A C 1
ATOM 1651 O O . PRO A 1 198 ? -17.562 38.25 10.328 1 91.94 198 PRO A O 1
ATOM 1654 N N . GLN A 1 199 ? -17.75 38.156 8.133 1 91.25 199 GLN A N 1
ATOM 1655 C CA . GLN A 1 199 ? -18.875 37.219 8.195 1 91.25 199 GLN A CA 1
ATOM 1656 C C . GLN A 1 199 ? -18.406 35.844 8.672 1 91.25 199 GLN A C 1
ATOM 1658 O O . GLN A 1 199 ? -19.109 35.188 9.422 1 91.25 199 GLN A O 1
ATOM 1663 N N . ILE A 1 200 ? -17.281 35.438 8.281 1 92.69 200 ILE A N 1
ATOM 1664 C CA . ILE A 1 200 ? -16.75 34.125 8.617 1 92.69 200 ILE A CA 1
ATOM 1665 C C . ILE A 1 200 ? -15.977 34.219 9.938 1 92.69 200 ILE A C 1
ATOM 1667 O O . ILE A 1 200 ? -16.188 33.375 10.836 1 92.69 200 ILE A O 1
ATOM 1671 N N . ASN A 1 201 ? -15.102 35.188 9.953 1 93.88 201 ASN A N 1
ATOM 1672 C CA . ASN A 1 201 ? -14.328 35.406 11.172 1 93.88 201 ASN A CA 1
ATOM 1673 C C . ASN A 1 201 ? -15.141 36.156 12.227 1 93.88 201 ASN A C 1
ATOM 1675 O O . ASN A 1 201 ? -14.812 37.281 12.578 1 93.88 201 ASN A O 1
ATOM 1679 N N . ASN A 1 202 ? -16.156 35.531 12.648 1 94.38 202 ASN A N 1
ATOM 1680 C CA . ASN A 1 202 ? -17.141 35.969 13.633 1 94.38 202 ASN A CA 1
ATOM 1681 C C . ASN A 1 202 ? -17.312 34.938 14.75 1 94.38 202 ASN A C 1
ATOM 1683 O O . ASN A 1 202 ? -17.594 33.781 14.484 1 94.38 202 ASN A O 1
ATOM 1687 N N . PRO A 1 203 ? -17.078 35.406 15.992 1 96.19 203 PRO A N 1
ATOM 1688 C CA . PRO A 1 203 ? -17.109 34.438 17.094 1 96.19 203 PRO A CA 1
ATOM 1689 C C . PRO A 1 203 ? -18.406 33.625 17.125 1 96.19 203 PRO A C 1
ATOM 1691 O O . PRO A 1 203 ? -18.375 32.438 17.391 1 96.19 203 PRO A O 1
ATOM 1694 N N . GLU A 1 204 ? -19.516 34.281 16.938 1 96.44 204 GLU A N 1
ATOM 1695 C CA . GLU A 1 204 ? -20.797 33.594 16.969 1 96.44 204 GLU A CA 1
ATOM 1696 C C . GLU A 1 204 ? -20.906 32.562 15.852 1 96.44 204 GLU A C 1
ATOM 1698 O O . GLU A 1 204 ? -21.391 31.438 16.062 1 96.44 204 GLU A O 1
ATOM 1703 N N . HIS A 1 205 ? -20.5 32.938 14.703 1 96.12 205 HIS A N 1
ATOM 1704 C CA . HIS A 1 205 ? -20.516 32.031 13.555 1 96.12 205 HIS A CA 1
ATOM 1705 C C . HIS A 1 205 ? -19.625 30.828 13.789 1 96.12 205 HIS A C 1
ATOM 1707 O O . HIS A 1 205 ? -20.031 29.688 13.523 1 96.12 205 HIS A O 1
ATOM 1713 N N . ILE A 1 206 ? -18.453 31.031 14.25 1 96.38 206 ILE A N 1
ATOM 1714 C CA . ILE A 1 206 ? -17.469 29.984 14.5 1 96.38 206 ILE A CA 1
ATOM 1715 C C . ILE A 1 206 ? -17.969 29.047 15.586 1 96.38 206 ILE A C 1
ATOM 1717 O O . ILE A 1 206 ? -17.891 27.812 15.453 1 96.38 206 ILE A O 1
ATOM 1721 N N . GLN A 1 207 ? -18.531 29.625 16.625 1 96.75 207 GLN A N 1
ATOM 1722 C CA . GLN A 1 207 ? -19.078 28.812 17.703 1 96.75 207 GLN A CA 1
ATOM 1723 C C . GLN A 1 207 ? -20.188 27.891 17.188 1 96.75 207 GLN A C 1
ATOM 1725 O O . GLN A 1 207 ? -20.25 26.719 17.562 1 96.75 207 GLN A O 1
ATOM 1730 N N . ALA A 1 208 ? -21.047 28.438 16.406 1 95.88 208 ALA A N 1
ATOM 1731 C CA . ALA A 1 208 ? -22.125 27.656 15.82 1 95.88 208 ALA A CA 1
ATOM 1732 C C . ALA A 1 208 ? -21.578 26.516 14.969 1 95.88 208 ALA A C 1
ATOM 1734 O O . ALA A 1 208 ? -22.125 25.406 14.977 1 95.88 208 ALA A O 1
ATOM 1735 N N . ALA A 1 209 ? -20.562 26.781 14.188 1 95.12 209 ALA A N 1
ATOM 1736 C CA . ALA A 1 209 ? -19.938 25.766 13.344 1 95.12 209 ALA A CA 1
ATOM 1737 C C . ALA A 1 209 ? -19.344 24.625 14.188 1 95.12 209 ALA A C 1
ATOM 1739 O O . ALA A 1 209 ? -19.516 23.453 13.859 1 95.12 209 ALA A O 1
ATOM 1740 N N . ILE A 1 210 ? -18.703 24.953 15.219 1 94.62 210 ILE A N 1
ATOM 1741 C CA . ILE A 1 210 ? -18.094 23.969 16.125 1 94.62 210 ILE A CA 1
ATOM 1742 C C . ILE A 1 210 ? -19.188 23.094 16.734 1 94.62 210 ILE A C 1
ATOM 1744 O O . ILE A 1 210 ? -19.047 21.859 16.766 1 94.62 210 ILE A O 1
ATOM 1748 N N . GLU A 1 211 ? -20.234 23.703 17.172 1 94.44 211 GLU A N 1
ATOM 1749 C CA . GLU A 1 211 ? -21.281 23 17.891 1 94.44 211 GLU A CA 1
ATOM 1750 C C . GLU A 1 211 ? -22.078 22.094 16.969 1 94.44 211 GLU A C 1
ATOM 1752 O O . GLU A 1 211 ? -22.531 21.016 17.391 1 94.44 211 GLU A O 1
ATOM 1757 N N . ASN A 1 212 ? -22.203 22.484 15.758 1 94 212 ASN A N 1
ATOM 1758 C CA . ASN A 1 212 ? -23.109 21.766 14.875 1 94 212 ASN A CA 1
ATOM 1759 C C . ASN A 1 212 ? -22.359 20.984 13.805 1 94 212 ASN A C 1
ATOM 1761 O O . ASN A 1 212 ? -22.953 20.219 13.055 1 94 212 ASN A O 1
ATOM 1765 N N . GLY A 1 213 ? 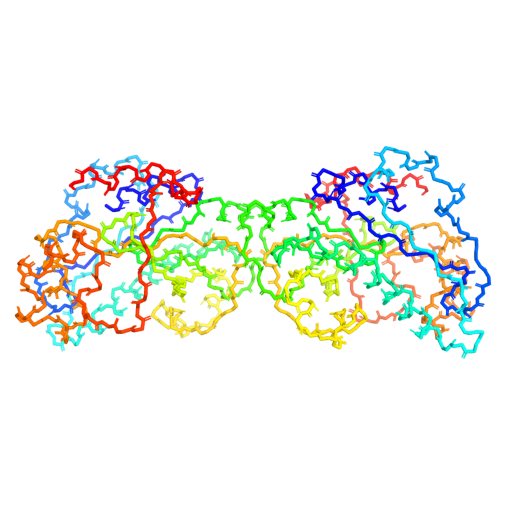-21.062 21.219 13.742 1 93.81 213 GLY A N 1
ATOM 1766 C CA . GLY A 1 213 ? -20.25 20.531 12.75 1 93.81 213 GLY A CA 1
ATOM 1767 C C . GLY A 1 213 ? -20.484 21.016 11.336 1 93.81 213 GLY A C 1
ATOM 1768 O O . GLY A 1 213 ? -20.594 20.219 10.406 1 93.81 213 GLY A O 1
ATOM 1769 N N . HIS A 1 214 ? -20.656 22.281 11.188 1 93.12 214 HIS A N 1
ATOM 1770 C CA . HIS A 1 214 ? -20.844 22.875 9.867 1 93.12 214 HIS A CA 1
ATOM 1771 C C . HIS A 1 214 ? -19.547 23.469 9.336 1 93.12 214 HIS A C 1
ATOM 1773 O O . HIS A 1 214 ? -18.75 24.016 10.102 1 93.12 214 HIS A O 1
ATOM 1779 N N . ASP A 1 215 ? -19.391 23.375 8.023 1 93.81 215 ASP A N 1
ATOM 1780 C CA . ASP A 1 215 ? -18.234 24 7.387 1 93.81 215 ASP A CA 1
ATOM 1781 C C . ASP A 1 215 ? -18.234 25.516 7.621 1 93.81 215 ASP A C 1
ATOM 1783 O O . ASP A 1 215 ? -19.219 26.188 7.352 1 93.81 215 ASP A O 1
ATOM 1787 N N . LEU A 1 216 ? -17.156 26.062 8.062 1 92.44 216 LEU A N 1
ATOM 1788 C CA . LEU A 1 216 ? -17.016 27.484 8.383 1 92.44 216 LEU A CA 1
ATOM 1789 C C . LEU A 1 216 ? -17.297 28.344 7.16 1 92.44 216 LEU A C 1
ATOM 1791 O O . LEU A 1 216 ? -17.734 29.5 7.289 1 92.44 216 LEU A O 1
ATOM 1795 N N . PHE A 1 217 ? -17.094 27.812 5.996 1 92.25 217 PHE A N 1
ATOM 1796 C CA . PHE A 1 217 ? -17.047 28.625 4.785 1 92.25 217 PHE A CA 1
ATOM 1797 C C . PHE A 1 217 ? -18.312 28.406 3.955 1 92.25 217 PHE A C 1
ATOM 1799 O O . PHE A 1 217 ? -18.5 29.062 2.92 1 92.25 217 PHE A O 1
ATOM 1806 N N . GLY A 1 218 ? -19.156 27.547 4.395 1 87.44 218 GLY A N 1
ATOM 1807 C CA . GLY A 1 218 ? -20.422 27.297 3.725 1 87.44 218 GLY A CA 1
ATOM 1808 C C . GLY A 1 218 ? -20.25 26.609 2.377 1 87.44 218 GLY A C 1
ATOM 1809 O O . GLY A 1 218 ? -21.062 26.828 1.469 1 87.44 218 GLY A O 1
ATOM 1810 N N . ARG A 1 219 ? -19.25 25.906 2.238 1 88.75 219 ARG A N 1
ATOM 1811 C CA . ARG A 1 219 ? -19.031 25.219 0.974 1 88.75 219 ARG A CA 1
ATOM 1812 C C . ARG A 1 219 ? -19.984 24.031 0.824 1 88.75 219 ARG A C 1
ATOM 1814 O O . ARG A 1 219 ? -19.984 23.125 1.662 1 88.75 219 ARG A O 1
ATOM 1821 N N . ALA A 1 220 ? -20.641 23.938 -0.279 1 84.88 220 ALA A N 1
ATOM 1822 C CA . ALA A 1 220 ? -21.703 22.953 -0.502 1 84.88 220 ALA A CA 1
ATOM 1823 C C . ALA A 1 220 ? -21.125 21.562 -0.745 1 84.88 220 ALA A C 1
ATOM 1825 O O . ALA A 1 220 ? -21.766 20.562 -0.461 1 84.88 220 ALA A O 1
ATOM 1826 N N . ASN A 1 221 ? -20.016 21.453 -1.265 1 88.19 221 ASN A N 1
ATOM 1827 C CA . ASN A 1 221 ? -19.438 20.172 -1.632 1 88.19 221 ASN A CA 1
ATOM 1828 C C . ASN A 1 221 ? -18.828 19.469 -0.421 1 88.19 221 ASN A C 1
ATOM 1830 O O . ASN A 1 221 ? -18.438 18.297 -0.511 1 88.19 221 ASN A O 1
ATOM 1834 N N . ILE A 1 222 ? -18.719 20.141 0.647 1 90.5 222 ILE A N 1
ATOM 1835 C CA . ILE A 1 222 ? -18.188 19.531 1.86 1 90.5 222 ILE A CA 1
ATOM 1836 C C . ILE A 1 222 ? -19.328 18.906 2.662 1 90.5 222 ILE A C 1
ATOM 1838 O O . ILE A 1 222 ? -20.188 19.609 3.201 1 90.5 222 ILE A O 1
ATOM 1842 N N . VAL A 1 223 ? -19.359 17.672 2.662 1 93.19 223 VAL A N 1
ATOM 1843 C CA . VAL A 1 223 ? -20.359 16.938 3.42 1 93.19 223 VAL A CA 1
ATOM 1844 C C . VAL A 1 223 ? -19.734 16.375 4.699 1 93.19 223 VAL A C 1
ATOM 1846 O O . VAL A 1 223 ? -18.797 15.594 4.648 1 93.19 223 VAL A O 1
ATOM 1849 N N . ILE A 1 224 ? -20.281 16.797 5.836 1 94.88 224 ILE A N 1
ATOM 1850 C CA . ILE A 1 224 ? -19.766 16.406 7.137 1 94.88 224 ILE A CA 1
ATOM 1851 C C . ILE A 1 224 ? -20.734 15.453 7.816 1 94.88 224 ILE A C 1
ATOM 1853 O O . ILE A 1 224 ? -21.938 15.719 7.883 1 94.88 224 ILE A O 1
ATOM 1857 N N . GLU A 1 225 ? -20.297 14.438 8.258 1 94.81 225 GLU A N 1
ATOM 1858 C CA . GLU A 1 225 ? -21.062 13.445 9 1 94.81 225 GLU A CA 1
ATOM 1859 C C . GLU A 1 225 ? -20.688 13.43 10.477 1 94.81 225 GLU A C 1
ATOM 1861 O O . GLU A 1 225 ? -19.516 13.547 10.82 1 94.81 225 GLU A O 1
ATOM 1866 N N . LYS A 1 226 ? -21.703 13.328 11.281 1 94.94 226 LYS A N 1
ATOM 1867 C CA . LYS A 1 226 ? -21.469 13.195 12.719 1 94.94 226 LYS A CA 1
ATOM 1868 C C . LYS A 1 226 ? -21.281 11.734 13.109 1 94.94 226 LYS A C 1
ATOM 1870 O O . LYS A 1 226 ? -22.078 10.875 12.742 1 94.94 226 LYS A O 1
ATOM 1875 N N . ILE A 1 227 ? -20.219 11.477 13.789 1 94 227 ILE A N 1
ATOM 1876 C CA . ILE A 1 227 ? -19.906 10.133 14.258 1 94 227 ILE A CA 1
ATOM 1877 C C . ILE A 1 227 ? -19.453 10.18 15.719 1 94 227 ILE A C 1
ATOM 1879 O O . ILE A 1 227 ? -18.594 10.984 16.078 1 94 227 ILE A O 1
ATOM 1883 N N . GLU A 1 228 ? -20 9.344 16.531 1 93 228 GLU A N 1
ATOM 1884 C CA . GLU A 1 228 ? -19.516 9.289 17.906 1 93 228 GLU A CA 1
ATOM 1885 C C . GLU A 1 228 ? -18.156 8.617 17.969 1 93 228 GLU A C 1
ATOM 1887 O O . GLU A 1 228 ? -17.953 7.543 17.406 1 93 228 GLU A O 1
ATOM 1892 N N . PRO A 1 229 ? -17.188 9.297 18.609 1 90.19 229 PRO A N 1
ATOM 1893 C CA . PRO A 1 229 ? -15.836 8.758 18.672 1 90.19 229 PRO A CA 1
ATOM 1894 C C . PRO A 1 229 ? -15.797 7.305 19.141 1 90.19 229 PRO A C 1
ATOM 1896 O O . PRO A 1 229 ? -14.984 6.516 18.656 1 90.19 229 PRO A O 1
ATOM 1899 N N . GLU A 1 230 ? -16.672 6.895 20.016 1 89.06 230 GLU A N 1
ATOM 1900 C CA . GLU A 1 230 ? -16.719 5.535 20.531 1 89.06 230 GLU A CA 1
ATOM 1901 C C . GLU A 1 230 ? -17.078 4.535 19.438 1 89.06 230 GLU A C 1
ATOM 1903 O O . GLU A 1 230 ? -16.75 3.352 19.531 1 89.06 230 GLU A O 1
ATOM 1908 N N . ASP A 1 231 ? -17.688 5.031 18.375 1 91.19 231 ASP A N 1
ATOM 1909 C CA . ASP A 1 231 ? -18.156 4.168 17.297 1 91.19 231 ASP A CA 1
ATOM 1910 C C . ASP A 1 231 ? -17.156 4.137 16.141 1 91.19 231 ASP A C 1
ATOM 1912 O O . ASP A 1 231 ? -17.375 3.455 15.148 1 91.19 231 ASP A O 1
ATOM 1916 N N . ASN A 1 232 ? -16.125 4.898 16.25 1 91.19 232 ASN A N 1
ATOM 1917 C CA . ASN A 1 232 ? -15.094 4.969 15.211 1 91.19 232 ASN A CA 1
ATOM 1918 C C . ASN A 1 232 ? -13.836 4.203 15.617 1 91.19 232 ASN A C 1
ATOM 1920 O O . ASN A 1 232 ? -13.023 4.703 16.391 1 91.19 232 ASN A O 1
ATOM 1924 N N . PRO A 1 233 ? -13.617 3.047 15.062 1 88.25 233 PRO A N 1
ATOM 1925 C CA . PRO A 1 233 ? -12.469 2.229 15.461 1 88.25 233 PRO A CA 1
ATOM 1926 C C . PRO A 1 233 ? -11.164 2.695 14.828 1 88.25 233 PRO A C 1
ATOM 1928 O O . PRO A 1 233 ? -10.102 2.137 15.117 1 88.25 233 PRO A O 1
ATOM 1931 N N . TYR A 1 234 ? -11.172 3.758 14.125 1 89.38 234 TYR A N 1
ATOM 1932 C CA . TYR A 1 234 ? -9.984 4.148 13.375 1 89.38 234 TYR A CA 1
ATOM 1933 C C . TYR A 1 234 ? -9.367 5.414 13.945 1 89.38 234 TYR A C 1
ATOM 1935 O O . TYR A 1 234 ? -8.469 6.004 13.344 1 89.38 234 TYR A O 1
ATOM 1943 N N . LEU A 1 235 ? -9.828 5.859 15.047 1 93.31 235 LEU A N 1
ATOM 1944 C CA . LEU A 1 235 ? -9.266 7.055 15.672 1 93.31 235 LEU A CA 1
ATOM 1945 C C . LEU A 1 235 ? -7.855 6.785 16.188 1 93.31 235 LEU A C 1
ATOM 1947 O O . LEU A 1 235 ? -7.508 5.641 16.484 1 93.31 235 LEU A O 1
ATOM 1951 N N . PRO A 1 236 ? -7.008 7.855 16.156 1 91.44 236 PRO A N 1
ATOM 1952 C CA . PRO A 1 236 ? -5.668 7.656 16.719 1 91.44 236 PRO A CA 1
ATOM 1953 C C . PRO A 1 236 ? -5.703 7.258 18.188 1 91.44 236 PRO A C 1
ATOM 1955 O O . PRO A 1 236 ? -6.664 7.574 18.891 1 91.44 236 PRO A O 1
ATOM 1958 N N . GLU A 1 237 ? -4.543 6.656 18.453 1 86.81 237 GLU A N 1
ATOM 1959 C CA . GLU A 1 237 ? -4.375 6.363 19.875 1 86.81 237 GLU A CA 1
ATOM 1960 C C . GLU A 1 237 ? -4.332 7.645 20.703 1 86.81 237 GLU A C 1
ATOM 1962 O O . GLU A 1 237 ? -3.742 8.641 20.266 1 86.81 237 GLU A O 1
ATOM 1967 N N . HIS A 1 238 ? -4.969 7.871 21.75 1 83.38 238 HIS A N 1
ATOM 1968 C CA . HIS A 1 238 ? -4.949 8.992 22.672 1 83.38 238 HIS A CA 1
ATOM 1969 C C . HIS A 1 238 ? -5.695 10.195 22.094 1 83.38 238 HIS A C 1
ATOM 1971 O O . HIS A 1 238 ? -5.316 11.344 22.344 1 83.38 238 HIS A O 1
ATOM 1977 N N . TYR A 1 239 ? -6.547 9.953 21.156 1 86.12 239 TYR A N 1
ATOM 1978 C CA . TYR A 1 239 ? -7.277 11.039 20.516 1 86.12 239 TYR A CA 1
ATOM 1979 C C . TYR A 1 239 ? -7.918 11.945 21.562 1 86.12 239 TYR A C 1
ATOM 1981 O O . TYR A 1 239 ? -8.211 13.117 21.281 1 86.12 239 TYR A O 1
ATOM 1989 N N . MET A 1 240 ? -8.023 11.477 22.797 1 80.75 240 MET A N 1
ATOM 1990 C CA . MET A 1 240 ? -8.641 12.242 23.875 1 80.75 240 MET A CA 1
ATOM 1991 C C . MET A 1 240 ? -7.777 13.445 24.234 1 80.75 240 MET A C 1
ATOM 1993 O O . MET A 1 240 ? -8.273 14.406 24.828 1 80.75 240 MET A O 1
ATOM 1997 N N . LEU A 1 241 ? -6.504 13.391 23.922 1 78.69 241 LEU A N 1
ATOM 1998 C CA . LEU A 1 241 ? -5.602 14.508 24.188 1 78.69 241 LEU A CA 1
ATOM 1999 C C . LEU A 1 241 ? -6.027 15.742 23.391 1 78.69 241 LEU A C 1
ATOM 2001 O O . LEU A 1 241 ? -5.699 16.875 23.781 1 78.69 241 LEU A O 1
ATOM 2005 N N . LEU A 1 242 ? -6.762 15.531 22.359 1 81.5 242 LEU A N 1
ATOM 2006 C CA . LEU A 1 242 ? -7.145 16.641 21.5 1 81.5 242 LEU A CA 1
ATOM 2007 C C . LEU A 1 242 ? -8.539 17.141 21.844 1 81.5 242 LEU A C 1
ATOM 2009 O O . LEU A 1 242 ? -9.008 18.141 21.281 1 81.5 242 LEU A O 1
ATOM 2013 N N . HIS A 1 243 ? -9.328 16.422 22.688 1 68.38 243 HIS A N 1
ATOM 2014 C CA . HIS A 1 243 ? -10.656 16.844 23.109 1 68.38 243 HIS A CA 1
ATOM 2015 C C . HIS A 1 243 ? -10.578 17.781 24.312 1 68.38 243 HIS A C 1
ATOM 2017 O O . HIS A 1 243 ? -11.523 18.531 24.578 1 68.38 243 HIS A O 1
ATOM 2023 N N . LYS A 1 244 ? -9.578 17.688 25.219 1 52.16 244 LYS A N 1
ATOM 2024 C CA . LYS A 1 244 ? -9.609 18.406 26.5 1 52.16 244 LYS A CA 1
ATOM 2025 C C . LYS A 1 244 ? -9.734 19.922 26.266 1 52.16 244 LYS A C 1
ATOM 2027 O O . LYS A 1 244 ? -10.148 20.656 27.172 1 52.16 244 LYS A O 1
ATOM 2032 N N . THR A 1 245 ? -9.422 20.531 25.078 1 40.94 245 THR A N 1
ATOM 2033 C CA . THR A 1 245 ? -9.539 21.969 25.359 1 40.94 245 THR A CA 1
ATOM 2034 C C . THR A 1 245 ? -10.984 22.422 25.188 1 40.94 245 THR A C 1
ATOM 2036 O O . THR A 1 245 ? -11.688 21.969 24.281 1 40.94 245 THR A O 1
ATOM 2039 N N . MET B 1 1 ? 3.809 -27.891 -3.33 1 90.94 1 MET B N 1
ATOM 2040 C CA . MET B 1 1 ? 3.568 -26.469 -3.564 1 90.94 1 MET B CA 1
ATOM 2041 C C . MET B 1 1 ? 2.225 -26.031 -2.98 1 90.94 1 MET B C 1
ATOM 2043 O O . MET B 1 1 ? 2.156 -25.078 -2.205 1 90.94 1 MET B O 1
ATOM 2047 N N . LEU B 1 2 ? 1.203 -26.75 -3.303 1 92.81 2 LEU B N 1
ATOM 2048 C CA . LEU B 1 2 ? -0.119 -26.391 -2.799 1 92.81 2 LEU B CA 1
ATOM 2049 C C . LEU B 1 2 ? -0.149 -26.422 -1.275 1 92.81 2 LEU B C 1
ATOM 2051 O O . LEU B 1 2 ? -0.691 -25.516 -0.641 1 92.81 2 LEU B O 1
ATOM 2055 N N . GLU B 1 3 ? 0.44 -27.453 -0.735 1 91.5 3 GLU B N 1
ATOM 2056 C CA . GLU B 1 3 ? 0.461 -27.562 0.72 1 91.5 3 GLU B CA 1
ATOM 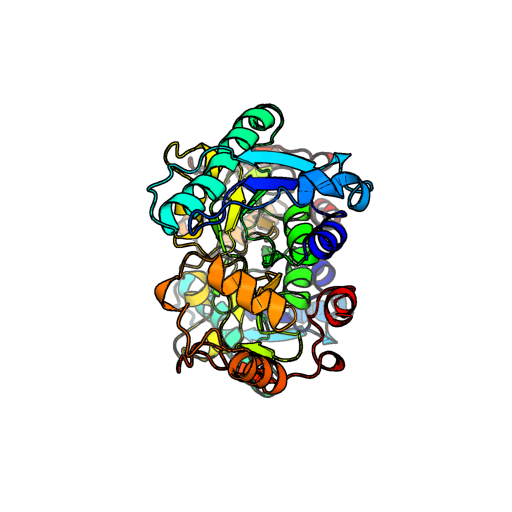2057 C C . GLU B 1 3 ? 1.189 -26.375 1.353 1 91.5 3 GLU B C 1
ATOM 2059 O O . GLU B 1 3 ? 0.735 -25.828 2.359 1 91.5 3 GLU B O 1
ATOM 2064 N N . PHE B 1 4 ? 2.312 -26.078 0.814 1 93.19 4 PHE B N 1
ATOM 2065 C CA . PHE B 1 4 ? 3.066 -24.922 1.285 1 93.19 4 PHE B CA 1
ATOM 2066 C C . PHE B 1 4 ? 2.211 -23.656 1.245 1 93.19 4 PHE B C 1
ATOM 2068 O O . PHE B 1 4 ? 2.186 -22.891 2.207 1 93.19 4 PHE B O 1
ATOM 2075 N N . ARG B 1 5 ? 1.507 -23.469 0.15 1 95.62 5 ARG B N 1
ATOM 2076 C CA . ARG B 1 5 ? 0.647 -22.297 -0.035 1 95.62 5 ARG B CA 1
ATOM 2077 C C . ARG B 1 5 ? -0.463 -22.266 1.01 1 95.62 5 ARG B C 1
ATOM 2079 O O . ARG B 1 5 ? -0.69 -21.234 1.65 1 95.62 5 ARG B O 1
ATOM 2086 N N . LEU B 1 6 ? -1.129 -23.391 1.199 1 96.12 6 LEU B N 1
ATOM 2087 C CA . LEU B 1 6 ? -2.232 -23.469 2.15 1 96.12 6 LEU B CA 1
ATOM 2088 C C . LEU B 1 6 ? -1.743 -23.203 3.572 1 96.12 6 LEU B C 1
ATOM 2090 O O . LEU B 1 6 ? -2.357 -22.438 4.316 1 96.12 6 LEU B O 1
ATOM 2094 N N . LYS B 1 7 ? -0.635 -23.797 3.922 1 94.56 7 LYS B N 1
ATOM 2095 C CA . LYS B 1 7 ? -0.074 -23.609 5.258 1 94.56 7 LYS B CA 1
ATOM 2096 C C . LYS B 1 7 ? 0.319 -22.156 5.492 1 94.56 7 LYS B C 1
ATOM 2098 O O . LYS B 1 7 ? 0.032 -21.594 6.547 1 94.56 7 LYS B O 1
ATOM 2103 N N . THR B 1 8 ? 0.946 -21.594 4.562 1 95.88 8 THR B N 1
ATOM 2104 C CA . THR B 1 8 ? 1.443 -20.219 4.656 1 95.88 8 THR B CA 1
ATOM 2105 C C . THR B 1 8 ? 0.288 -19.234 4.781 1 95.88 8 THR B C 1
ATOM 2107 O O . THR B 1 8 ? 0.375 -18.266 5.535 1 95.88 8 THR B O 1
ATOM 2110 N N . LEU B 1 9 ? -0.835 -19.484 4.102 1 97.56 9 LEU B N 1
ATOM 2111 C CA . LEU B 1 9 ? -1.871 -18.469 3.943 1 97.56 9 LEU B CA 1
ATOM 2112 C C . LEU B 1 9 ? -3.053 -18.75 4.863 1 97.56 9 LEU B C 1
ATOM 2114 O O . LEU B 1 9 ? -3.92 -17.891 5.047 1 97.56 9 LEU B O 1
ATOM 2118 N N . ASP B 1 10 ? -3.068 -19.875 5.473 1 97.06 10 ASP B N 1
ATOM 2119 C CA . ASP B 1 10 ? -4.191 -20.312 6.293 1 97.06 10 ASP B CA 1
ATOM 2120 C C . ASP B 1 10 ? -4.566 -19.266 7.332 1 97.06 10 ASP B C 1
ATOM 2122 O O . ASP B 1 10 ? -5.746 -18.969 7.52 1 97.06 10 ASP B O 1
ATOM 2126 N N . PRO B 1 11 ? -3.639 -18.641 7.988 1 96.44 11 PRO B N 1
ATOM 2127 C CA . PRO B 1 11 ? -3.99 -17.703 9.055 1 96.44 11 PRO B CA 1
ATOM 2128 C C . PRO B 1 11 ? -4.652 -16.438 8.523 1 96.44 11 PRO B C 1
ATOM 2130 O O . PRO B 1 11 ? -5.309 -15.711 9.281 1 96.44 11 PRO B O 1
ATOM 2133 N N . VAL B 1 12 ? -4.539 -16.156 7.238 1 97.31 12 VAL B N 1
ATOM 2134 C CA . VAL B 1 12 ? -4.934 -14.828 6.797 1 97.31 12 VAL B CA 1
ATOM 2135 C C . VAL B 1 12 ? -5.98 -14.93 5.691 1 97.31 12 VAL B C 1
ATOM 2137 O O . VAL B 1 12 ? -6.664 -13.953 5.379 1 97.31 12 VAL B O 1
ATOM 2140 N N . VAL B 1 13 ? -6.152 -16.047 5.039 1 97.75 13 VAL B N 1
ATOM 2141 C CA . VAL B 1 13 ? -7.121 -16.219 3.963 1 97.75 13 VAL B CA 1
ATOM 2142 C C . VAL B 1 13 ? -8.367 -16.938 4.504 1 97.75 13 VAL B C 1
ATOM 2144 O O . VAL B 1 13 ? -8.258 -17.922 5.219 1 97.75 13 VAL B O 1
ATOM 2147 N N . ASP B 1 14 ? -9.523 -16.453 4.18 1 96.88 14 ASP B N 1
ATOM 2148 C CA . ASP B 1 14 ? -10.773 -16.984 4.719 1 96.88 14 ASP B CA 1
ATOM 2149 C C . ASP B 1 14 ? -11.312 -18.109 3.834 1 96.88 14 ASP B C 1
ATOM 2151 O O . ASP B 1 14 ? -11.906 -19.062 4.332 1 96.88 14 ASP B O 1
ATOM 2155 N N . ILE B 1 15 ? -11.133 -17.984 2.527 1 96.75 15 ILE B N 1
ATOM 2156 C CA . ILE B 1 15 ? -11.633 -18.969 1.577 1 96.75 15 ILE B CA 1
ATOM 2157 C C . ILE B 1 15 ? -10.594 -19.203 0.478 1 96.75 15 ILE B C 1
ATOM 2159 O O . ILE B 1 15 ? -10.078 -18.25 -0.104 1 96.75 15 ILE B O 1
ATOM 2163 N N . PHE B 1 16 ? -10.312 -20.453 0.211 1 97.25 16 PHE B N 1
ATOM 2164 C CA . PHE B 1 16 ? -9.484 -20.875 -0.912 1 97.25 16 PHE B CA 1
ATOM 2165 C C . PHE B 1 16 ? -10.336 -21.438 -2.035 1 97.25 16 PHE B C 1
ATOM 2167 O O . PHE B 1 16 ? -11.117 -22.375 -1.817 1 97.25 16 PHE B O 1
ATOM 2174 N N . VAL B 1 17 ? -10.211 -20.906 -3.215 1 95.75 17 VAL B N 1
ATOM 2175 C CA . VAL B 1 17 ? -10.859 -21.484 -4.387 1 95.75 17 VAL B CA 1
ATOM 2176 C C . VAL B 1 17 ? -9.82 -22.188 -5.254 1 95.75 17 VAL B C 1
ATOM 2178 O O . VAL B 1 17 ? -8.891 -21.562 -5.758 1 95.75 17 VAL B O 1
ATOM 2181 N N . ILE B 1 18 ? -9.977 -23.484 -5.379 1 94.81 18 ILE B N 1
ATOM 2182 C CA . ILE B 1 18 ? -9.055 -24.297 -6.172 1 94.81 18 ILE B CA 1
ATOM 2183 C C . ILE B 1 18 ? -9.766 -24.797 -7.426 1 94.81 18 ILE B C 1
ATOM 2185 O O . ILE B 1 18 ? -10.742 -25.547 -7.336 1 94.81 18 ILE B O 1
ATOM 2189 N N . SER B 1 19 ? -9.305 -24.344 -8.547 1 91.62 19 SER B N 1
ATOM 2190 C CA . SER B 1 19 ? -9.789 -24.844 -9.836 1 91.62 19 SER B CA 1
ATOM 2191 C C . SER B 1 19 ? -8.891 -25.953 -10.375 1 91.62 19 SER B C 1
ATOM 2193 O O . SER B 1 19 ? -7.695 -25.734 -10.57 1 91.62 19 SER B O 1
ATOM 2195 N N . GLU B 1 20 ? -9.469 -27.062 -10.625 1 90.62 20 GLU B N 1
ATOM 2196 C CA . GLU B 1 20 ? -8.734 -28.219 -11.094 1 90.62 20 GLU B CA 1
ATOM 2197 C C . GLU B 1 20 ? -9.359 -28.797 -12.359 1 90.62 20 GLU B C 1
ATOM 2199 O O . GLU B 1 20 ? -10.555 -29.094 -12.391 1 90.62 20 GLU B O 1
ATOM 2204 N N . ALA B 1 21 ? -8.539 -28.906 -13.391 1 87.62 21 ALA B N 1
ATOM 2205 C CA . ALA B 1 21 ? -9.031 -29.422 -14.672 1 87.62 21 ALA B CA 1
ATOM 2206 C C . ALA B 1 21 ? -8.617 -30.875 -14.867 1 87.62 21 ALA B C 1
ATOM 2208 O O . ALA B 1 21 ? -7.594 -31.312 -14.352 1 87.62 21 ALA B O 1
ATOM 2209 N N . LYS B 1 22 ? -9.336 -31.594 -15.711 1 86.62 22 LYS B N 1
ATOM 2210 C CA . LYS B 1 22 ? -9.039 -32.969 -16.047 1 86.62 22 LYS B CA 1
ATOM 2211 C C . LYS B 1 22 ? -8.078 -33.062 -17.234 1 86.62 22 LYS B C 1
ATOM 2213 O O . LYS B 1 22 ? -7.691 -34.156 -17.641 1 86.62 22 LYS B O 1
ATOM 2218 N N . THR B 1 23 ? -7.801 -31.969 -17.75 1 83.44 23 THR B N 1
ATOM 2219 C CA . THR B 1 23 ? -6.867 -31.906 -18.859 1 83.44 23 THR B CA 1
ATOM 2220 C C . THR B 1 23 ? -5.801 -30.828 -18.625 1 83.44 23 THR B C 1
ATOM 2222 O O . THR B 1 23 ? -6.039 -29.859 -17.906 1 83.44 23 THR B O 1
ATOM 2225 N N . THR B 1 24 ? -4.629 -31.109 -19.141 1 82.12 24 THR B N 1
ATOM 2226 C CA . THR B 1 24 ? -3.592 -30.078 -19.109 1 82.12 24 THR B CA 1
ATOM 2227 C C . THR B 1 24 ? -3.936 -28.938 -20.078 1 82.12 24 THR B C 1
ATOM 2229 O O . THR B 1 24 ? -4.883 -29.047 -20.859 1 82.12 24 THR B O 1
ATOM 2232 N N . PHE B 1 25 ? -3.184 -27.875 -20 1 80.94 25 PHE B N 1
ATOM 2233 C CA . PHE B 1 25 ? -3.408 -26.781 -20.922 1 80.94 25 PHE B CA 1
ATOM 2234 C C . PHE B 1 25 ? -3.16 -27.219 -22.359 1 80.94 25 PHE B C 1
ATOM 2236 O O . PHE B 1 25 ? -3.812 -26.734 -23.281 1 80.94 25 PHE B O 1
ATOM 2243 N N . SER B 1 26 ? -2.258 -28.188 -22.516 1 78.12 26 SER B N 1
ATOM 2244 C CA . SER B 1 26 ? -1.935 -28.688 -23.844 1 78.12 26 SER B CA 1
ATOM 2245 C C . SER B 1 26 ? -2.967 -29.703 -24.312 1 78.12 26 SER B C 1
ATOM 2247 O O . SER B 1 26 ? -2.85 -30.25 -25.422 1 78.12 26 SER B O 1
ATOM 2249 N N . GLY B 1 27 ? -3.939 -30.031 -23.422 1 77.62 27 GLY B N 1
ATOM 2250 C CA . GLY B 1 27 ? -5.059 -30.859 -23.844 1 77.62 27 GLY B CA 1
ATOM 2251 C C . GLY B 1 27 ? -4.902 -32.312 -23.469 1 77.62 27 GLY B C 1
ATOM 2252 O O . GLY B 1 27 ? -5.711 -33.156 -23.875 1 77.62 27 GLY B O 1
ATOM 2253 N N . ARG B 1 28 ? -3.887 -32.656 -22.75 1 80.56 28 ARG B N 1
ATOM 2254 C CA . ARG B 1 28 ? -3.674 -34.031 -22.344 1 80.56 28 ARG B CA 1
ATOM 2255 C C . ARG B 1 28 ? -4.438 -34.375 -21.062 1 80.56 28 ARG B C 1
ATOM 2257 O O . ARG B 1 28 ? -4.602 -33.5 -20.203 1 80.56 28 ARG B O 1
ATOM 2264 N N . PRO B 1 29 ? -4.859 -35.625 -21.016 1 83 29 PRO B N 1
ATOM 2265 C CA . PRO B 1 29 ? -5.539 -36 -19.766 1 83 29 PRO B CA 1
ATOM 2266 C C . PRO B 1 29 ? -4.633 -35.875 -18.547 1 83 29 PRO B C 1
ATOM 2268 O O . PRO B 1 29 ? -3.438 -36.156 -18.625 1 83 29 PRO B O 1
ATOM 2271 N N . LYS B 1 30 ? -5.199 -35.438 -17.5 1 85.44 30 LYS B N 1
ATOM 2272 C CA . LYS B 1 30 ? -4.477 -35.281 -16.234 1 85.44 30 LYS B CA 1
ATOM 2273 C C . LYS B 1 30 ? -5.328 -35.719 -15.055 1 85.44 30 LYS B C 1
ATOM 2275 O O . LYS B 1 30 ? -6.543 -35.531 -15.039 1 85.44 30 LYS B O 1
ATOM 2280 N N . ASP B 1 31 ? -4.742 -36.344 -14.086 1 86.88 31 ASP B N 1
ATOM 2281 C CA . ASP B 1 31 ? -5.438 -36.75 -12.859 1 86.88 31 ASP B CA 1
ATOM 2282 C C . ASP B 1 31 ? -5.844 -35.5 -12.039 1 86.88 31 ASP B C 1
ATOM 2284 O O . ASP B 1 31 ? -5.238 -34.438 -12.164 1 86.88 31 ASP B O 1
ATOM 2288 N N . LEU B 1 32 ? -6.91 -35.75 -11.297 1 91.19 32 LEU B N 1
ATOM 2289 C CA . LEU B 1 32 ? -7.312 -34.719 -10.328 1 91.19 32 LEU B CA 1
ATOM 2290 C C . LEU B 1 32 ? -6.539 -34.906 -9.023 1 91.19 32 LEU B C 1
ATOM 2292 O O . LEU B 1 32 ? -7.059 -35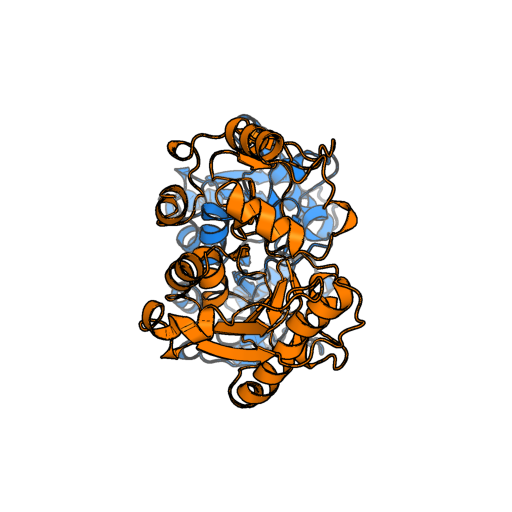.469 -8.055 1 91.19 32 LEU B O 1
ATOM 2296 N N . PHE B 1 33 ? -5.414 -34.312 -8.992 1 89.31 33 PHE B N 1
ATOM 2297 C CA . PHE B 1 33 ? -4.469 -34.562 -7.91 1 89.31 33 PHE B CA 1
ATOM 2298 C C . PHE B 1 33 ? -5.047 -34.062 -6.582 1 89.31 33 PHE B C 1
ATOM 2300 O O . PHE B 1 33 ? -4.918 -34.75 -5.562 1 89.31 33 PHE B O 1
ATOM 2307 N N . PHE B 1 34 ? -5.672 -32.969 -6.57 1 93.5 34 PHE B N 1
ATOM 2308 C CA . PHE B 1 34 ? -6.25 -32.469 -5.332 1 93.5 34 PHE B CA 1
ATOM 2309 C C . PHE B 1 34 ? -7.391 -33.375 -4.863 1 93.5 34 PHE B C 1
ATOM 2311 O O . PHE B 1 34 ? -7.426 -33.781 -3.703 1 93.5 34 PHE B O 1
ATOM 2318 N N . GLU B 1 35 ? -8.234 -33.625 -5.789 1 92.44 35 GLU B N 1
ATOM 2319 C CA . GLU B 1 35 ? -9.383 -34.469 -5.457 1 92.44 35 GLU B CA 1
ATOM 2320 C C . GLU B 1 35 ? -8.93 -35.812 -4.887 1 92.44 35 GLU B C 1
ATOM 2322 O O . GLU B 1 35 ? -9.5 -36.312 -3.91 1 92.44 35 GLU B O 1
ATOM 2327 N N . GLN B 1 36 ? -7.91 -36.312 -5.445 1 93.5 36 GLN B N 1
ATOM 2328 C CA . GLN B 1 36 ? -7.449 -37.656 -5.082 1 93.5 36 GLN B CA 1
ATOM 2329 C C . GLN B 1 36 ? -6.672 -37.625 -3.766 1 93.5 36 GLN B C 1
ATOM 2331 O O . GLN B 1 36 ? -6.465 -38.688 -3.141 1 93.5 36 GLN B O 1
ATOM 2336 N N . ASN B 1 37 ? -6.23 -36.469 -3.361 1 93.44 37 ASN B N 1
ATOM 2337 C CA . ASN B 1 37 ? -5.391 -36.375 -2.172 1 93.44 37 ASN B CA 1
ATOM 2338 C C . ASN B 1 37 ? -5.992 -35.438 -1.131 1 93.44 37 ASN B C 1
ATOM 2340 O O . ASN B 1 37 ? -5.262 -34.75 -0.402 1 93.44 37 ASN B O 1
ATOM 2344 N N . LYS B 1 38 ? -7.195 -35.344 -1.022 1 93.88 38 LYS B N 1
ATOM 2345 C CA . LYS B 1 38 ? -7.879 -34.406 -0.132 1 93.88 38 LYS B CA 1
ATOM 2346 C C . LYS B 1 38 ? -7.477 -34.625 1.321 1 93.88 38 LYS B C 1
ATOM 2348 O O . LYS B 1 38 ? -7.406 -33.688 2.109 1 93.88 38 LYS B O 1
ATOM 2353 N N . LYS B 1 39 ? -7.211 -35.844 1.657 1 94.25 39 LYS B N 1
ATOM 2354 C CA . LYS B 1 39 ? -6.836 -36.188 3.029 1 94.25 39 LYS B CA 1
ATOM 2355 C C . LYS B 1 39 ? -5.586 -35.406 3.457 1 94.25 39 LYS B C 1
ATOM 2357 O O . LYS B 1 39 ? -5.453 -35.031 4.621 1 94.25 39 LYS B O 1
ATOM 2362 N N . ARG B 1 40 ? -4.691 -35.219 2.566 1 93.75 40 ARG B N 1
ATOM 2363 C CA . ARG B 1 40 ? -3.441 -34.5 2.805 1 93.75 40 ARG B CA 1
ATOM 2364 C C . ARG B 1 40 ? -3.709 -33.062 3.223 1 93.75 40 ARG B C 1
ATOM 2366 O O . ARG B 1 40 ? -2.912 -32.469 3.949 1 93.75 40 ARG B O 1
ATOM 2373 N N . TYR B 1 41 ? -4.852 -32.625 2.824 1 96.25 41 TYR B N 1
ATOM 2374 C CA . TYR B 1 41 ? -5.164 -31.219 3.041 1 96.25 41 TYR B CA 1
ATOM 2375 C C . TYR B 1 41 ? -6.281 -31.062 4.066 1 96.25 41 TYR B C 1
ATOM 2377 O O . TYR B 1 41 ? -6.918 -30.016 4.145 1 96.25 41 TYR B O 1
ATOM 2385 N N . GLU B 1 42 ? -6.516 -31.969 4.855 1 96.25 42 GLU B N 1
ATOM 2386 C CA . GLU B 1 42 ? -7.633 -32.062 5.789 1 96.25 42 GLU B CA 1
ATOM 2387 C C . GLU B 1 42 ? -7.715 -30.828 6.676 1 96.25 42 GLU B C 1
ATOM 2389 O O . GLU B 1 42 ? -8.797 -30.281 6.867 1 96.25 42 GLU B O 1
ATOM 2394 N N . PRO B 1 43 ? -6.586 -30.312 7.207 1 96.56 43 PRO B N 1
ATOM 2395 C CA . PRO B 1 43 ? -6.668 -29.156 8.102 1 96.56 43 PRO B CA 1
ATOM 2396 C C . PRO B 1 43 ? -7.258 -27.922 7.426 1 96.56 43 PRO B C 1
ATOM 2398 O O . PRO B 1 43 ? -7.75 -27.016 8.102 1 96.56 43 PRO B O 1
ATOM 2401 N N . TYR B 1 44 ? -7.238 -27.906 6.129 1 97.44 44 TYR B N 1
ATOM 2402 C CA . TYR B 1 44 ? -7.605 -26.688 5.406 1 97.44 44 TYR B CA 1
ATOM 2403 C C . TYR B 1 44 ? -8.914 -26.875 4.648 1 97.44 44 TYR B C 1
ATOM 2405 O O . TYR B 1 44 ? -9.453 -25.938 4.07 1 97.44 44 TYR B O 1
ATOM 2413 N N . LEU B 1 45 ? -9.5 -28.062 4.59 1 97 45 LEU B N 1
ATOM 2414 C CA . LEU B 1 45 ? -10.609 -28.406 3.715 1 97 45 LEU B CA 1
ATOM 2415 C C . LEU B 1 45 ? -11.836 -27.562 4.027 1 97 45 LEU B C 1
ATOM 2417 O O . LEU B 1 45 ? -12.609 -27.219 3.131 1 97 45 LEU B O 1
ATOM 2421 N N . HIS B 1 46 ? -12.008 -27.156 5.273 1 96.56 46 HIS B N 1
ATOM 2422 C CA . HIS B 1 46 ? -13.172 -26.391 5.676 1 96.56 46 HIS B CA 1
ATOM 2423 C C . HIS B 1 46 ? -13.172 -25 5.02 1 96.56 46 HIS B C 1
ATOM 2425 O O . HIS B 1 46 ? -14.211 -24.359 4.918 1 96.56 46 HIS B O 1
ATOM 2431 N N . LYS B 1 47 ? -12.023 -24.547 4.547 1 96.94 47 LYS B N 1
ATOM 2432 C CA . LYS B 1 47 ? -11.906 -23.234 3.898 1 96.94 47 LYS B CA 1
ATOM 2433 C C . LYS B 1 47 ? -11.844 -23.375 2.381 1 96.94 47 LYS B C 1
ATOM 2435 O O . LYS B 1 47 ? -11.773 -22.391 1.659 1 96.94 47 LYS B O 1
ATOM 2440 N N . ILE B 1 48 ? -11.844 -24.594 1.842 1 96.31 48 ILE B N 1
ATOM 2441 C CA . ILE B 1 48 ? -11.539 -24.797 0.431 1 96.31 48 ILE B CA 1
ATOM 2442 C C . ILE B 1 48 ? -12.836 -25 -0.353 1 96.31 48 ILE B C 1
ATOM 2444 O O . ILE B 1 48 ? -13.695 -25.781 0.052 1 96.31 48 ILE B O 1
ATOM 2448 N N . ARG B 1 49 ? -13.016 -24.25 -1.344 1 94.69 49 ARG B N 1
ATOM 2449 C CA . ARG B 1 49 ? -13.984 -24.5 -2.408 1 94.69 49 ARG B CA 1
ATOM 2450 C C . ARG B 1 49 ? -13.297 -25.078 -3.643 1 94.69 49 ARG B C 1
ATOM 2452 O O . ARG B 1 49 ? -12.445 -24.422 -4.25 1 94.69 49 ARG B O 1
ATOM 2459 N N . HIS B 1 50 ? -13.609 -26.281 -3.967 1 93.69 50 HIS B N 1
ATOM 2460 C CA . HIS B 1 50 ? -12.977 -27.016 -5.055 1 93.69 50 HIS B CA 1
ATOM 2461 C C . HIS B 1 50 ? -13.859 -27.031 -6.301 1 93.69 50 HIS B C 1
ATOM 2463 O O . HIS B 1 50 ? -15.023 -27.438 -6.238 1 93.69 50 HIS B O 1
ATOM 2469 N N . VAL B 1 51 ? -13.344 -26.578 -7.383 1 90.88 51 VAL B N 1
ATOM 2470 C CA . VAL B 1 51 ? -14.062 -26.547 -8.656 1 90.88 51 VAL B CA 1
ATOM 2471 C C . VAL B 1 51 ? -13.367 -27.453 -9.664 1 90.88 51 VAL B C 1
ATOM 2473 O O . VAL B 1 51 ? -12.195 -27.266 -9.984 1 90.88 51 VAL B O 1
ATOM 2476 N N . ILE B 1 52 ? -14.07 -28.391 -10.156 1 89 52 ILE B N 1
ATOM 2477 C CA . ILE B 1 52 ? -13.539 -29.297 -11.164 1 89 52 ILE B CA 1
ATOM 2478 C C . ILE B 1 52 ? -14 -28.859 -12.555 1 89 52 ILE B C 1
ATOM 2480 O O . ILE B 1 52 ? -15.188 -28.594 -12.758 1 89 52 ILE B O 1
ATOM 2484 N N . ILE B 1 53 ? -13.094 -28.75 -13.367 1 84.88 53 ILE B N 1
ATOM 2485 C CA . ILE B 1 53 ? -13.383 -28.375 -14.742 1 84.88 53 ILE B CA 1
ATOM 2486 C C . ILE B 1 53 ? -13.32 -29.609 -15.641 1 84.88 53 ILE B C 1
ATOM 2488 O O . ILE B 1 53 ? -12.273 -30.25 -15.75 1 84.88 53 ILE B O 1
ATOM 2492 N N . GLU B 1 54 ? -14.414 -30.078 -16.062 1 75.25 54 GLU B N 1
ATOM 2493 C CA . GLU B 1 54 ? -14.477 -31.281 -16.875 1 75.25 54 GLU B CA 1
ATOM 2494 C C . GLU B 1 54 ? -13.875 -31.047 -18.266 1 75.25 54 GLU B C 1
ATOM 2496 O O . GL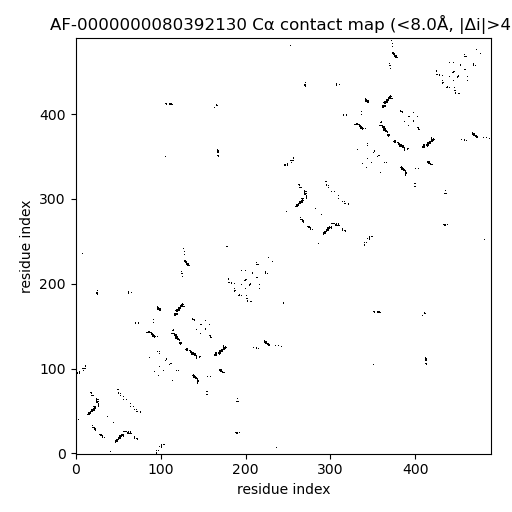U B 1 54 ? -13.078 -31.859 -18.75 1 75.25 54 GLU B O 1
ATOM 2501 N N . ASP B 1 55 ? -14.68 -30.422 -19.406 1 59.91 55 ASP B N 1
ATOM 2502 C CA . ASP B 1 55 ? -14.531 -30.625 -20.844 1 59.91 55 ASP B CA 1
ATOM 2503 C C . ASP B 1 55 ? -13.547 -29.625 -21.438 1 59.91 55 ASP B C 1
ATOM 2505 O O . ASP B 1 55 ? -13.867 -28.438 -21.562 1 59.91 55 ASP B O 1
ATOM 2509 N N . PRO B 1 56 ? -12.289 -30.016 -21.359 1 53.84 56 PRO B N 1
ATOM 2510 C CA . PRO B 1 56 ? -11.516 -29.156 -22.266 1 53.84 56 PRO B CA 1
ATOM 2511 C C . PRO B 1 56 ? -12.031 -29.188 -23.688 1 53.84 56 PRO B C 1
ATOM 2513 O O . PRO B 1 56 ? -12.594 -30.203 -24.125 1 53.84 56 PRO B O 1
ATOM 2516 N N . LYS B 1 57 ? -12.562 -28.188 -24.125 1 54.16 57 LYS B N 1
ATOM 2517 C CA . LYS B 1 57 ? -12.789 -28.344 -25.562 1 54.16 57 LYS B CA 1
ATOM 2518 C C . LYS B 1 57 ? -11.562 -28.938 -26.25 1 54.16 57 LYS B C 1
ATOM 2520 O O . LYS B 1 57 ? -10.453 -28.422 -26.109 1 54.16 57 LYS B O 1
ATOM 2525 N N . LYS B 1 58 ? -11.516 -30.281 -26.594 1 54.31 58 LYS B N 1
ATOM 2526 C CA . LYS B 1 58 ? -10.484 -31.062 -27.266 1 54.31 58 LYS B CA 1
ATOM 2527 C C . LYS B 1 58 ? -9.633 -30.188 -28.172 1 54.31 58 LYS B C 1
ATOM 2529 O O . LYS B 1 58 ? -8.438 -30.422 -28.344 1 54.31 58 LYS B O 1
ATOM 2534 N N . GLN B 1 59 ? -10.281 -29.188 -28.812 1 53.44 59 GLN B N 1
ATOM 2535 C CA . GLN B 1 59 ? -9.57 -28.469 -29.859 1 53.44 59 GLN B CA 1
ATOM 2536 C C . GLN B 1 59 ? -9.211 -27.062 -29.422 1 53.44 59 GLN B C 1
ATOM 2538 O O . GLN B 1 59 ? -8.805 -26.234 -30.234 1 53.44 59 GLN B O 1
ATOM 2543 N N . ALA B 1 60 ? -8.992 -26.984 -28.094 1 62.5 60 ALA B N 1
ATOM 2544 C CA . ALA B 1 60 ? -8.75 -25.578 -27.781 1 62.5 60 ALA B CA 1
ATOM 2545 C C . ALA B 1 60 ? -7.254 -25.312 -27.641 1 62.5 60 ALA B C 1
ATOM 2547 O O . ALA B 1 60 ? -6.48 -26.203 -27.297 1 62.5 60 ALA B O 1
ATOM 2548 N N . ALA B 1 61 ? -6.805 -24.188 -28.234 1 78.88 61 ALA B N 1
ATOM 2549 C CA . ALA B 1 61 ? -5.445 -23.703 -28.016 1 78.88 61 ALA B CA 1
ATOM 2550 C C . ALA B 1 61 ? -5.102 -23.672 -26.531 1 78.88 61 ALA B C 1
ATOM 2552 O O . ALA B 1 61 ? -5.984 -23.5 -25.688 1 78.88 61 ALA B O 1
ATOM 2553 N N . ALA B 1 62 ? -3.939 -24.125 -26.172 1 77.81 62 ALA B N 1
ATOM 2554 C CA . ALA B 1 62 ? -3.453 -24.203 -24.797 1 77.81 62 ALA B CA 1
ATOM 2555 C C . ALA B 1 62 ? -3.85 -22.969 -24 1 77.81 62 ALA B C 1
ATOM 2557 O O . ALA B 1 62 ? -4.285 -23.078 -22.859 1 77.81 62 ALA B O 1
ATOM 2558 N N . TRP B 1 63 ? -3.789 -21.859 -24.656 1 82.94 63 TRP B N 1
ATOM 2559 C CA . TRP B 1 63 ? -4.113 -20.609 -23.969 1 82.94 63 TRP B CA 1
ATOM 2560 C C . TRP B 1 63 ? -5.605 -20.531 -23.656 1 82.94 63 TRP B C 1
ATOM 2562 O O . TRP B 1 63 ? -6 -19.938 -22.656 1 82.94 63 TRP B O 1
ATOM 2572 N N . GLN B 1 64 ? -6.375 -21.047 -24.484 1 82.12 64 GLN B N 1
ATOM 2573 C CA . GLN B 1 64 ? -7.816 -21.062 -24.25 1 82.12 64 GLN B CA 1
ATOM 2574 C C . GLN B 1 64 ? -8.164 -21.969 -23.062 1 82.12 64 GLN B C 1
ATOM 2576 O O . GLN B 1 64 ? -9.047 -21.656 -22.266 1 82.12 64 GLN B O 1
ATOM 2581 N N . ASN B 1 65 ? -7.504 -23.094 -22.969 1 83 65 ASN B N 1
ATOM 2582 C CA . ASN B 1 65 ? -7.699 -23.984 -21.828 1 83 65 ASN B CA 1
ATOM 2583 C C . ASN B 1 65 ? -7.336 -23.297 -20.516 1 83 65 ASN B C 1
ATOM 2585 O O . ASN B 1 65 ? -8.07 -23.406 -19.531 1 83 65 ASN B O 1
ATOM 2589 N N . GLU B 1 66 ? -6.223 -22.641 -20.547 1 84.5 66 GLU B N 1
ATOM 2590 C CA . GLU B 1 66 ? -5.781 -21.891 -19.375 1 84.5 66 GLU B CA 1
ATOM 2591 C C . GLU B 1 66 ? -6.805 -20.828 -18.969 1 84.5 66 GLU B C 1
ATOM 2593 O O . GLU B 1 66 ? -7.152 -20.703 -17.797 1 84.5 66 GLU B O 1
ATOM 2598 N N . ALA B 1 67 ? -7.262 -20.109 -19.938 1 86.81 67 ALA B N 1
ATOM 2599 C CA . ALA B 1 67 ? -8.258 -19.078 -19.688 1 86.81 67 ALA B CA 1
ATOM 2600 C C . ALA B 1 67 ? -9.539 -19.672 -19.094 1 86.81 67 ALA B C 1
ATOM 2602 O O . ALA B 1 67 ? -10.109 -19.125 -18.156 1 86.81 67 ALA B O 1
ATOM 2603 N N . THR B 1 68 ? -9.914 -20.734 -19.672 1 85.31 68 THR B N 1
ATOM 2604 C CA . THR B 1 68 ? -11.125 -21.406 -19.203 1 85.31 68 THR B CA 1
ATOM 2605 C C . THR B 1 68 ? -10.969 -21.828 -17.75 1 85.31 68 THR B C 1
ATOM 2607 O O . THR B 1 68 ? -11.875 -21.641 -16.938 1 85.31 68 THR B O 1
ATOM 2610 N N . GLN B 1 69 ? -9.883 -22.391 -17.469 1 86.81 69 GLN B N 1
ATOM 2611 C CA . GLN B 1 69 ? -9.648 -22.812 -16.094 1 86.81 69 GLN B CA 1
ATOM 2612 C C . GLN B 1 69 ? -9.656 -21.641 -15.133 1 86.81 69 GLN B C 1
ATOM 2614 O O . GLN B 1 69 ? -10.273 -21.703 -14.062 1 86.81 69 GLN B O 1
ATOM 2619 N N . ARG B 1 70 ? -9 -20.578 -15.531 1 88.12 70 ARG B N 1
ATOM 2620 C CA . ARG B 1 70 ? -8.953 -19.375 -14.703 1 88.12 70 ARG B CA 1
ATOM 2621 C C . ARG B 1 70 ? -10.352 -18.797 -14.5 1 88.12 70 ARG B C 1
ATOM 2623 O O . ARG B 1 70 ? -10.734 -18.469 -13.375 1 88.12 70 ARG B O 1
ATOM 2630 N N . ASP B 1 71 ? -11.109 -18.734 -15.492 1 90.31 71 ASP B N 1
ATOM 2631 C CA . ASP B 1 71 ? -12.359 -17.984 -15.5 1 90.31 71 ASP B CA 1
ATOM 2632 C C . ASP B 1 71 ? -13.492 -18.812 -14.883 1 90.31 71 ASP B C 1
ATOM 2634 O O . ASP B 1 71 ? -14.523 -18.25 -14.5 1 90.31 71 ASP B O 1
ATOM 2638 N N . THR B 1 72 ? -13.328 -20.125 -14.812 1 86.56 72 THR B N 1
ATOM 2639 C CA . THR B 1 72 ? -14.352 -20.969 -14.227 1 86.56 72 THR B CA 1
ATOM 2640 C C . THR B 1 72 ? -14.539 -20.656 -12.742 1 86.56 72 THR B C 1
ATOM 2642 O O . THR B 1 72 ? -15.633 -20.828 -12.203 1 86.56 72 THR B O 1
ATOM 2645 N N . SER B 1 73 ? -13.516 -20.156 -12.133 1 85.38 73 SER B N 1
ATOM 2646 C CA . SER B 1 73 ? -13.578 -19.812 -10.719 1 85.38 73 SER B CA 1
ATOM 2647 C C . SER B 1 73 ? -14.57 -18.672 -10.469 1 85.38 73 SER B C 1
ATOM 2649 O O . SER B 1 73 ? -15.008 -18.469 -9.336 1 85.38 73 SER B O 1
ATOM 2651 N N . LYS B 1 74 ? -14.875 -17.906 -11.461 1 85.81 74 LYS B N 1
ATOM 2652 C CA . LYS B 1 74 ? -15.852 -16.828 -11.32 1 85.81 74 LYS B CA 1
ATOM 2653 C C . LYS B 1 74 ? -17.219 -17.391 -10.898 1 85.81 74 LYS B C 1
ATOM 2655 O O . LYS B 1 74 ? -17.984 -16.703 -10.211 1 85.81 74 LYS B O 1
ATOM 2660 N N . GLU B 1 75 ? -17.484 -18.609 -11.312 1 83.12 75 GLU B N 1
ATOM 2661 C CA . GLU B 1 75 ? -18.734 -19.25 -10.922 1 83.12 75 GLU B CA 1
ATOM 2662 C C . GLU B 1 75 ? -18.812 -19.438 -9.406 1 83.12 75 GLU B C 1
ATOM 2664 O O . GLU B 1 75 ? -19.891 -19.297 -8.82 1 83.12 75 GLU B O 1
ATOM 2669 N N . VAL B 1 76 ? -17.719 -19.75 -8.836 1 85.62 76 VAL B N 1
ATOM 2670 C CA . VAL B 1 76 ? -17.672 -19.906 -7.387 1 85.62 76 VAL B CA 1
ATOM 2671 C C . VAL B 1 76 ? -17.953 -18.562 -6.715 1 85.62 76 VAL B C 1
ATOM 2673 O O . VAL B 1 76 ? -18.672 -18.516 -5.707 1 85.62 76 VAL B O 1
ATOM 2676 N N . LEU B 1 77 ? -17.422 -17.531 -7.246 1 86.5 77 LEU B N 1
ATOM 2677 C CA . LEU B 1 77 ? -17.656 -16.203 -6.688 1 86.5 77 LEU B CA 1
ATOM 2678 C C . LEU B 1 77 ? -19.141 -15.875 -6.684 1 86.5 77 LEU B C 1
ATOM 2680 O O . LEU B 1 77 ? -19.641 -15.258 -5.738 1 86.5 77 LEU B O 1
ATOM 2684 N N . ALA B 1 78 ? -19.812 -16.266 -7.672 1 83.5 78 ALA B N 1
ATOM 2685 C CA . ALA B 1 78 ? -21.25 -16.016 -7.758 1 83.5 78 ALA B CA 1
ATOM 2686 C C . ALA B 1 78 ? -21.984 -16.688 -6.602 1 83.5 78 ALA B C 1
ATOM 2688 O O . ALA B 1 78 ? -22.953 -16.141 -6.066 1 83.5 78 ALA B O 1
ATOM 2689 N N . THR B 1 79 ? -21.531 -17.812 -6.234 1 87.56 79 THR B N 1
ATOM 2690 C CA . THR B 1 79 ? -22.172 -18.547 -5.152 1 87.56 79 THR B CA 1
ATOM 2691 C C . THR B 1 79 ? -21.844 -17.906 -3.801 1 87.56 79 THR B C 1
ATOM 2693 O O . THR B 1 79 ? -22.641 -18 -2.863 1 87.56 79 THR B O 1
ATOM 2696 N N . LEU B 1 80 ? -20.766 -17.281 -3.709 1 89.06 80 LEU B N 1
ATOM 2697 C CA . LEU B 1 80 ? -20.312 -16.688 -2.455 1 89.06 80 LEU B CA 1
ATOM 2698 C C . LEU B 1 80 ? -20.828 -15.25 -2.318 1 89.06 80 LEU B C 1
ATOM 2700 O O . LEU B 1 80 ? -20.828 -14.695 -1.22 1 89.06 80 LEU B O 1
ATOM 2704 N N . GLU B 1 81 ? -21.172 -14.703 -3.398 1 83.69 81 GLU B N 1
ATOM 2705 C CA . GLU B 1 81 ? -21.438 -13.273 -3.523 1 83.69 81 GLU B CA 1
ATOM 2706 C C . GLU B 1 81 ? -22.406 -12.797 -2.438 1 83.69 81 GLU B C 1
ATOM 2708 O O . GLU B 1 81 ? -22.156 -11.781 -1.782 1 83.69 81 GLU B O 1
ATOM 2713 N N . PRO B 1 82 ? -23.453 -13.57 -2.129 1 85.44 82 PRO B N 1
ATOM 2714 C CA . PRO B 1 82 ? -24.406 -13.086 -1.13 1 85.44 82 PRO B CA 1
ATOM 2715 C C . PRO B 1 82 ? -23.797 -12.938 0.258 1 85.44 82 PRO B C 1
ATOM 2717 O O . PRO B 1 82 ? -24.281 -12.156 1.077 1 85.44 82 PRO B O 1
ATOM 2720 N N . SER B 1 83 ? -22.719 -13.547 0.435 1 89.25 83 SER B N 1
ATOM 2721 C CA . SER B 1 83 ? -22.109 -13.539 1.761 1 89.25 83 SER B CA 1
ATOM 2722 C C . SER B 1 83 ? -20.859 -12.648 1.795 1 89.25 83 SER B C 1
ATOM 2724 O O . SER B 1 83 ? -20.25 -12.477 2.848 1 89.25 83 SER B O 1
ATOM 2726 N N . LEU B 1 84 ? -20.578 -12.086 0.678 1 92.12 84 LEU B N 1
ATOM 2727 C CA . LEU B 1 84 ? -19.359 -11.289 0.604 1 92.12 84 LEU B CA 1
ATOM 2728 C C . LEU B 1 84 ? -19.641 -9.812 0.856 1 92.12 84 LEU B C 1
ATOM 2730 O O . LEU B 1 84 ? -20.672 -9.297 0.421 1 92.12 84 LEU B O 1
ATOM 2734 N N . ASN B 1 85 ? -18.75 -9.203 1.583 1 93.75 85 ASN B N 1
ATOM 2735 C CA . ASN B 1 85 ? -18.734 -7.746 1.698 1 93.75 85 ASN B CA 1
ATOM 2736 C C . ASN B 1 85 ? -18.109 -7.094 0.469 1 93.75 85 ASN B C 1
ATOM 2738 O O . ASN B 1 85 ? -17.125 -7.598 -0.067 1 93.75 85 ASN B O 1
ATOM 2742 N N . PRO B 1 86 ? -18.703 -5.988 0.019 1 92.75 86 PRO B N 1
ATOM 2743 C CA . PRO B 1 86 ? -18.141 -5.305 -1.153 1 92.75 86 PRO B CA 1
ATOM 2744 C C . PRO B 1 86 ? -16.656 -4.984 -1.007 1 92.75 86 PRO B C 1
ATOM 2746 O O . PRO B 1 86 ? -15.953 -4.848 -2.008 1 92.75 86 PRO B O 1
ATOM 2749 N N . TYR B 1 87 ? -16.203 -4.918 0.216 1 91.94 87 TYR B N 1
ATOM 2750 C CA . TYR B 1 87 ? -14.82 -4.496 0.425 1 91.94 87 TYR B CA 1
ATOM 2751 C C . TYR B 1 87 ? -13.93 -5.688 0.755 1 91.94 87 TYR B C 1
ATOM 2753 O O . TYR B 1 87 ? -12.742 -5.52 1.063 1 91.94 87 TYR B O 1
ATOM 2761 N N . ASP B 1 88 ? -14.523 -6.883 0.657 1 95.44 88 ASP B N 1
ATOM 2762 C CA . ASP B 1 88 ? -13.68 -8.07 0.718 1 95.44 88 ASP B CA 1
ATOM 2763 C C . ASP B 1 88 ? -12.672 -8.086 -0.433 1 95.44 88 ASP B C 1
ATOM 2765 O O . ASP B 1 88 ? -12.891 -7.449 -1.463 1 95.44 88 ASP B O 1
ATOM 2769 N N . LEU B 1 89 ? -11.578 -8.75 -0.22 1 96.75 89 LEU B N 1
ATOM 2770 C CA . LEU B 1 89 ? -10.5 -8.75 -1.208 1 96.75 89 LEU B CA 1
ATOM 2771 C C . LEU B 1 89 ? -10.438 -10.094 -1.933 1 96.75 89 LEU B C 1
ATOM 2773 O O . LEU B 1 89 ? -10.547 -11.148 -1.305 1 96.75 89 LEU B O 1
ATOM 2777 N N . ILE B 1 90 ? -10.312 -10.031 -3.225 1 96.44 90 ILE B N 1
ATOM 2778 C CA . ILE B 1 90 ? -10.086 -11.203 -4.074 1 96.44 90 ILE B CA 1
ATOM 2779 C C . ILE B 1 90 ? -8.633 -11.227 -4.543 1 96.44 90 ILE B C 1
ATOM 2781 O O . ILE B 1 90 ? -8.133 -10.234 -5.074 1 96.44 90 ILE B O 1
ATOM 2785 N N . LEU B 1 91 ? -8.008 -12.297 -4.312 1 97.25 91 LEU B N 1
ATOM 2786 C CA . LEU B 1 91 ? -6.66 -12.547 -4.812 1 97.25 91 LEU B CA 1
ATOM 2787 C C . LEU B 1 91 ? -6.688 -13.539 -5.973 1 97.25 91 LEU B C 1
ATOM 2789 O O . LEU B 1 91 ? -7.246 -14.633 -5.848 1 97.25 91 LEU B O 1
ATOM 2793 N N . HIS B 1 92 ? -6.148 -13.156 -7.035 1 96.62 92 HIS B N 1
ATOM 2794 C CA . HIS B 1 92 ? -6.02 -14.078 -8.156 1 96.62 92 HIS B CA 1
ATOM 2795 C C . HIS B 1 92 ? -4.555 -14.312 -8.508 1 96.62 92 HIS B C 1
ATOM 2797 O O . HIS B 1 92 ? -3.859 -13.391 -8.938 1 96.62 92 HIS B O 1
ATOM 2803 N N . MET B 1 93 ? -4.16 -15.539 -8.406 1 95.5 93 MET B N 1
ATOM 2804 C CA . MET B 1 93 ? -2.771 -15.906 -8.672 1 95.5 93 MET B CA 1
ATOM 2805 C C . MET B 1 93 ? -2.643 -17.406 -8.922 1 95.5 93 MET B C 1
ATOM 2807 O O . MET B 1 93 ? -3.549 -18.172 -8.602 1 95.5 93 MET B O 1
ATOM 2811 N N . ASP B 1 94 ? -1.562 -17.812 -9.578 1 94.06 94 ASP B N 1
ATOM 2812 C CA . ASP B 1 94 ? -1.281 -19.219 -9.805 1 94.06 94 ASP B CA 1
ATOM 2813 C C . ASP B 1 94 ? -0.799 -19.891 -8.516 1 94.06 94 ASP B C 1
ATOM 2815 O O . ASP B 1 94 ? -0.473 -19.219 -7.543 1 94.06 94 ASP B O 1
ATOM 2819 N N . VAL B 1 95 ? -0.755 -21.188 -8.57 1 94 95 VAL B N 1
ATOM 2820 C CA . VAL B 1 95 ? -0.459 -21.969 -7.371 1 94 95 VAL B CA 1
ATOM 2821 C C . VAL B 1 95 ? 0.972 -21.688 -6.918 1 94 95 VAL B C 1
ATOM 2823 O O . VAL B 1 95 ? 1.264 -21.719 -5.719 1 94 95 VAL B O 1
ATOM 2826 N N . ASP B 1 96 ? 1.882 -21.406 -7.852 1 95.69 96 ASP B N 1
ATOM 2827 C CA . ASP B 1 96 ? 3.283 -21.203 -7.5 1 95.69 96 ASP B CA 1
ATOM 2828 C C . ASP B 1 96 ? 3.566 -19.734 -7.207 1 95.69 96 ASP B C 1
ATOM 2830 O O . ASP B 1 96 ? 4.727 -19.328 -7.09 1 95.69 96 ASP B O 1
ATOM 2834 N N . GLU B 1 97 ? 2.568 -18.938 -7.195 1 97.44 97 GLU B N 1
ATOM 2835 C CA . GLU B 1 97 ? 2.602 -17.547 -6.738 1 97.44 97 GLU B CA 1
ATOM 2836 C C . GLU B 1 97 ? 1.984 -17.406 -5.352 1 97.44 97 GLU B C 1
ATOM 2838 O O . GLU B 1 97 ? 0.761 -17.453 -5.203 1 97.44 97 GLU B O 1
ATOM 2843 N N . VAL B 1 98 ? 2.818 -17.188 -4.371 1 97.62 98 VAL B N 1
ATOM 2844 C CA . VAL B 1 98 ? 2.344 -17.172 -2.99 1 97.62 98 VAL B CA 1
ATOM 2845 C C . VAL B 1 98 ? 2.537 -15.781 -2.395 1 97.62 98 VAL B C 1
ATOM 2847 O O . VAL B 1 98 ? 3.668 -15.312 -2.256 1 97.62 98 VAL B O 1
ATOM 2850 N N . PRO B 1 99 ? 1.448 -15.141 -2.029 1 97.81 99 PRO B N 1
ATOM 2851 C CA . PRO B 1 99 ? 1.589 -13.805 -1.449 1 97.81 99 PRO B CA 1
ATOM 2852 C C . PRO B 1 99 ? 2.148 -13.828 -0.029 1 97.81 99 PRO B C 1
ATOM 2854 O O . PRO B 1 99 ? 1.999 -14.828 0.677 1 97.81 99 PRO B O 1
ATOM 2857 N N . ASP B 1 100 ? 2.834 -12.758 0.326 1 96.56 100 ASP B N 1
ATOM 2858 C CA . ASP B 1 100 ? 3.316 -12.602 1.694 1 96.56 100 ASP B CA 1
ATOM 2859 C C . ASP B 1 100 ? 2.156 -12.414 2.668 1 96.56 100 ASP B C 1
ATOM 2861 O O . ASP B 1 100 ? 1.393 -11.453 2.555 1 96.56 100 ASP B O 1
ATOM 2865 N N . PRO B 1 101 ? 2.012 -13.359 3.631 1 96.69 101 PRO B N 1
ATOM 2866 C CA . PRO B 1 101 ? 0.885 -13.242 4.559 1 96.69 101 PRO B CA 1
ATOM 2867 C C . PRO B 1 101 ? 0.938 -11.961 5.391 1 96.69 101 PRO B C 1
ATOM 2869 O O . PRO B 1 101 ? -0.104 -11.453 5.816 1 96.69 101 PRO B O 1
ATOM 2872 N N . ARG B 1 102 ? 2.08 -11.375 5.672 1 94.69 102 ARG B N 1
ATOM 2873 C CA . ARG B 1 102 ? 2.199 -10.133 6.426 1 94.69 102 ARG B CA 1
ATOM 2874 C C . ARG B 1 102 ? 1.554 -8.969 5.676 1 94.69 102 ARG B C 1
ATOM 2876 O O . ARG B 1 102 ? 0.875 -8.133 6.277 1 94.69 102 ARG B O 1
ATOM 2883 N N . THR B 1 103 ? 1.819 -8.93 4.379 1 96 103 THR B N 1
ATOM 2884 C CA . THR B 1 103 ? 1.188 -7.934 3.523 1 96 103 THR B CA 1
ATOM 2885 C C . THR B 1 103 ? -0.33 -8.086 3.537 1 96 103 THR B C 1
ATOM 2887 O O . THR B 1 103 ? -1.06 -7.109 3.705 1 96 103 THR B O 1
ATOM 2890 N N . LEU B 1 104 ? -0.801 -9.32 3.348 1 96.81 104 LEU B N 1
ATOM 2891 C CA . LEU B 1 104 ? -2.238 -9.57 3.34 1 96.81 104 LEU B CA 1
ATOM 2892 C C . LEU B 1 104 ? -2.863 -9.18 4.676 1 96.81 104 LEU B C 1
ATOM 2894 O O . LEU B 1 104 ? -3.963 -8.625 4.715 1 96.81 104 LEU B O 1
ATOM 2898 N N . GLN B 1 105 ? -2.191 -9.484 5.723 1 95 105 GLN B N 1
ATOM 2899 C CA . GLN B 1 105 ? -2.688 -9.117 7.047 1 95 105 GLN B CA 1
ATOM 2900 C C . GLN B 1 105 ? -2.801 -7.605 7.195 1 95 105 GLN B C 1
ATOM 2902 O O . GLN B 1 105 ? -3.779 -7.102 7.75 1 95 105 GLN B O 1
ATOM 2907 N N . ALA B 1 106 ? -1.801 -6.922 6.762 1 93.75 106 ALA B N 1
ATOM 2908 C CA . ALA B 1 106 ? -1.831 -5.461 6.816 1 93.75 106 ALA B CA 1
ATOM 2909 C C . ALA B 1 106 ? -3.016 -4.906 6.031 1 93.75 106 ALA B C 1
ATOM 2911 O O . ALA B 1 106 ? -3.703 -3.994 6.492 1 93.75 106 ALA B O 1
ATOM 2912 N N . LEU B 1 107 ? -3.26 -5.414 4.867 1 94.88 107 LEU B N 1
ATOM 2913 C CA . LEU B 1 107 ? -4.363 -4.965 4.027 1 94.88 107 LEU B CA 1
ATOM 2914 C C . LEU B 1 107 ? -5.707 -5.293 4.676 1 94.88 107 LEU B C 1
ATOM 2916 O O . LEU B 1 107 ? -6.648 -4.504 4.59 1 94.88 107 LEU B O 1
ATOM 2920 N N . LYS B 1 108 ? -5.75 -6.457 5.27 1 92.31 108 LYS B N 1
ATOM 2921 C CA . LYS B 1 108 ? -6.977 -6.855 5.949 1 92.31 108 LYS B CA 1
ATOM 2922 C C . LYS B 1 108 ? -7.27 -5.941 7.137 1 92.31 108 LYS B C 1
ATOM 2924 O O . LYS B 1 108 ? -8.414 -5.539 7.348 1 92.31 108 LYS B O 1
ATOM 2929 N N . ASN B 1 109 ? -6.246 -5.625 7.879 1 88.75 109 ASN B N 1
ATOM 2930 C CA . ASN B 1 109 ? -6.426 -4.898 9.133 1 88.75 109 ASN B CA 1
ATOM 2931 C C . ASN B 1 109 ? -6.539 -3.395 8.898 1 88.75 109 ASN B C 1
ATOM 2933 O O . ASN B 1 109 ? -7.273 -2.705 9.602 1 88.75 109 ASN B O 1
ATOM 2937 N N . HIS B 1 110 ? -5.809 -2.932 7.883 1 87.56 110 HIS B N 1
ATOM 2938 C CA . HIS B 1 110 ? -5.676 -1.484 7.766 1 87.56 110 HIS B CA 1
ATOM 2939 C C . HIS B 1 110 ? -5.871 -1.028 6.324 1 87.56 110 HIS B C 1
ATOM 2941 O O . HIS B 1 110 ? -5.652 0.142 6.004 1 87.56 110 HIS B O 1
ATOM 2947 N N . GLY B 1 111 ? -6.277 -1.948 5.512 1 90.62 111 GLY B N 1
ATOM 2948 C CA . GLY B 1 111 ? -6.359 -1.659 4.09 1 90.62 111 GLY B CA 1
ATOM 2949 C C . GLY B 1 111 ? -7.578 -0.834 3.719 1 90.62 111 GLY B C 1
ATOM 2950 O O . GLY B 1 111 ? -8.633 -0.953 4.348 1 90.62 111 GLY B O 1
ATOM 2951 N N . VAL B 1 112 ? -7.395 0.024 2.689 1 89.81 112 VAL B N 1
ATOM 2952 C CA . VAL B 1 112 ? -8.469 0.798 2.078 1 89.81 112 VAL B CA 1
ATOM 2953 C C . VAL B 1 112 ? -8.477 0.568 0.568 1 89.81 112 VAL B C 1
ATOM 2955 O O . VAL B 1 112 ? -8.836 1.464 -0.2 1 89.81 112 VAL B O 1
ATOM 2958 N N . LEU B 1 113 ? -8 -0.556 0.237 1 92.56 113 LEU B N 1
ATOM 2959 C CA . LEU B 1 113 ? -7.812 -0.885 -1.172 1 92.56 113 LEU B CA 1
ATOM 2960 C C . LEU B 1 113 ? -9.141 -0.857 -1.919 1 92.56 113 LEU B C 1
ATOM 2962 O O . LEU B 1 113 ? -10.07 -1.586 -1.566 1 92.56 113 LEU B O 1
ATOM 2966 N N . ARG B 1 114 ? -9.211 0.035 -2.887 1 91.62 114 ARG B N 1
ATOM 2967 C CA . ARG B 1 114 ? -10.328 0.133 -3.822 1 91.62 114 ARG B CA 1
ATOM 2968 C C . ARG B 1 114 ? -9.844 0.054 -5.266 1 91.62 114 ARG B C 1
ATOM 2970 O O . ARG B 1 114 ? -9.016 0.86 -5.691 1 91.62 114 ARG B O 1
ATOM 2977 N N . GLY B 1 115 ? -10.383 -0.968 -5.977 1 94.5 115 GLY B N 1
ATOM 2978 C CA . GLY B 1 115 ? -9.938 -1.174 -7.344 1 94.5 115 GLY B CA 1
ATOM 2979 C C . GLY B 1 115 ? -8.961 -2.328 -7.484 1 94.5 115 GLY B C 1
ATOM 2980 O O . GLY B 1 115 ? -8.93 -3.227 -6.645 1 94.5 115 GLY B O 1
ATOM 2981 N N . VAL B 1 116 ? -8.195 -2.32 -8.602 1 95.81 116 VAL B N 1
ATOM 2982 C CA . VAL B 1 116 ? -7.293 -3.416 -8.938 1 95.81 116 VAL B CA 1
ATOM 2983 C C . VAL B 1 116 ? -5.852 -2.994 -8.68 1 95.81 116 VAL B C 1
ATOM 2985 O O . VAL B 1 116 ? -5.445 -1.886 -9.039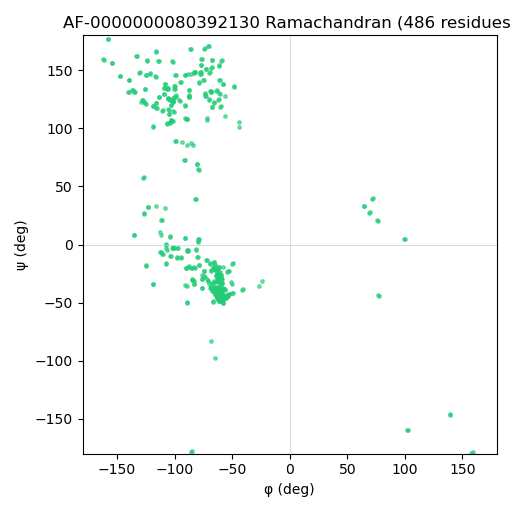 1 95.81 116 VAL B O 1
ATOM 2988 N N . TYR B 1 117 ? -5.09 -3.812 -8.047 1 96.5 117 TYR B N 1
ATOM 2989 C CA . TYR B 1 117 ? -3.67 -3.582 -7.797 1 96.5 117 TYR B CA 1
ATOM 2990 C C . TYR B 1 117 ? -2.85 -4.82 -8.133 1 96.5 117 TYR B C 1
ATOM 2992 O O . TYR B 1 117 ? -3.359 -5.941 -8.086 1 96.5 117 TYR B O 1
ATOM 3000 N N . TYR B 1 118 ? -1.52 -4.539 -8.297 1 95.56 118 TYR B N 1
ATOM 3001 C CA . TYR B 1 118 ? -0.535 -5.613 -8.367 1 95.56 118 TYR B CA 1
ATOM 3002 C C . TYR B 1 118 ? 0.009 -5.941 -6.98 1 95.56 118 TYR B C 1
ATOM 3004 O O . TYR B 1 118 ? 0.215 -5.043 -6.16 1 95.56 118 TYR B O 1
ATOM 3012 N N . LEU B 1 119 ? 0.244 -7.172 -6.914 1 96.31 119 LEU B N 1
ATOM 3013 C CA . LEU B 1 119 ? 1.169 -7.578 -5.863 1 96.31 119 LEU B CA 1
ATOM 3014 C C . LEU B 1 119 ? 2.523 -7.965 -6.449 1 96.31 119 LEU B C 1
ATOM 3016 O O . LEU B 1 119 ? 2.656 -9.016 -7.078 1 96.31 119 LEU B O 1
ATOM 3020 N N . GLY B 1 120 ? 3.471 -7.078 -6.297 1 96.12 120 GLY B N 1
ATOM 3021 C CA . GLY B 1 120 ? 4.801 -7.383 -6.801 1 96.12 120 GLY B CA 1
ATOM 3022 C C . GLY B 1 120 ? 5.492 -8.492 -6.031 1 96.12 120 GLY B C 1
ATOM 3023 O O . GLY B 1 120 ? 5.555 -8.461 -4.801 1 96.12 120 GLY B O 1
ATOM 3024 N N . MET B 1 121 ? 6.059 -9.477 -6.828 1 97.38 121 MET B N 1
ATOM 3025 C CA . MET B 1 121 ? 6.637 -10.641 -6.164 1 97.38 121 MET B CA 1
ATOM 3026 C C . MET B 1 121 ? 8.086 -10.844 -6.582 1 97.38 121 MET B C 1
ATOM 3028 O O . MET B 1 121 ? 8.461 -10.523 -7.711 1 97.38 121 MET B O 1
ATOM 3032 N N . ASP B 1 122 ? 8.859 -11.336 -5.602 1 96.44 122 ASP B N 1
ATOM 3033 C CA . ASP B 1 122 ? 10.172 -11.852 -5.961 1 96.44 122 ASP B CA 1
ATOM 3034 C C . ASP B 1 122 ? 10.055 -13.125 -6.797 1 96.44 122 ASP B C 1
ATOM 3036 O O . ASP B 1 122 ? 9.312 -14.047 -6.438 1 96.44 122 ASP B O 1
ATOM 3040 N N . LEU B 1 123 ? 10.781 -13.148 -7.879 1 97.12 123 LEU B N 1
ATOM 3041 C CA . LEU B 1 123 ? 10.75 -14.32 -8.75 1 97.12 123 LEU B CA 1
ATOM 3042 C C . LEU B 1 123 ? 11.977 -15.195 -8.531 1 97.12 123 LEU B C 1
ATOM 3044 O O . LEU B 1 123 ? 13.117 -14.719 -8.648 1 97.12 123 LEU B O 1
ATOM 3048 N N . TYR B 1 124 ? 11.766 -16.422 -8.211 1 96.5 124 TYR B N 1
ATOM 3049 C CA . TYR B 1 124 ? 12.82 -17.406 -8.016 1 96.5 124 TYR B CA 1
ATOM 3050 C C . TYR B 1 124 ? 12.703 -18.531 -9.039 1 96.5 124 TYR B C 1
ATOM 3052 O O . TYR B 1 124 ? 11.602 -18.984 -9.367 1 96.5 124 TYR B O 1
ATOM 3060 N N . TYR B 1 125 ? 13.898 -19.031 -9.453 1 96 125 TYR B N 1
ATOM 3061 C CA . TYR B 1 125 ? 13.945 -20.188 -10.328 1 96 125 TYR B CA 1
ATOM 3062 C C . TYR B 1 125 ? 14.57 -21.391 -9.617 1 96 125 TYR B C 1
ATOM 3064 O O . TYR B 1 125 ? 15.625 -21.266 -8.992 1 96 125 TYR B O 1
ATOM 3072 N N . PHE B 1 126 ? 13.93 -22.578 -9.578 1 95.12 126 PHE B N 1
ATOM 3073 C CA . PHE B 1 126 ? 14.445 -23.891 -9.172 1 95.12 126 PHE B CA 1
ATOM 3074 C C . PHE B 1 126 ? 14.531 -23.984 -7.656 1 95.12 126 PHE B C 1
ATOM 3076 O O . PHE B 1 126 ? 14.211 -25.016 -7.078 1 95.12 126 PHE B O 1
ATOM 3083 N N . SER B 1 127 ? 15.031 -22.906 -7.082 1 93.75 127 SER B N 1
ATOM 3084 C CA . SER B 1 127 ? 15.203 -22.828 -5.637 1 93.75 127 SER B CA 1
ATOM 3085 C C . SER B 1 127 ? 15.258 -21.375 -5.168 1 93.75 127 SER B C 1
ATOM 3087 O O . SER B 1 127 ? 15.25 -20.453 -5.984 1 93.75 127 SER B O 1
ATOM 3089 N N . PHE B 1 128 ? 15.344 -21.219 -3.838 1 95 128 PHE B N 1
ATOM 3090 C CA . PHE B 1 128 ? 15.398 -19.891 -3.27 1 95 128 PHE B CA 1
ATOM 3091 C C . PHE B 1 128 ? 16.812 -19.312 -3.377 1 95 128 PHE B C 1
ATOM 3093 O O . PHE B 1 128 ? 17.047 -18.172 -2.973 1 95 128 PHE B O 1
ATOM 3100 N N . ARG B 1 129 ? 17.719 -20.047 -4 1 94.56 129 ARG B N 1
ATOM 3101 C CA . ARG B 1 129 ? 19.094 -19.578 -4.188 1 94.56 129 ARG B CA 1
ATOM 3102 C C . ARG B 1 129 ? 19.203 -18.719 -5.441 1 94.56 129 ARG B C 1
ATOM 3104 O O . ARG B 1 129 ? 20.188 -17.984 -5.617 1 94.56 129 ARG B O 1
ATOM 3111 N N . TYR B 1 130 ? 18.25 -18.859 -6.332 1 96.19 130 TYR B N 1
ATOM 3112 C CA . TYR B 1 130 ? 18.359 -18.188 -7.621 1 96.19 130 TYR B CA 1
ATOM 3113 C C . TYR B 1 130 ? 17.203 -17.203 -7.82 1 96.19 130 TYR B C 1
ATOM 3115 O O . TYR B 1 130 ? 16.125 -17.609 -8.266 1 96.19 130 TYR B O 1
ATOM 3123 N N . LYS B 1 131 ? 17.453 -15.93 -7.625 1 96.31 131 LYS B N 1
ATOM 3124 C CA . LYS B 1 131 ? 16.469 -14.859 -7.719 1 96.31 131 LYS B CA 1
ATOM 3125 C C . LYS B 1 131 ? 16.703 -13.992 -8.945 1 96.31 131 LYS B C 1
ATOM 3127 O O . LYS B 1 131 ? 17.844 -13.641 -9.25 1 96.31 131 LYS B O 1
ATOM 3132 N N . THR B 1 132 ? 15.625 -13.695 -9.656 1 96.38 132 THR B N 1
ATOM 3133 C CA . THR B 1 132 ? 15.773 -12.773 -10.773 1 96.38 132 THR B CA 1
ATOM 3134 C C . THR B 1 132 ? 15.875 -11.336 -10.273 1 96.38 132 THR B C 1
ATOM 3136 O O . THR B 1 132 ? 15.398 -11.016 -9.18 1 96.38 132 THR B O 1
ATOM 3139 N N . LYS B 1 133 ? 16.391 -10.477 -11.062 1 93.19 133 LYS B N 1
ATOM 3140 C CA . LYS B 1 133 ? 16.484 -9.055 -10.742 1 93.19 133 LYS B CA 1
ATOM 3141 C C . LYS B 1 133 ? 15.125 -8.367 -10.898 1 93.19 133 LYS B C 1
ATOM 3143 O O . LYS B 1 133 ? 14.758 -7.523 -10.086 1 93.19 133 LYS B O 1
ATOM 3148 N N . ASP B 1 134 ? 14.398 -8.773 -11.867 1 91.38 134 ASP B N 1
ATOM 3149 C CA . ASP B 1 134 ? 13.109 -8.148 -12.133 1 91.38 134 ASP B CA 1
ATOM 3150 C C . ASP B 1 134 ? 12.016 -8.727 -11.234 1 91.38 134 ASP B C 1
ATOM 3152 O O . ASP B 1 134 ? 12.047 -9.906 -10.891 1 91.38 134 ASP B O 1
ATOM 3156 N N . GLU B 1 135 ? 11.109 -7.855 -10.945 1 92.06 135 GLU B N 1
ATOM 3157 C CA . GLU B 1 135 ? 9.945 -8.258 -10.156 1 92.06 135 GLU B CA 1
ATOM 3158 C C . GLU B 1 135 ? 8.875 -8.898 -11.031 1 92.06 135 GLU B C 1
ATOM 3160 O O . GLU B 1 135 ? 8.773 -8.594 -12.219 1 92.06 135 GLU B O 1
ATOM 3165 N N . TRP B 1 136 ? 8.164 -9.836 -10.406 1 95.25 136 TRP B N 1
ATOM 3166 C CA . TRP B 1 136 ? 7.02 -10.484 -11.047 1 95.25 136 TRP B CA 1
ATOM 3167 C C . TRP B 1 136 ? 5.73 -9.734 -10.734 1 95.25 136 TRP B C 1
ATOM 3169 O O . TRP B 1 136 ? 5.348 -9.602 -9.57 1 95.25 136 TRP B O 1
ATOM 3179 N N . ARG B 1 137 ? 4.98 -9.211 -11.773 1 93.31 137 ARG B N 1
ATOM 3180 C CA . ARG B 1 137 ? 3.852 -8.312 -11.547 1 93.31 137 ARG B CA 1
ATOM 3181 C C . ARG B 1 137 ? 2.598 -8.812 -12.258 1 93.31 137 ARG B C 1
ATOM 3183 O O . ARG B 1 137 ? 1.952 -8.062 -12.992 1 93.31 137 ARG B O 1
ATOM 3190 N N . TYR B 1 138 ? 2.182 -10.008 -11.953 1 94.38 138 TYR B N 1
ATOM 3191 C CA . TYR B 1 138 ? 0.98 -10.523 -12.594 1 94.38 138 TYR B CA 1
ATOM 3192 C C . TYR B 1 138 ? -0.103 -10.828 -11.57 1 94.38 138 TYR B C 1
ATOM 3194 O O . TYR B 1 138 ? -1.29 -10.617 -11.828 1 94.38 138 TYR B O 1
ATOM 3202 N N . PRO B 1 139 ? 0.324 -11.273 -10.391 1 97 139 PRO B N 1
ATOM 3203 C CA . PRO B 1 139 ? -0.715 -11.477 -9.375 1 97 139 PRO B CA 1
ATOM 3204 C C . PRO B 1 139 ? -1.505 -10.203 -9.078 1 97 139 PRO B C 1
ATOM 3206 O O . PRO B 1 139 ? -0.928 -9.117 -9.023 1 97 139 PRO B O 1
ATOM 3209 N N . LYS B 1 140 ? -2.826 -10.406 -8.953 1 97.5 140 LYS B N 1
ATOM 3210 C CA . LYS B 1 140 ? -3.703 -9.258 -8.766 1 97.5 140 LYS B CA 1
ATOM 3211 C C . LYS B 1 140 ? -4.5 -9.375 -7.473 1 97.5 140 LYS B C 1
ATOM 3213 O O . LYS B 1 140 ? -4.805 -10.484 -7.023 1 97.5 140 LYS B O 1
ATOM 3218 N N . ILE B 1 141 ? -4.758 -8.281 -6.891 1 97.31 141 ILE B N 1
ATOM 3219 C CA . ILE B 1 141 ? -5.691 -8.133 -5.773 1 97.31 141 ILE B CA 1
ATOM 3220 C C . ILE B 1 141 ? -6.734 -7.07 -6.109 1 97.31 141 ILE B C 1
ATOM 3222 O O . ILE B 1 141 ? -6.406 -6.027 -6.676 1 97.31 141 ILE B O 1
ATOM 3226 N N . VAL B 1 142 ? -8.031 -7.375 -5.836 1 96.62 142 VAL B N 1
ATOM 3227 C CA . VAL B 1 142 ? -9.125 -6.48 -6.191 1 96.62 142 VAL B CA 1
ATOM 3228 C C . VAL B 1 142 ? -10.242 -6.605 -5.16 1 96.62 142 VAL B C 1
ATOM 3230 O O . VAL B 1 142 ? -10.445 -7.672 -4.574 1 96.62 142 VAL B O 1
ATOM 3233 N N . ASP B 1 143 ? -10.883 -5.512 -4.895 1 95.56 143 ASP B N 1
ATOM 3234 C CA . ASP B 1 143 ? -12.047 -5.613 -4.023 1 95.56 143 ASP B CA 1
ATOM 3235 C C . ASP B 1 143 ? -13.25 -6.176 -4.781 1 95.56 143 ASP B C 1
ATOM 3237 O O . ASP B 1 143 ? -13.352 -6.02 -6 1 95.56 143 ASP B O 1
ATOM 3241 N N . VAL B 1 144 ? -14.18 -6.809 -4.043 1 94.69 144 VAL B N 1
ATOM 3242 C CA . VAL B 1 144 ? -15.336 -7.496 -4.609 1 94.69 144 VAL B CA 1
ATOM 3243 C C . VAL B 1 144 ? -16.172 -6.512 -5.418 1 94.69 144 VAL B C 1
ATOM 3245 O O . VAL B 1 144 ? -16.609 -6.82 -6.531 1 94.69 144 VAL B O 1
ATOM 3248 N N . LYS B 1 145 ? -16.359 -5.355 -4.918 1 94.25 145 LYS B N 1
ATOM 3249 C CA . LYS B 1 145 ? -17.188 -4.352 -5.586 1 94.25 145 LYS B CA 1
ATOM 3250 C C . LYS B 1 145 ? -16.656 -4.047 -6.984 1 94.25 145 LYS B C 1
ATOM 3252 O O . LYS B 1 145 ? -17.406 -4.059 -7.957 1 94.25 145 LYS B O 1
ATOM 3257 N N . THR B 1 146 ? -15.422 -3.785 -7.066 1 94.56 146 THR B N 1
ATOM 3258 C CA . THR B 1 146 ? -14.797 -3.461 -8.344 1 94.56 146 THR B CA 1
ATOM 3259 C C . THR B 1 146 ? -14.891 -4.641 -9.305 1 94.56 146 THR B C 1
ATOM 3261 O O . THR B 1 146 ? -15.219 -4.465 -10.484 1 94.56 146 THR B O 1
ATOM 3264 N N . PHE B 1 147 ? -14.594 -5.812 -8.859 1 94.62 147 PHE B N 1
ATOM 3265 C CA . PHE B 1 147 ? -14.578 -6.996 -9.711 1 94.62 147 PHE B CA 1
ATOM 3266 C C . PHE B 1 147 ? -15.969 -7.262 -10.281 1 94.62 147 PHE B C 1
ATOM 3268 O O . PHE B 1 147 ? -16.109 -7.594 -11.461 1 94.62 147 PHE B O 1
ATOM 3275 N N . LEU B 1 148 ? -17 -7.062 -9.453 1 90.44 148 LEU B N 1
ATOM 3276 C CA . LEU B 1 148 ? -18.359 -7.43 -9.859 1 90.44 148 LEU B CA 1
ATOM 3277 C C . LEU B 1 148 ? -19.031 -6.281 -10.609 1 90.44 148 LEU B C 1
ATOM 3279 O O . LEU B 1 148 ? -20.047 -6.477 -11.266 1 90.44 148 LEU B O 1
ATOM 3283 N N . LYS B 1 149 ? -18.5 -5.105 -10.438 1 87.5 149 LYS B N 1
ATOM 3284 C CA . LYS B 1 149 ? -19.078 -3.949 -11.109 1 87.5 149 LYS B CA 1
ATOM 3285 C C . LYS B 1 149 ? -19.031 -4.109 -12.625 1 87.5 149 LYS B C 1
ATOM 3287 O O . LYS B 1 149 ? -19.969 -3.729 -13.328 1 87.5 149 LYS B O 1
ATOM 3292 N N . GLU B 1 150 ? -17.938 -4.555 -13.117 1 81.12 150 GLU B N 1
ATOM 3293 C CA . GLU B 1 150 ? -17.781 -4.773 -14.555 1 81.12 150 GLU B CA 1
ATOM 3294 C C . GLU B 1 150 ? -18.172 -6.195 -14.938 1 81.12 150 GLU B C 1
ATOM 3296 O O . GLU B 1 150 ? -17.406 -7.137 -14.742 1 81.12 150 GLU B O 1
ATOM 3301 N N . SER B 1 151 ? -19.203 -6.336 -15.555 1 77.06 151 SER B N 1
ATOM 3302 C CA . SER B 1 151 ? -19.734 -7.652 -15.891 1 77.06 151 SER B CA 1
ATOM 3303 C C . SER B 1 151 ? -18.781 -8.414 -16.812 1 77.06 151 SER B C 1
ATOM 3305 O O . SER B 1 151 ? -18.703 -9.641 -16.766 1 77.06 151 SER B O 1
ATOM 3307 N N . SER B 1 152 ? -18 -7.695 -17.531 1 85.88 152 SER B N 1
ATOM 3308 C CA . SER B 1 152 ? -17.141 -8.344 -18.516 1 85.88 152 SER B CA 1
ATOM 3309 C C . SER B 1 152 ? -15.805 -8.734 -17.906 1 85.88 152 SER B C 1
ATOM 3311 O O . SER B 1 152 ? -15.008 -9.422 -18.562 1 85.88 152 SER B O 1
ATOM 3313 N N . MET B 1 153 ? -15.625 -8.352 -16.703 1 90.12 153 MET B N 1
ATOM 3314 C CA . MET B 1 153 ? -14.336 -8.672 -16.078 1 90.12 153 MET B CA 1
ATOM 3315 C C . MET B 1 153 ? -14.227 -10.172 -15.805 1 90.12 153 MET B C 1
ATOM 3317 O O . MET B 1 153 ? -15.141 -10.773 -15.234 1 90.12 153 MET B O 1
ATOM 3321 N N . THR B 1 154 ? -13.148 -10.797 -16.312 1 92.5 154 THR B N 1
ATOM 3322 C CA . THR B 1 154 ? -12.773 -12.18 -16.031 1 92.5 154 THR B CA 1
ATOM 3323 C C . THR B 1 154 ? -11.438 -12.242 -15.297 1 92.5 154 THR B C 1
ATOM 3325 O O . THR B 1 154 ? -10.734 -11.234 -15.188 1 92.5 154 THR B O 1
ATOM 3328 N N . PHE B 1 155 ? -11.156 -13.352 -14.766 1 93.62 155 PHE B N 1
ATOM 3329 C CA . PHE B 1 155 ? -9.867 -13.492 -14.102 1 93.62 155 PHE B CA 1
ATOM 3330 C C . PHE B 1 155 ? -8.727 -13.422 -15.102 1 93.62 155 PHE B C 1
ATOM 3332 O O . PHE B 1 155 ? -7.648 -12.914 -14.789 1 93.62 155 PHE B O 1
ATOM 3339 N N . THR B 1 156 ? -8.969 -13.938 -16.312 1 93.12 156 THR B N 1
ATOM 3340 C CA . THR B 1 156 ? -7.965 -13.82 -17.375 1 93.12 156 THR B CA 1
ATOM 3341 C C . THR B 1 156 ? -7.699 -12.359 -17.703 1 93.12 156 THR B C 1
ATOM 3343 O O . THR B 1 156 ? -6.543 -11.93 -17.766 1 93.12 156 THR B O 1
ATOM 3346 N N . SER B 1 157 ? -8.75 -11.594 -17.906 1 93.81 157 SER B N 1
ATOM 3347 C CA . SER B 1 157 ? -8.586 -10.18 -18.219 1 93.81 157 SER B CA 1
ATOM 3348 C C . SER B 1 157 ? -7.984 -9.414 -17.047 1 93.81 157 SER B C 1
ATOM 3350 O O . SER B 1 157 ? -7.215 -8.477 -17.234 1 93.81 157 SER B O 1
ATOM 3352 N N . LEU B 1 158 ? -8.367 -9.758 -15.844 1 94.81 158 LEU B N 1
ATOM 3353 C CA . LEU B 1 158 ? -7.809 -9.156 -14.641 1 94.81 158 LEU B CA 1
ATOM 3354 C C . LEU B 1 158 ? -6.293 -9.336 -14.594 1 94.81 158 LEU B C 1
ATOM 3356 O O . LEU B 1 158 ? -5.562 -8.391 -14.289 1 94.81 158 LEU B O 1
ATOM 3360 N N . ARG B 1 159 ? -5.855 -10.484 -14.906 1 93.81 159 ARG B N 1
ATOM 3361 C CA . ARG B 1 159 ? -4.434 -10.805 -14.852 1 93.81 159 ARG B CA 1
ATOM 3362 C C . ARG B 1 159 ? -3.641 -9.953 -15.836 1 93.81 159 ARG B C 1
ATOM 3364 O O . ARG B 1 159 ? -2.506 -9.562 -15.547 1 93.81 159 ARG B O 1
ATOM 3371 N N . GLU B 1 160 ? -4.223 -9.594 -16.906 1 92.81 160 GLU B N 1
ATOM 3372 C CA . GLU B 1 160 ? -3.506 -8.906 -17.969 1 92.81 160 GLU B CA 1
ATOM 3373 C C . GLU B 1 160 ? -3.643 -7.395 -17.844 1 92.81 160 GLU B C 1
ATOM 3375 O O . GLU B 1 160 ? -2.902 -6.645 -18.484 1 92.81 160 GLU B O 1
ATOM 3380 N N . MET B 1 161 ? -4.48 -6.965 -17.031 1 93.5 161 MET B N 1
ATOM 3381 C CA . MET B 1 161 ? -4.781 -5.535 -16.984 1 93.5 161 MET B CA 1
ATOM 3382 C C . MET B 1 161 ? -3.684 -4.777 -16.25 1 93.5 161 MET B C 1
ATOM 3384 O O . MET B 1 161 ? -3.096 -5.289 -15.289 1 93.5 161 MET B O 1
ATOM 3388 N N . LYS B 1 162 ? -3.457 -3.512 -16.656 1 93.56 162 LYS B N 1
ATOM 3389 C CA . LYS B 1 162 ? -2.537 -2.631 -15.953 1 93.56 162 LYS B CA 1
ATOM 3390 C C . LYS B 1 162 ? -3.154 -2.129 -14.648 1 93.56 162 LYS B C 1
ATOM 3392 O O . LYS B 1 162 ? -4.355 -1.853 -14.586 1 93.56 162 LYS B O 1
ATOM 3397 N N . ALA B 1 163 ? -2.334 -2.037 -13.625 1 94.31 163 ALA B N 1
ATOM 3398 C CA . ALA B 1 163 ? -2.801 -1.605 -12.312 1 94.31 163 ALA B CA 1
ATOM 3399 C C . ALA B 1 163 ? -1.664 -0.988 -11.5 1 94.31 163 ALA B C 1
ATOM 3401 O O . ALA B 1 163 ? -0.489 -1.205 -11.805 1 94.31 163 ALA B O 1
ATOM 3402 N N . PRO B 1 164 ? -2.018 -0.123 -10.516 1 93.81 164 PRO B N 1
ATOM 3403 C CA . PRO B 1 164 ? -0.974 0.367 -9.617 1 93.81 164 PRO B CA 1
ATOM 3404 C C . PRO B 1 164 ? -0.413 -0.73 -8.711 1 93.81 164 PRO B C 1
ATOM 3406 O O . PRO B 1 164 ? -1.08 -1.74 -8.477 1 93.81 164 PRO B O 1
ATOM 3409 N N . LEU B 1 165 ? 0.793 -0.483 -8.211 1 94.75 165 LEU B N 1
ATOM 3410 C CA . LEU B 1 165 ? 1.49 -1.422 -7.34 1 94.75 165 LEU B CA 1
ATOM 3411 C C . LEU B 1 165 ? 1.108 -1.194 -5.879 1 94.75 165 LEU B C 1
ATOM 3413 O O . LEU B 1 165 ? 1.031 -0.051 -5.426 1 94.75 165 LEU B O 1
ATOM 3417 N N . VAL B 1 166 ? 0.792 -2.24 -5.16 1 95.81 166 VAL B N 1
ATOM 3418 C CA . VAL B 1 166 ? 0.789 -2.162 -3.703 1 95.81 166 VAL B CA 1
ATOM 3419 C C . VAL B 1 166 ? 2.211 -1.942 -3.193 1 95.81 166 VAL B C 1
ATOM 3421 O O . VAL B 1 166 ? 3.104 -2.754 -3.455 1 95.81 166 VAL B O 1
ATOM 3424 N N . PRO B 1 167 ? 2.477 -0.874 -2.453 1 95.12 167 PRO B N 1
ATOM 3425 C CA . PRO B 1 167 ? 3.857 -0.572 -2.068 1 95.12 167 PRO B CA 1
ATOM 3426 C C . PRO B 1 167 ? 4.32 -1.375 -0.855 1 95.12 167 PRO B C 1
ATOM 3428 O O . PRO B 1 167 ? 4.941 -0.82 0.056 1 95.12 167 PRO B O 1
ATOM 3431 N N . LEU B 1 168 ? 3.965 -2.594 -0.761 1 95.19 168 LEU B N 1
ATOM 3432 C CA . LEU B 1 168 ? 4.406 -3.625 0.171 1 95.19 168 LEU B CA 1
ATOM 3433 C C . LEU B 1 168 ? 4.938 -4.844 -0.577 1 95.19 168 LEU B C 1
ATOM 3435 O O . LEU B 1 168 ? 4.609 -5.051 -1.747 1 95.19 168 LEU B O 1
ATOM 3439 N N . ARG B 1 169 ? 5.734 -5.605 0.113 1 94.12 169 ARG B N 1
ATOM 3440 C CA . ARG B 1 169 ? 6.227 -6.828 -0.515 1 94.12 169 ARG B CA 1
ATOM 3441 C C . ARG B 1 169 ? 5.074 -7.773 -0.843 1 94.12 169 ARG B C 1
ATOM 3443 O O . ARG B 1 169 ? 4.336 -8.195 0.05 1 94.12 169 ARG B O 1
ATOM 3450 N N . GLY B 1 170 ? 5 -8.141 -2.1 1 96.62 170 GLY B N 1
ATOM 3451 C CA . GLY B 1 170 ? 3.828 -8.875 -2.559 1 96.62 170 GLY B CA 1
ATOM 3452 C C . GLY B 1 170 ? 3.922 -10.367 -2.309 1 96.62 170 GLY B C 1
ATOM 3453 O O . GLY B 1 170 ? 2.9 -11.055 -2.207 1 96.62 170 GLY B O 1
ATOM 3454 N N . GLY B 1 171 ? 5.145 -10.953 -2.311 1 97.25 171 GLY B N 1
ATOM 3455 C CA . GLY B 1 171 ? 5.316 -12.383 -2.088 1 97.25 171 GLY B CA 1
ATOM 3456 C C . GLY B 1 171 ? 6.359 -13.008 -2.994 1 97.25 171 GLY B C 1
ATOM 3457 O O . GLY B 1 171 ? 7.41 -12.414 -3.246 1 97.25 171 GLY B O 1
ATOM 3458 N N . TRP B 1 172 ? 6.07 -14.234 -3.338 1 97.69 172 TRP B N 1
ATOM 3459 C CA . TRP B 1 172 ? 7.094 -15.023 -4.02 1 97.69 172 TRP B CA 1
ATOM 3460 C C . TRP B 1 172 ? 6.496 -15.805 -5.184 1 97.69 172 TRP B C 1
ATOM 3462 O O . TRP B 1 172 ? 5.406 -16.359 -5.07 1 97.69 172 TRP B O 1
ATOM 3472 N N . HIS B 1 173 ? 7.109 -15.75 -6.246 1 97.88 173 HIS B N 1
ATOM 3473 C CA . HIS B 1 173 ? 6.832 -16.641 -7.363 1 97.88 173 HIS B CA 1
ATOM 3474 C C . HIS B 1 173 ? 7.914 -17.719 -7.492 1 97.88 173 HIS B C 1
ATOM 3476 O O . HIS B 1 173 ? 9.07 -17.391 -7.773 1 97.88 173 HIS B O 1
ATOM 3482 N N . MET B 1 174 ? 7.613 -18.938 -7.258 1 96.31 174 MET B N 1
ATOM 3483 C CA . MET B 1 174 ? 8.555 -20.062 -7.301 1 96.31 174 MET B CA 1
ATOM 3484 C C . MET B 1 174 ? 8.438 -20.812 -8.617 1 96.31 174 MET B C 1
ATOM 3486 O O . MET B 1 174 ? 7.723 -21.812 -8.703 1 96.31 174 MET B O 1
ATOM 3490 N N . SER B 1 175 ? 9.172 -20.406 -9.562 1 95.31 175 SER B N 1
ATOM 3491 C CA . SER B 1 175 ? 9.102 -20.969 -10.906 1 95.31 175 SER B CA 1
ATOM 3492 C C . SER B 1 175 ? 10.008 -22.188 -11.047 1 95.31 175 SER B C 1
ATOM 3494 O O . SER B 1 175 ? 11.172 -22.156 -10.633 1 95.31 175 SER B O 1
ATOM 3496 N N . TYR B 1 176 ? 9.484 -23.359 -11.523 1 94.19 176 TYR B N 1
ATOM 3497 C CA . TYR B 1 176 ? 10.195 -24.594 -11.828 1 94.19 176 TYR B CA 1
ATOM 3498 C C . TYR B 1 176 ? 10.812 -25.203 -10.578 1 94.19 176 TYR B C 1
ATOM 3500 O O . TYR B 1 176 ? 11.93 -25.734 -10.617 1 94.19 176 TYR B O 1
ATOM 3508 N N . PHE B 1 177 ? 10.156 -25.016 -9.516 1 94.25 177 PHE B N 1
ATOM 3509 C CA . PHE B 1 177 ? 10.57 -25.672 -8.281 1 94.25 177 PHE B CA 1
ATOM 3510 C C . PHE B 1 177 ? 10.273 -27.172 -8.344 1 94.25 177 PHE B C 1
ATOM 3512 O O . PHE B 1 177 ? 9.117 -27.578 -8.258 1 94.25 177 PHE B O 1
ATOM 3519 N N . GLY B 1 178 ? 11.219 -28 -8.453 1 91.75 178 GLY B N 1
ATOM 3520 C CA . GLY B 1 178 ? 11.109 -29.438 -8.57 1 91.75 178 GLY B CA 1
ATOM 3521 C C . GLY B 1 178 ? 12.32 -30.078 -9.219 1 91.75 178 GLY B C 1
ATOM 3522 O O . GLY B 1 178 ? 13.266 -29.391 -9.609 1 91.75 178 GLY B O 1
ATOM 3523 N N . ASP B 1 179 ? 12.32 -31.359 -9.383 1 92.88 179 ASP B N 1
ATOM 3524 C CA . ASP B 1 179 ? 13.422 -32.062 -10.023 1 92.88 179 ASP B CA 1
ATOM 3525 C C . ASP B 1 179 ? 13.266 -32.062 -11.539 1 92.88 179 ASP B C 1
ATOM 3527 O O . ASP B 1 179 ? 12.328 -31.469 -12.078 1 92.88 179 ASP B O 1
ATOM 3531 N N . VAL B 1 180 ? 14.203 -32.719 -12.164 1 95.06 180 VAL B N 1
ATOM 3532 C CA . VAL B 1 180 ? 14.258 -32.75 -13.625 1 95.06 180 VAL B CA 1
ATOM 3533 C C . VAL B 1 180 ? 12.945 -33.281 -14.188 1 95.06 180 VAL B C 1
ATOM 3535 O O . VAL B 1 180 ? 12.367 -32.719 -15.102 1 95.06 180 VAL B O 1
ATOM 3538 N N . GLU B 1 181 ? 12.469 -34.344 -13.633 1 93.69 181 GLU B N 1
ATOM 3539 C CA . GLU B 1 181 ? 11.25 -34.969 -14.141 1 93.69 181 GLU B CA 1
ATOM 3540 C C . GLU B 1 181 ? 10.047 -34.031 -13.984 1 93.69 181 GLU B C 1
ATOM 3542 O O . GLU B 1 181 ? 9.195 -33.969 -14.875 1 93.69 181 GLU B O 1
ATOM 3547 N N . PHE B 1 182 ? 9.984 -33.406 -12.906 1 91.56 182 PHE B N 1
ATOM 3548 C CA . PHE B 1 182 ? 8.898 -32.438 -12.672 1 91.56 182 PHE B CA 1
ATOM 3549 C C . PHE B 1 182 ? 8.906 -31.359 -13.734 1 91.56 182 PHE B C 1
ATOM 3551 O O . PHE B 1 182 ? 7.867 -31.031 -14.305 1 91.56 182 PHE B O 1
ATOM 3558 N N . ILE B 1 183 ? 10.047 -30.812 -13.961 1 93.88 183 ILE B N 1
ATOM 3559 C CA . ILE B 1 183 ? 10.172 -29.703 -14.898 1 93.88 183 ILE B CA 1
ATOM 3560 C C . ILE B 1 183 ? 9.812 -30.172 -16.312 1 93.88 183 ILE B C 1
ATOM 3562 O O . ILE B 1 183 ? 9.148 -29.453 -17.062 1 93.88 183 ILE B O 1
ATOM 3566 N N . ARG B 1 184 ? 10.219 -31.344 -16.641 1 92.75 184 ARG B N 1
ATOM 3567 C CA . ARG B 1 184 ? 9.859 -31.875 -17.953 1 92.75 184 ARG B CA 1
ATOM 3568 C C . ARG B 1 184 ? 8.352 -32 -18.109 1 92.75 184 ARG B C 1
ATOM 3570 O O . ARG B 1 184 ? 7.793 -31.656 -19.141 1 92.75 184 ARG B O 1
ATOM 3577 N N . THR B 1 185 ? 7.742 -32.531 -17.109 1 88.5 185 THR B N 1
ATOM 3578 C CA . THR B 1 185 ? 6.289 -32.656 -17.125 1 88.5 185 THR B CA 1
ATOM 3579 C C . THR B 1 185 ? 5.613 -31.297 -17.25 1 88.5 185 THR B C 1
ATOM 3581 O O . THR B 1 185 ? 4.629 -31.156 -17.984 1 88.5 185 THR B O 1
ATOM 3584 N N . LYS B 1 186 ? 6.16 -30.359 -16.531 1 89.56 186 LYS B N 1
ATOM 3585 C CA . LYS B 1 186 ? 5.625 -29.016 -16.625 1 89.56 186 LYS B CA 1
ATOM 3586 C C . LYS B 1 186 ? 5.746 -28.469 -18.047 1 89.56 186 LYS B C 1
ATOM 3588 O O . LYS B 1 186 ? 4.809 -27.875 -18.578 1 89.56 186 LYS B O 1
ATOM 3593 N N . LEU B 1 187 ? 6.852 -28.625 -18.672 1 88.31 187 LEU B N 1
ATOM 3594 C CA . LEU B 1 187 ? 7.078 -28.172 -20.047 1 88.31 187 LEU B CA 1
ATOM 3595 C C . LEU B 1 187 ? 6.094 -28.828 -21.016 1 88.31 187 LEU B C 1
ATOM 3597 O O . LEU B 1 187 ? 5.613 -28.188 -21.953 1 88.31 187 LEU B O 1
ATOM 3601 N N . ASN B 1 188 ? 5.77 -29.984 -20.719 1 85.56 188 ASN B N 1
ATOM 3602 C CA . ASN B 1 188 ? 4.844 -30.734 -21.562 1 85.56 188 ASN B CA 1
ATOM 3603 C C . ASN B 1 188 ? 3.41 -30.25 -21.391 1 85.56 188 ASN B C 1
ATOM 3605 O O . ASN B 1 188 ? 2.576 -30.422 -22.281 1 85.56 188 ASN B O 1
ATOM 3609 N N . SER B 1 189 ? 3.154 -29.641 -20.297 1 81.19 189 SER B N 1
ATOM 3610 C CA . SER B 1 189 ? 1.77 -29.359 -19.922 1 81.19 189 SER B CA 1
ATOM 3611 C C . SER B 1 189 ? 1.447 -27.875 -20.062 1 81.19 189 SER B C 1
ATOM 3613 O O . SER B 1 189 ? 0.278 -27.484 -20.062 1 81.19 189 SER B O 1
ATOM 3615 N N . PHE B 1 190 ? 2.455 -27.062 -20.156 1 80.31 190 PHE B N 1
ATOM 3616 C CA . PHE B 1 190 ? 2.17 -25.641 -20 1 80.31 190 PHE B CA 1
ATOM 3617 C C . PHE B 1 190 ? 1.772 -25.016 -21.344 1 80.31 190 PHE B C 1
ATOM 3619 O O . PHE B 1 190 ? 1.762 -25.703 -22.359 1 80.31 190 PHE B O 1
ATOM 3626 N N . SER B 1 191 ? 1.283 -23.875 -21.359 1 76.31 191 SER B N 1
ATOM 3627 C CA . SER B 1 191 ? 0.67 -23.203 -22.5 1 76.31 191 SER B CA 1
ATOM 3628 C C . SER B 1 191 ? 1.719 -22.797 -23.516 1 76.31 191 SER B C 1
ATOM 3630 O O . SER B 1 191 ? 1.426 -22.703 -24.719 1 76.31 191 SER B O 1
ATOM 3632 N N . HIS B 1 192 ? 2.916 -22.531 -23.062 1 77.81 192 HIS B N 1
ATOM 3633 C CA . HIS B 1 192 ? 3.992 -22.094 -23.938 1 77.81 192 HIS B CA 1
ATOM 3634 C C . HIS B 1 192 ? 4.629 -23.281 -24.656 1 77.81 192 HIS B C 1
ATOM 3636 O O . HIS B 1 192 ? 5.828 -23.531 -24.516 1 77.81 192 HIS B O 1
ATOM 3642 N N . GLN B 1 193 ? 3.936 -23.859 -25.531 1 79.31 193 GLN B N 1
ATOM 3643 C CA . GLN B 1 193 ? 4.395 -25.078 -26.172 1 79.31 193 GLN B CA 1
ATOM 3644 C C . GLN B 1 193 ? 5.535 -24.812 -27.141 1 79.31 193 GLN B C 1
ATOM 3646 O O . GLN B 1 193 ? 6.254 -25.734 -27.547 1 79.31 193 GLN B O 1
ATOM 3651 N N . ASN B 1 194 ? 5.711 -23.516 -27.438 1 79 194 ASN B N 1
ATOM 3652 C CA . ASN B 1 194 ? 6.852 -23.141 -28.266 1 79 194 ASN B CA 1
ATOM 3653 C C . ASN B 1 194 ? 8.172 -23.406 -27.547 1 79 194 ASN B C 1
ATOM 3655 O O . ASN B 1 194 ? 9.211 -23.547 -28.203 1 79 194 ASN B O 1
ATOM 3659 N N . PHE B 1 195 ? 8.148 -23.609 -26.297 1 83.94 195 PHE B N 1
ATOM 3660 C CA . PHE B 1 195 ? 9.352 -23.828 -25.5 1 83.94 195 PHE B CA 1
ATOM 3661 C C . PHE B 1 195 ? 9.539 -25.312 -25.219 1 83.94 195 PHE B C 1
ATOM 3663 O O . PHE B 1 195 ? 10.547 -25.719 -24.625 1 83.94 195 PHE B O 1
ATOM 3670 N N . ASN B 1 196 ? 8.594 -26.078 -25.672 1 87.5 196 ASN B N 1
ATOM 3671 C CA . ASN B 1 196 ? 8.703 -27.516 -25.469 1 87.5 196 ASN B CA 1
ATOM 3672 C C . ASN B 1 196 ? 9.406 -28.188 -26.641 1 87.5 196 ASN B C 1
ATOM 3674 O O . ASN B 1 196 ? 8.773 -28.906 -27.422 1 87.5 196 ASN B O 1
ATOM 3678 N N . THR B 1 197 ? 10.648 -28 -26.734 1 90.31 197 THR B N 1
ATOM 3679 C CA . THR B 1 197 ? 11.484 -28.578 -27.797 1 90.31 197 THR B CA 1
ATOM 3680 C C . THR B 1 197 ? 12.469 -29.578 -27.203 1 90.31 197 THR B C 1
ATOM 3682 O O . THR B 1 197 ? 12.773 -29.547 -26.016 1 90.31 197 THR B O 1
ATOM 3685 N N . PRO B 1 198 ? 12.891 -30.406 -28.031 1 92 198 PRO B N 1
ATOM 3686 C CA . PRO B 1 198 ? 13.844 -31.406 -27.547 1 92 198 PRO B CA 1
ATOM 3687 C C . PRO B 1 198 ? 15.109 -30.781 -26.969 1 92 198 PRO B C 1
ATOM 3689 O O . PRO B 1 198 ? 15.75 -31.359 -26.094 1 92 198 PRO B O 1
ATOM 3692 N N . GLN B 1 199 ? 15.469 -29.641 -27.453 1 91.44 199 GLN B N 1
ATOM 3693 C CA . GLN B 1 199 ? 16.656 -28.953 -26.953 1 91.44 199 GLN B CA 1
ATOM 3694 C C . GLN B 1 199 ? 16.469 -28.453 -25.531 1 91.44 199 GLN B C 1
ATOM 3696 O O . GLN B 1 199 ? 17.391 -28.5 -24.719 1 91.44 199 GLN B O 1
ATOM 3701 N N . ILE B 1 200 ? 15.32 -28.016 -25.234 1 92.75 200 ILE B N 1
ATOM 3702 C CA . ILE B 1 200 ? 15.016 -27.453 -23.922 1 92.75 200 ILE B CA 1
ATOM 3703 C C . ILE B 1 200 ? 14.547 -28.562 -22.984 1 92.75 200 ILE B C 1
ATOM 3705 O O . ILE B 1 200 ? 15.047 -28.672 -21.859 1 92.75 200 ILE B O 1
ATOM 3709 N N . ASN B 1 201 ? 13.609 -29.312 -23.5 1 94 201 ASN B N 1
ATOM 3710 C CA . ASN B 1 201 ? 13.102 -30.438 -22.719 1 94 201 ASN B CA 1
ATOM 3711 C C . ASN B 1 201 ? 14.039 -31.625 -22.797 1 94 201 ASN B C 1
ATOM 3713 O O . ASN B 1 201 ? 13.68 -32.656 -23.359 1 94 201 ASN B O 1
ATOM 3717 N N . ASN B 1 202 ? 15.172 -31.453 -22.281 1 94.38 202 ASN B N 1
ATOM 3718 C CA . ASN B 1 202 ? 16.297 -32.375 -22.219 1 94.38 202 ASN B CA 1
ATOM 3719 C C . ASN B 1 202 ? 16.812 -32.5 -20.781 1 94.38 202 ASN B C 1
ATOM 3721 O O . ASN B 1 202 ? 17.156 -31.516 -20.141 1 94.38 202 ASN B O 1
ATOM 3725 N N . PRO B 1 203 ? 16.812 -33.75 -20.281 1 96.19 203 PRO B N 1
ATOM 3726 C CA . PRO B 1 203 ? 17.188 -33.938 -18.891 1 96.19 203 PRO B CA 1
ATOM 3727 C C . PRO B 1 203 ? 18.531 -33.312 -18.547 1 96.19 203 PRO B C 1
ATOM 3729 O O . PRO B 1 203 ? 18.688 -32.719 -17.484 1 96.19 203 PRO B O 1
ATOM 3732 N N . GLU B 1 204 ? 19.5 -33.5 -19.406 1 96.44 204 GLU B N 1
ATOM 3733 C CA . GLU B 1 204 ? 20.828 -32.938 -19.156 1 96.44 204 GLU B CA 1
ATOM 3734 C C . GLU B 1 204 ? 20.797 -31.406 -19.109 1 96.44 204 GLU B C 1
ATOM 3736 O O . GLU B 1 204 ? 21.422 -30.781 -18.25 1 96.44 204 GLU B O 1
ATOM 3741 N N . HIS B 1 205 ? 20.109 -30.828 -20.016 1 96.12 205 HIS B N 1
ATOM 3742 C CA . HIS B 1 205 ? 19.969 -29.375 -20.078 1 96.12 205 HIS B CA 1
ATOM 3743 C C . HIS B 1 205 ? 19.266 -28.844 -18.828 1 96.12 205 HIS B C 1
ATOM 3745 O O . HIS B 1 205 ? 19.734 -27.875 -18.234 1 96.12 205 HIS B O 1
ATOM 3751 N N . ILE B 1 206 ? 18.203 -29.453 -18.438 1 96.38 206 ILE B N 1
ATOM 3752 C CA . ILE B 1 206 ? 17.422 -29.031 -17.281 1 96.38 206 ILE B CA 1
ATOM 3753 C C . ILE B 1 206 ? 18.25 -29.188 -16 1 96.38 206 ILE B C 1
ATOM 3755 O O . ILE B 1 206 ? 18.266 -28.281 -15.156 1 96.38 206 ILE B O 1
ATOM 3759 N N . GLN B 1 207 ? 18.953 -30.281 -15.914 1 96.75 207 GLN B N 1
ATOM 3760 C CA . GLN B 1 207 ? 19.812 -30.5 -14.75 1 96.75 207 GLN B CA 1
ATOM 3761 C C . GLN B 1 207 ? 20.859 -29.391 -14.633 1 96.75 207 GLN B C 1
ATOM 3763 O O . GLN B 1 207 ? 21.125 -28.891 -13.539 1 96.75 207 GLN B O 1
ATOM 3768 N N . ALA B 1 208 ? 21.469 -29.094 -15.727 1 95.88 208 ALA B N 1
ATOM 3769 C CA . ALA B 1 208 ? 22.469 -28.031 -15.742 1 95.88 208 ALA B CA 1
ATOM 3770 C C . ALA B 1 208 ? 21.875 -26.703 -15.312 1 95.88 208 ALA B C 1
ATOM 3772 O O . ALA B 1 208 ? 22.516 -25.922 -14.586 1 95.88 208 ALA B O 1
ATOM 3773 N N . ALA B 1 209 ? 20.688 -26.391 -15.766 1 95.12 209 ALA B N 1
ATOM 3774 C CA . ALA B 1 209 ? 20 -25.156 -15.398 1 95.12 209 ALA B CA 1
ATOM 3775 C C . ALA B 1 209 ? 19.719 -25.094 -13.898 1 95.12 209 ALA B C 1
ATOM 3777 O O . ALA B 1 209 ? 19.938 -24.062 -13.258 1 95.12 209 ALA B O 1
ATOM 3778 N N . ILE B 1 210 ? 19.297 -26.141 -13.344 1 94.62 210 ILE B N 1
ATOM 3779 C CA . ILE B 1 210 ? 19 -26.234 -11.922 1 94.62 210 ILE B CA 1
ATOM 3780 C C . ILE B 1 210 ? 20.281 -26 -11.117 1 94.62 210 ILE B C 1
ATOM 3782 O O . ILE B 1 210 ? 20.281 -25.234 -10.148 1 94.62 210 ILE B O 1
ATOM 3786 N N . GLU B 1 211 ? 21.328 -26.625 -11.523 1 94.44 211 GLU B N 1
ATOM 3787 C CA . GLU B 1 211 ? 22.578 -26.609 -10.773 1 94.44 211 GLU B CA 1
ATOM 3788 C C . GLU B 1 211 ? 23.25 -25.234 -10.852 1 94.44 211 GLU B C 1
ATOM 3790 O O . GLU B 1 211 ? 23.875 -24.797 -9.891 1 94.44 211 GLU B O 1
ATOM 3795 N N . ASN B 1 212 ? 23.062 -24.562 -11.938 1 93.94 212 ASN B N 1
ATOM 3796 C CA . ASN B 1 212 ? 23.828 -23.344 -12.156 1 93.94 212 ASN B CA 1
ATOM 3797 C C . ASN B 1 212 ? 22.938 -22.109 -12.078 1 93.94 212 ASN B C 1
ATOM 3799 O O . ASN B 1 212 ? 23.438 -20.984 -12.109 1 93.94 212 ASN B O 1
ATOM 3803 N N . GLY B 1 213 ? 21.641 -22.344 -12.008 1 93.81 213 GL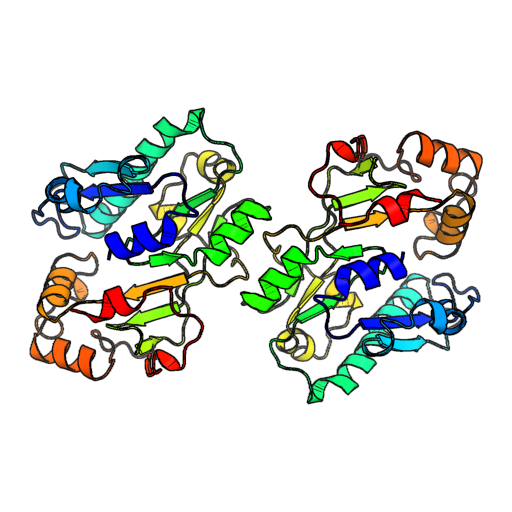Y B N 1
ATOM 3804 C CA . GLY B 1 213 ? 20.703 -21.234 -11.938 1 93.81 213 GLY B CA 1
ATOM 3805 C C . GLY B 1 213 ? 20.578 -20.484 -13.25 1 93.81 213 GLY B C 1
ATOM 3806 O O . GLY B 1 213 ? 20.562 -19.25 -13.266 1 93.81 213 GLY B O 1
ATOM 3807 N N . HIS B 1 214 ? 20.562 -21.172 -14.312 1 93 214 HIS B N 1
ATOM 3808 C CA . HIS B 1 214 ? 20.406 -20.562 -15.633 1 93 214 HIS B CA 1
ATOM 3809 C C . HIS B 1 214 ? 18.969 -20.688 -16.125 1 93 214 HIS B C 1
ATOM 3811 O O . HIS B 1 214 ? 18.312 -21.688 -15.875 1 93 214 HIS B O 1
ATOM 3817 N N . ASP B 1 215 ? 18.547 -19.672 -16.844 1 93.81 215 ASP B N 1
ATOM 3818 C CA . ASP B 1 215 ? 17.219 -19.719 -17.453 1 93.81 215 ASP B CA 1
ATOM 3819 C C . ASP B 1 215 ? 17.125 -20.875 -18.438 1 93.81 215 ASP B C 1
ATOM 3821 O O . ASP B 1 215 ? 17.953 -21.016 -19.344 1 93.81 215 ASP B O 1
ATOM 3825 N N . LEU B 1 216 ? 16.125 -21.672 -18.344 1 92.56 216 LEU B N 1
ATOM 3826 C CA . LEU B 1 216 ? 15.906 -22.859 -19.172 1 92.56 216 LEU B CA 1
ATOM 3827 C C . LEU B 1 216 ? 15.812 -22.484 -20.641 1 92.56 216 LEU B C 1
ATOM 3829 O O . LEU B 1 216 ? 16.156 -23.297 -21.516 1 92.56 216 LEU B O 1
ATOM 3833 N N . PHE B 1 217 ? 15.422 -21.297 -20.938 1 92.38 217 PHE B N 1
ATOM 3834 C CA . PHE B 1 217 ? 15.031 -20.922 -22.281 1 92.38 217 PHE B CA 1
ATOM 3835 C C . PHE B 1 217 ? 16.094 -20.047 -22.938 1 92.38 217 PHE B C 1
ATOM 3837 O O . PHE B 1 217 ? 15.961 -19.672 -24.109 1 92.38 217 PHE B O 1
ATOM 3844 N N . GLY B 1 218 ? 17.078 -19.719 -22.188 1 87.56 218 GLY B N 1
ATOM 3845 C CA . GLY B 1 218 ? 18.188 -18.922 -22.703 1 87.56 218 GLY B CA 1
ATOM 3846 C C . GLY B 1 218 ? 17.797 -17.484 -23 1 87.56 218 GLY B C 1
ATOM 3847 O O . GLY B 1 218 ? 18.344 -16.859 -23.906 1 87.56 218 GLY B O 1
ATOM 3848 N N . ARG B 1 219 ? 16.875 -17.016 -22.344 1 88.94 219 ARG B N 1
ATOM 3849 C CA . ARG B 1 219 ? 16.438 -15.641 -22.562 1 88.94 219 ARG B CA 1
ATOM 3850 C C . ARG B 1 219 ? 17.453 -14.656 -21.984 1 88.94 219 ARG B C 1
ATOM 3852 O O . ARG B 1 219 ? 17.734 -14.68 -20.781 1 88.94 219 ARG B O 1
ATOM 3859 N N . ALA B 1 220 ? 17.859 -13.703 -22.75 1 84.94 220 ALA B N 1
ATOM 3860 C CA . ALA B 1 220 ? 18.938 -12.789 -22.391 1 84.94 220 ALA B CA 1
ATOM 3861 C C . ALA B 1 220 ? 18.469 -11.75 -21.375 1 84.94 220 ALA B C 1
ATOM 3863 O O . ALA B 1 220 ? 19.266 -11.234 -20.594 1 84.94 220 ALA B O 1
ATOM 3864 N N . ASN B 1 221 ? 17.297 -11.398 -21.375 1 88.19 221 ASN B N 1
ATOM 3865 C CA . ASN B 1 221 ? 16.781 -10.344 -20.516 1 88.19 221 ASN B CA 1
ATOM 3866 C C . ASN B 1 221 ? 16.531 -10.836 -19.094 1 88.19 221 ASN B C 1
ATOM 3868 O O . ASN B 1 221 ? 16.25 -10.047 -18.203 1 88.19 221 ASN B O 1
ATOM 3872 N N . ILE B 1 222 ? 16.594 -12.094 -18.906 1 90.56 222 ILE B N 1
ATOM 3873 C CA . ILE B 1 222 ? 16.406 -12.656 -17.578 1 90.56 222 ILE B CA 1
ATOM 3874 C C . ILE B 1 222 ? 17.75 -12.727 -16.859 1 90.56 222 ILE B C 1
ATOM 3876 O O . ILE B 1 222 ? 18.625 -13.516 -17.234 1 90.56 222 ILE B O 1
ATOM 3880 N N . VAL B 1 223 ? 17.891 -11.906 -15.938 1 93.12 223 VAL B N 1
ATOM 3881 C CA . VAL B 1 223 ? 19.109 -11.891 -15.133 1 93.12 223 VAL B CA 1
ATOM 3882 C C . VAL B 1 223 ? 18.844 -12.547 -13.781 1 93.12 223 VAL B C 1
ATOM 3884 O O . VAL B 1 223 ? 18 -12.086 -13.016 1 93.12 223 VAL B O 1
ATOM 3887 N N . ILE B 1 224 ? 19.594 -13.625 -13.508 1 94.88 224 ILE B N 1
ATOM 3888 C CA . ILE B 1 224 ? 19.422 -14.391 -12.281 1 94.88 224 ILE B CA 1
ATOM 3889 C C . ILE B 1 224 ? 20.609 -14.172 -11.352 1 94.88 224 ILE B C 1
ATOM 3891 O O . ILE B 1 224 ? 21.766 -14.266 -11.781 1 94.88 224 ILE B O 1
ATOM 3895 N N . GLU B 1 225 ? 20.375 -13.867 -10.219 1 94.81 225 GLU B N 1
ATOM 3896 C CA . GLU B 1 225 ? 21.391 -13.688 -9.188 1 94.81 225 GLU B CA 1
ATOM 3897 C C . GLU B 1 225 ? 21.344 -14.828 -8.164 1 94.81 225 GLU B C 1
ATOM 3899 O O . GLU B 1 225 ? 20.266 -15.281 -7.777 1 94.81 225 GLU B O 1
ATOM 3904 N N . LYS B 1 226 ? 22.531 -15.258 -7.801 1 94.94 226 LYS B N 1
ATOM 3905 C CA . LYS B 1 226 ? 22.625 -16.266 -6.75 1 94.94 226 LYS B CA 1
ATOM 3906 C C . LYS B 1 226 ? 22.672 -15.609 -5.371 1 94.94 226 LYS B C 1
ATOM 3908 O O . LYS B 1 226 ? 23.453 -14.68 -5.141 1 94.94 226 LYS B O 1
ATOM 3913 N N . ILE B 1 227 ? 21.828 -16.062 -4.516 1 93.94 227 ILE B N 1
ATOM 3914 C CA . ILE B 1 227 ? 21.766 -15.555 -3.15 1 93.94 227 ILE B CA 1
ATOM 3915 C C . ILE B 1 227 ? 21.641 -16.719 -2.174 1 93.94 227 ILE B C 1
ATOM 3917 O O . ILE B 1 227 ? 20.797 -17.609 -2.355 1 93.94 227 ILE B O 1
ATOM 3921 N N . GLU B 1 228 ? 22.453 -16.719 -1.167 1 92.81 228 GLU B N 1
ATOM 3922 C CA . GLU B 1 228 ? 22.281 -17.75 -0.15 1 92.81 228 GLU B CA 1
ATOM 3923 C C . GLU B 1 228 ? 21.047 -17.5 0.699 1 92.81 228 GLU B C 1
ATOM 3925 O O . GLU B 1 228 ? 20.828 -16.375 1.175 1 92.81 228 GLU B O 1
ATOM 3930 N N . PRO B 1 229 ? 20.203 -18.531 0.811 1 89.81 229 PRO B N 1
ATOM 3931 C CA . PRO B 1 229 ? 18.953 -18.344 1.551 1 89.81 229 PRO B CA 1
ATOM 3932 C C . PRO B 1 229 ? 19.156 -17.734 2.936 1 89.81 229 PRO B C 1
ATOM 3934 O O . PRO B 1 229 ? 18.344 -16.938 3.395 1 89.81 229 PRO B O 1
ATOM 3937 N N . GLU B 1 230 ? 20.25 -18.016 3.588 1 88.81 230 GLU B N 1
ATOM 3938 C CA . GLU B 1 230 ? 20.547 -17.5 4.918 1 88.81 230 GLU B CA 1
ATOM 3939 C C . GLU B 1 230 ? 20.75 -15.984 4.887 1 88.81 230 GLU B C 1
ATOM 3941 O O . GLU B 1 230 ? 20.562 -15.305 5.898 1 88.81 230 GLU B O 1
ATOM 3946 N N . ASP B 1 231 ? 21.062 -15.484 3.711 1 91.06 231 ASP B N 1
ATOM 3947 C CA . ASP B 1 231 ? 21.359 -14.062 3.566 1 91.06 231 ASP B CA 1
ATOM 3948 C C . ASP B 1 231 ? 20.141 -13.289 3.082 1 91.06 231 ASP B C 1
ATOM 3950 O O . ASP B 1 231 ? 20.203 -12.07 2.904 1 91.06 231 ASP B O 1
ATOM 3954 N N . ASN B 1 232 ? 19.078 -13.977 2.82 1 90.94 232 ASN B N 1
ATOM 3955 C CA . ASN B 1 232 ? 17.844 -13.352 2.34 1 90.94 232 ASN B CA 1
ATOM 3956 C C . ASN B 1 232 ? 16.797 -13.266 3.443 1 90.94 232 ASN B C 1
ATOM 3958 O O . ASN B 1 232 ? 16.125 -14.25 3.758 1 90.94 232 ASN B O 1
ATOM 3962 N N . PRO B 1 233 ? 16.578 -12.102 3.982 1 88 233 PRO B N 1
ATOM 3963 C CA . PRO B 1 233 ? 15.648 -11.961 5.102 1 88 233 PRO B CA 1
ATOM 3964 C C . PRO B 1 233 ? 14.188 -11.938 4.652 1 88 233 PRO B C 1
ATOM 3966 O O . PRO B 1 233 ? 13.281 -11.891 5.488 1 88 233 PRO B O 1
ATOM 3969 N N . TYR B 1 234 ? 13.93 -12.125 3.406 1 89.31 234 TYR B N 1
ATOM 3970 C CA . TYR B 1 234 ? 12.57 -11.945 2.914 1 89.31 234 TYR B CA 1
ATOM 3971 C C . TYR B 1 234 ? 11.984 -13.281 2.463 1 89.31 234 TYR B C 1
ATOM 3973 O O . TYR B 1 234 ? 10.93 -13.312 1.821 1 89.31 234 TYR B O 1
ATOM 3981 N N . LEU B 1 235 ? 12.602 -14.336 2.742 1 93.19 235 LEU B N 1
ATOM 3982 C CA . LEU B 1 235 ? 12.07 -15.641 2.367 1 93.19 235 LEU B CA 1
ATOM 3983 C C . LEU B 1 235 ? 10.844 -15.992 3.201 1 93.19 235 LEU B C 1
ATOM 3985 O O . LEU B 1 235 ? 10.688 -15.492 4.316 1 93.19 235 LEU B O 1
ATOM 3989 N N . PRO B 1 236 ? 9.906 -16.75 2.568 1 91.25 236 PRO B N 1
ATOM 3990 C CA . PRO B 1 236 ? 8.75 -17.172 3.365 1 91.25 236 PRO B CA 1
ATOM 3991 C C . PRO B 1 236 ? 9.141 -18 4.582 1 91.25 236 PRO B C 1
ATOM 3993 O O . PRO B 1 236 ? 10.203 -18.641 4.59 1 91.25 236 PRO B O 1
ATOM 3996 N N . GLU B 1 237 ? 8.141 -17.922 5.445 1 86.56 237 GLU B N 1
ATOM 3997 C CA . GLU B 1 237 ? 8.312 -18.797 6.594 1 86.56 237 GLU B CA 1
ATOM 3998 C C . GLU B 1 237 ? 8.312 -20.266 6.176 1 86.56 237 GLU B C 1
ATOM 4000 O O . GLU B 1 237 ? 7.547 -20.672 5.297 1 86.56 237 GLU B O 1
ATOM 4005 N N . HIS B 1 238 ? 9.148 -21.125 6.531 1 83.06 238 HIS B N 1
ATOM 4006 C CA . HIS B 1 238 ? 9.219 -22.562 6.281 1 83.06 238 HIS B CA 1
ATOM 4007 C C . HIS B 1 238 ? 9.688 -22.859 4.863 1 83.06 238 HIS B C 1
ATOM 4009 O O . HIS B 1 238 ? 9.258 -23.828 4.246 1 83.06 238 HIS B O 1
ATOM 4015 N N . TYR B 1 239 ? 10.328 -21.906 4.258 1 85.62 239 TYR B N 1
ATOM 4016 C CA . TYR B 1 239 ? 10.789 -22.078 2.885 1 85.62 239 TYR B CA 1
ATOM 4017 C C . TYR B 1 239 ? 11.547 -23.391 2.723 1 85.62 239 TYR B C 1
ATOM 4019 O O . TYR B 1 239 ? 11.648 -23.922 1.616 1 85.62 239 TYR B O 1
ATOM 4027 N N . MET B 1 240 ? 11.961 -23.984 3.834 1 80.56 240 MET B N 1
ATOM 4028 C CA . MET B 1 240 ? 12.719 -25.234 3.803 1 80.56 240 MET B CA 1
ATOM 4029 C C . MET B 1 240 ? 11.844 -26.391 3.328 1 80.56 240 MET B C 1
ATOM 4031 O O . MET B 1 240 ? 12.352 -27.406 2.877 1 80.56 240 MET B O 1
ATOM 4035 N N . LEU B 1 241 ? 10.539 -26.234 3.447 1 78.25 241 LEU B N 1
ATOM 4036 C CA . LEU B 1 241 ? 9.609 -27.25 2.975 1 78.25 241 LEU B CA 1
ATOM 4037 C C . LEU B 1 241 ? 9.727 -27.438 1.465 1 78.25 241 LEU B C 1
ATOM 4039 O O . LEU B 1 241 ? 9.383 -28.5 0.937 1 78.25 241 LEU B O 1
ATOM 4043 N N . LEU B 1 242 ? 10.234 -26.453 0.808 1 81.12 242 LEU B N 1
ATOM 4044 C CA . LEU B 1 242 ? 10.305 -26.516 -0.647 1 81.12 242 LEU B CA 1
ATOM 4045 C C . LEU B 1 242 ? 11.695 -26.953 -1.104 1 81.12 242 LEU B C 1
ATOM 4047 O O . LEU B 1 242 ? 11.922 -27.156 -2.299 1 81.12 242 LEU B O 1
ATOM 4051 N N . HIS B 1 243 ? 12.727 -27 -0.199 1 67.94 243 HIS B N 1
ATOM 4052 C CA . HIS B 1 243 ? 14.07 -27.453 -0.538 1 67.94 243 HIS B CA 1
ATOM 4053 C C . HIS B 1 243 ? 14.172 -28.984 -0.484 1 67.94 243 HIS B C 1
ATOM 4055 O O . HIS B 1 243 ? 15.086 -29.562 -1.063 1 67.94 243 HIS B O 1
ATOM 4061 N N . LYS B 1 244 ? 13.414 -29.703 0.382 1 52.44 244 LYS B N 1
ATOM 4062 C CA . LYS B 1 244 ? 13.664 -31.109 0.643 1 52.44 244 LYS B CA 1
ATOM 4063 C C . LYS B 1 244 ? 13.672 -31.922 -0.653 1 52.44 244 LYS B C 1
ATOM 4065 O O . LYS B 1 244 ? 14.219 -33.031 -0.703 1 52.44 244 LYS B O 1
ATOM 4070 N N . THR B 1 245 ? 13.039 -31.531 -1.811 1 40.88 245 THR B N 1
ATOM 4071 C CA . THR B 1 245 ? 13.133 -32.688 -2.705 1 40.88 245 THR B CA 1
ATOM 4072 C C . THR B 1 245 ? 14.461 -32.688 -3.457 1 40.88 245 THR B C 1
ATOM 4074 O O . THR B 1 245 ? 14.953 -31.609 -3.85 1 40.88 245 THR B O 1
#

pLDDT: mean 90.27, std 8.65, range [40.88, 97.88]

Nearest PDB structures (foldseek):
  7wx3-assembly1_A  TM=3.351E-01  e=4.828E+00  Drosophila melanogaster
  7wx3-assembly1_B  TM=3.351E-01  e=4.828E+00  Drosophila melanogaster
  7bii-assembly1_A  TM=3.207E-01  e=9.733E+00  Nematocida sp. ERTm5
  5hfu-assembly1_A  TM=1.894E-01  e=3.511E+00  Homo sapiens
  5hex-assembly2_B  TM=2.050E-01  e=3.988E+00  Homo sapiens

Sequence (490 aa):
MLEFRLKTLDPVVDIFVISEAKTTFSGRPKDLFFEQNKKRYEPYLHKIRHVIIEDPKKQAAAWQNEATQRDTSKEVLATLEPSLNPYDLILHMDVDEVPDPRTLQALKNHGVLRGVYYLGMDLYYFSFRYKTKDEWRYPKIVDVKTFLKESSMTFTSLREMKAPLVPLRGGWHMSYFGDVEFIRTKLNSFSHQNFNTPQINNPEHIQAAIENGHDLFGRANIVIEKIEPEDNPYLPEHYMLLHKTMLEFRLKTLDPVVDIFVISEAKTTFSGRPKDLFFEQNKKRYEPYLHKIRHVIIEDPKKQAAAWQNEATQRDTSKEVLATLEPSLNPYDLILHMDVDEVPDPRTLQALKNHGVLRGVYYLGMDLYYFSFRYKTKDEWRYPKIVDVKTFLKESSMTFTSLREMKAPLVPLRGGWHMSYFGDVEFIRTKLNSFSHQNFNTPQINNPEHIQAAIENGHDLFGRANIVIEKIEPEDNPYLPEHYMLLHKT

Foldseek 3Di:
DLLVQCVQQVVQDQAAEAQEEQAFLCQHGDDRVCVVPVVVVVVRVVRYDYHYHYDDPSDDQSVVSVQCSQQVCVVVCVVCVVVDDQQDKDKDDDSQFHWRNVVSNCCVVPNPDAAKEWAWAWEAEQAPQKTWPDIDTQIMMHGNNRQVVDVPRGSVCSRVDDHYYDPDHTYYRYHHHDALVSNLVCCVRHNPVVQNDCQLNDSVLSVVCNVVVHDSRNDPVTHMHGDDPVRDPRHGDPSVVSVPD/DLQVQCVQQVVQDQAAEAQEEQAFLCQHGDDRVCVVPVVVVVVRVVRYDYHYHYDDPSPDQSVVSVQCSQQVCVVVCVVCVVVDDQQDKDKDDDSQFHWRNVVSNCCVVPNPDAAKEWAWAWEAEQAPQKTWPDIDTQIMMHGNNRQVVDVPRGSVCSRVDDHYYDPDHTYYRYHHHDALVSNLVCCVRHNPVVQNDCQLNDSVLVVVCNVVVHDSRNDPPTHMHGDDPVRDPPHGDCSVVSVPD

Organism: NCBI:txid72520

InterPro domains:
  IPR006813 Glycosyl transferase, family 17 [PF04724] (1-218)
  IPR006813 Glycosyl transferase, family 17 [PTHR12224] (1-224)

Solvent-accessible surface area (backbone atoms only — not comparable to full-atom values): 27402 Å² total; per-residue (Å²): 99,63,64,59,45,50,64,64,36,51,89,70,53,78,68,44,78,47,69,45,46,38,41,36,26,60,60,44,82,39,75,54,62,61,76,74,42,45,75,84,41,52,95,50,48,93,36,48,46,79,43,76,44,69,79,63,64,89,82,48,55,22,62,53,39,47,39,48,53,50,37,54,51,54,59,55,47,63,71,45,45,89,77,54,54,58,75,39,75,45,76,51,65,56,76,52,42,40,64,33,50,67,45,53,43,47,41,70,76,42,36,62,60,76,44,62,28,25,34,41,15,51,29,24,46,46,43,78,38,23,32,41,77,61,71,39,72,46,36,31,39,29,14,44,44,54,54,64,66,41,81,82,61,42,54,51,56,54,44,70,50,89,57,55,68,48,50,38,51,22,29,38,29,51,44,64,62,60,54,56,68,52,44,45,52,46,44,65,31,38,56,65,52,87,62,51,36,71,77,44,60,25,68,69,52,43,45,50,22,60,76,68,50,46,66,78,79,68,56,82,86,65,50,61,42,81,42,59,58,92,76,45,90,78,61,61,87,67,55,63,75,75,60,74,115,99,63,64,57,44,48,64,64,35,51,90,70,52,78,68,45,79,46,70,45,47,40,39,37,26,61,60,43,83,40,76,55,62,60,77,76,44,46,75,83,42,52,94,51,48,90,37,50,46,78,43,76,44,71,80,65,62,85,83,47,55,22,61,52,41,46,38,48,52,51,37,52,51,56,59,56,49,62,73,45,45,88,76,52,53,55,74,40,75,45,75,50,65,57,76,52,43,41,64,32,49,68,45,53,43,46,40,71,76,41,37,61,59,76,43,61,28,24,33,41,14,49,29,24,47,46,42,80,39,22,33,41,77,60,71,40,71,46,36,32,38,29,16,43,45,53,55,64,67,41,80,83,61,40,54,53,57,54,45,70,51,88,57,56,68,44,51,37,51,24,29,37,29,53,44,65,62,60,54,56,68,53,44,47,52,46,44,67,32,38,56,63,51,89,62,51,36,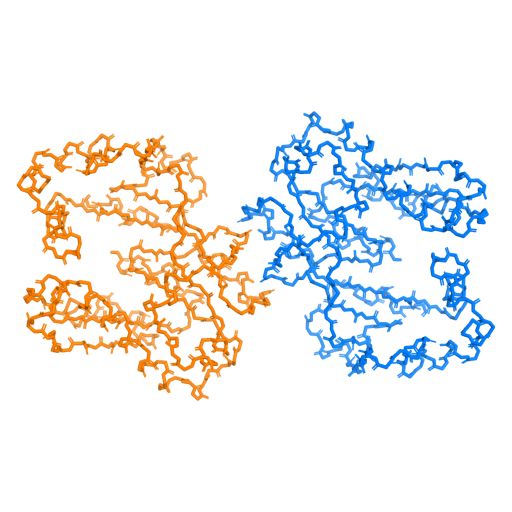71,78,45,62,25,67,70,52,43,46,51,21,59,75,70,50,45,68,77,80,67,54,82,86,65,51,62,42,81,40,60,59,91,76,44,90,78,62,62,88,68,53,63,73,73,58,74,116

Radius of gyration: 27.66 Å; Cα contacts (8 Å, |Δi|>4): 806; chains: 2; bounding box: 50×79×57 Å

Secondary structure (DSSP, 8-state):
-HHHHHHHHTTT-S-EEEEEESB-TTS-B---HHHHTGGGGGGGGGGEEEEEE----TT--HHHHHHHHHHHHHHHHHHHGGG--TT-EEEE--TTEEE-HHHHHHHHHHB---SEEE--EEEEESSTTEEEEEEE---EEEEHHHHHHSTT--HHHHHHS--PBPSB--EEEEET-S-HHHHHHHHHHSS-GGG--TTTS-HHHHHHHHHHT--TT--TT--EEE--GGG-TTPPTTGGGGT--/-HHHHHHHHTTT-S-EEEEEESB-TTS-B---HHHHTGGGGGGGGGGEEEEEE----TT--HHHHHHHHHHHHHHHHHHHGGG--TT-EEEE--TTEEE-HHHHHHHHHHB---SEEE--EEEEESSTTEEESSPB---EEEEHHHHHHSTT--HHHHHHS--PBPSB--EEEEET-S-HHHHHHHHHHSS-GGG--TTTS-HHHHHHHHHHT--TT--TT--EEE--GGG-TTPPTTGGGGT--